Protein AF-0000000072984748 (afdb_homodimer)

Nearest PDB structures (foldseek):
  3pyx-assembly1_B  TM=9.602E-01  e=1.595E-47  Streptococcus pneumoniae SP23-BS72
  2gyy-assembly1_A  TM=9.430E-01  e=2.148E-45  Streptococcus pneumoniae
  2gyy-assembly2_D  TM=9.390E-01  e=1.420E-45  Streptococcus pneumoniae
  2gyy-assembly2_C  TM=9.333E-01  e=1.422E-44  Streptococcus pneumoniae
  2gyy-assembly1_B  TM=8.845E-01  e=3.894E-41  Streptococcus pneumoniae

InterPro domains:
  IPR000534 Semialdehyde dehydrogenase, NAD-binding [PF01118] (6-121)
  IPR000534 Semialdehyde dehydrogenase, NAD-binding [SM00859] (6-123)
  IPR005986 Aspartate-semialdehyde dehydrogenase, beta-type [TIGR01296] (6-331)
  IPR012080 Aspartate-semialdehyde dehydrogenase [MF_02121] (4-329)
  IPR012280 Semialdehyde dehydrogenase, dimerisation domain [PF02774] (141-315)
  IPR036291 NAD(P)-binding domain superfamily [SSF51735] (4-158)

Secondary structure (DSSP, 8-state):
----EEEEEESTTSHHHHHHHHHHHHTT--EEEEEEEE-GGGTT-EEEETTEEEEEEE-SGGGTTTS--SEEEE-S-HHHHHHHHHHHHHTTPEEEE-SSTTTT-TTS-B--TTT-GGGGGG-SSEEE---HHHHHHHHHHHHHHHHH-EEEEEEEEEB-GGGGHHHHHHHHHHHTTTPPPSSSSS--TT--BS--S-B-TTS-BHHHHHHHHHHHHHTT-TT-EEEEE--B-S-SS-EEEEEEEEESS---HHHHHHHHHT-TTEEE--BGGGTB---HHHHTT-SSEEEEEEEEETTSTTEEEEEEEE-TTIIIIIIHHHHHHHHHHH--/----EEEEEESTTSHHHHHHHHHHHHTT--EEEEEEEE-GGGTT-EEEETTEEEEEEE-SGGGTTTS--SEEEE-S-HHHHHHHHHHHHHTTPEEEE-SGGGTT-TTS-B--TTT-GGGGGG-SSEEE---HHHHHHHHHHHHHHHHH-EEEEEEEEEB-GGGGHHHHHHHHHHHTTTPPPSSSSS--TT--BS--S-B-TTS-BHHHHHHHHHHHHHTT-TT-EEEEE--B-S-SS-EEEEEEEEESS---HHHHHHHHHT-TTEEE--BGGGTB---HHHHTT-SSEEEEEEEEETTSTTEEEEEEEE-TTIIIIIIHHHHHHHHHHH--

Structure (mmCIF, N/CA/C/O backbone):
data_AF-0000000072984748-model_v1
#
loop_
_entity.id
_entity.type
_entity.pdbx_description
1 polymer 'Aspartate-semialdehyde dehydrogenase'
#
loop_
_atom_site.group_PDB
_atom_site.id
_atom_site.type_symbol
_atom_site.label_atom_id
_atom_site.label_alt_id
_atom_site.label_comp_id
_atom_site.label_asym_id
_atom_site.label_entity_id
_atom_site.label_seq_id
_atom_site.pdbx_PDB_ins_code
_atom_site.Cartn_x
_atom_site.Cartn_y
_atom_site.Cartn_z
_atom_site.occupancy
_atom_site.B_iso_or_equiv
_atom_site.auth_seq_id
_atom_site.auth_comp_id
_atom_site.auth_asym_id
_atom_site.auth_atom_id
_atom_site.pdbx_PDB_model_num
ATOM 1 N N . MET A 1 1 ? -1.282 49.844 6.352 1 46.31 1 MET A N 1
ATOM 2 C CA . MET A 1 1 ? -0.155 48.938 6.555 1 46.31 1 MET A CA 1
ATOM 3 C C . MET A 1 1 ? -0.64 47.531 6.852 1 46.31 1 MET A C 1
ATOM 5 O O . MET A 1 1 ? -1.52 47.344 7.691 1 46.31 1 MET A O 1
ATOM 9 N N . CYS A 1 2 ? -0.443 46.562 5.914 1 66.25 2 CYS A N 1
ATOM 10 C CA . CYS A 1 2 ? -1.038 45.219 6.078 1 66.25 2 CYS A CA 1
ATOM 11 C C . CYS A 1 2 ? -0.637 44.594 7.41 1 66.25 2 CYS A C 1
ATOM 13 O O . CYS A 1 2 ? 0.517 44.719 7.828 1 66.25 2 CYS A O 1
ATOM 15 N N . MET A 1 3 ? -1.537 44.344 8.375 1 88.19 3 MET A N 1
ATOM 16 C CA . MET A 1 3 ? -1.329 43.812 9.719 1 88.19 3 MET A CA 1
ATOM 17 C C . MET A 1 3 ? -0.324 42.656 9.695 1 88.19 3 MET A C 1
ATOM 19 O O . MET A 1 3 ? -0.35 41.844 8.789 1 88.19 3 MET A O 1
ATOM 23 N N . LYS A 1 4 ? 0.782 42.812 10.5 1 95.69 4 LYS A N 1
ATOM 24 C CA . LYS A 1 4 ? 1.792 41.781 10.672 1 95.69 4 LYS A CA 1
ATOM 25 C C . LYS A 1 4 ? 1.62 41.062 12.008 1 95.69 4 LYS A C 1
ATOM 27 O O . LYS A 1 4 ? 0.926 41.562 12.898 1 95.69 4 LYS A O 1
ATOM 32 N N . TYR A 1 5 ? 2.191 39.875 12.078 1 97.81 5 TYR A N 1
ATOM 33 C CA . TYR A 1 5 ? 1.964 39.031 13.234 1 97.81 5 TYR A CA 1
ATOM 34 C C . TYR A 1 5 ? 3.283 38.531 13.82 1 97.81 5 TYR A C 1
ATOM 36 O O . TYR A 1 5 ? 4.215 38.219 13.078 1 97.81 5 TYR A O 1
ATOM 44 N N . ASN A 1 6 ? 3.318 38.562 15.164 1 98.38 6 ASN A N 1
ATOM 45 C CA . ASN A 1 6 ? 4.422 37.875 15.852 1 98.38 6 ASN A CA 1
ATOM 46 C C . ASN A 1 6 ? 4.223 36.375 15.906 1 98.38 6 ASN A C 1
ATOM 48 O O . ASN A 1 6 ? 3.271 35.906 16.531 1 98.38 6 ASN A O 1
ATOM 52 N N . VAL A 1 7 ? 5.137 35.656 15.297 1 98.69 7 VAL A N 1
ATOM 53 C CA . VAL A 1 7 ? 4.957 34.219 15.102 1 98.69 7 VAL A CA 1
ATOM 54 C C . VAL A 1 7 ? 6.035 33.438 15.852 1 98.69 7 VAL A C 1
ATOM 56 O O . VAL A 1 7 ? 7.211 33.844 15.828 1 98.69 7 VAL A O 1
ATOM 59 N N . ALA A 1 8 ? 5.656 32.469 16.547 1 98.81 8 ALA A N 1
ATOM 60 C CA . ALA A 1 8 ? 6.594 31.547 17.203 1 98.81 8 ALA A CA 1
ATOM 61 C C . ALA A 1 8 ? 6.543 30.156 16.547 1 98.81 8 ALA A C 1
ATOM 63 O O . ALA A 1 8 ? 5.473 29.688 16.156 1 98.81 8 ALA A O 1
ATOM 64 N N . LEU A 1 9 ? 7.664 29.531 16.438 1 98.81 9 LEU A N 1
ATOM 65 C CA . LEU A 1 9 ? 7.773 28.141 16 1 98.81 9 LEU A CA 1
ATOM 66 C C . LEU A 1 9 ? 8.375 27.281 17.109 1 98.81 9 LEU A C 1
ATOM 68 O O . LEU A 1 9 ? 9.469 27.562 17.594 1 98.81 9 LEU A O 1
ATOM 72 N N . VAL A 1 10 ? 7.672 26.328 17.531 1 98.62 10 VAL A N 1
ATOM 73 C CA . VAL A 1 10 ? 8.164 25.344 18.5 1 98.62 10 VAL A CA 1
ATOM 74 C C . VAL A 1 10 ? 8.516 24.047 17.781 1 98.62 10 VAL A C 1
ATOM 76 O O . VAL A 1 10 ? 7.664 23.422 17.141 1 98.62 10 VAL A O 1
ATOM 79 N N . GLY A 1 11 ? 9.719 23.562 17.891 1 97.62 11 GLY A N 1
ATOM 80 C CA . GLY A 1 11 ? 10.203 22.422 17.141 1 97.62 11 GLY A CA 1
ATOM 81 C C . GLY A 1 11 ? 10.789 22.797 15.789 1 97.62 11 GLY A C 1
ATOM 82 O O . GLY A 1 11 ? 10.57 22.094 14.797 1 97.62 11 GLY A O 1
ATOM 83 N N . CYS A 1 12 ? 11.492 23.859 15.688 1 97 12 CYS A N 1
ATOM 84 C CA . CYS A 1 12 ? 11.93 24.469 14.438 1 97 12 CYS A CA 1
ATOM 85 C C . CYS A 1 12 ? 13.094 23.703 13.828 1 97 12 CYS A C 1
ATOM 87 O O . CYS A 1 12 ? 13.445 23.906 12.664 1 97 12 CYS A O 1
ATOM 89 N N . THR A 1 13 ? 13.672 22.75 14.523 1 94.88 13 THR A N 1
ATOM 90 C CA . THR A 1 13 ? 14.844 22.031 14.023 1 94.88 13 THR A CA 1
ATOM 91 C C . THR A 1 13 ? 14.43 20.734 13.352 1 94.88 13 THR A C 1
ATOM 93 O O . THR A 1 13 ? 15.227 20.109 12.648 1 94.88 13 THR A O 1
ATOM 96 N N . GLY A 1 14 ? 13.25 20.297 13.555 1 94.25 14 GLY A N 1
ATOM 97 C CA . GLY A 1 14 ? 12.758 19.078 12.93 1 94.25 14 GLY A CA 1
ATOM 98 C C . GLY A 1 14 ? 12.336 19.266 11.484 1 94.25 14 GLY A C 1
ATOM 99 O O . GLY A 1 14 ? 12.328 20.391 10.984 1 94.25 14 GLY A O 1
ATOM 100 N N . MET A 1 15 ? 11.938 18.188 10.82 1 94.94 15 MET A N 1
ATOM 101 C CA . MET A 1 15 ? 11.562 18.188 9.406 1 94.94 15 MET A CA 1
ATOM 102 C C . MET A 1 15 ? 10.383 19.125 9.164 1 94.94 15 MET A C 1
ATOM 104 O O . MET A 1 15 ? 10.398 19.922 8.227 1 94.94 15 MET A O 1
ATOM 108 N N . VAL A 1 16 ? 9.359 19 9.969 1 97.69 16 VAL A N 1
ATOM 109 C CA . VAL A 1 16 ? 8.164 19.812 9.797 1 97.69 16 VAL A CA 1
ATOM 110 C C . VAL A 1 16 ? 8.484 21.266 10.141 1 97.69 16 VAL A C 1
ATOM 112 O O . VAL A 1 16 ? 8.016 22.188 9.461 1 97.69 16 VAL A O 1
ATOM 115 N N . GLY A 1 17 ? 9.25 21.516 11.211 1 97.69 17 GLY A N 1
ATOM 116 C CA . GLY A 1 17 ? 9.648 22.859 11.586 1 97.69 17 GLY A CA 1
ATOM 117 C C . GLY A 1 17 ? 10.375 23.609 10.477 1 97.69 17 GLY A C 1
ATOM 118 O O . GLY A 1 17 ? 10.086 24.766 10.203 1 97.69 17 GLY A O 1
ATOM 119 N N . GLN A 1 18 ? 11.273 22.891 9.891 1 96.56 18 GLN A N 1
ATOM 120 C CA . GLN A 1 18 ? 12.008 23.484 8.773 1 96.56 18 GLN A CA 1
ATOM 121 C C . GLN A 1 18 ? 11.07 23.797 7.605 1 96.56 18 GLN A C 1
ATOM 123 O O . GLN A 1 18 ? 11.227 24.812 6.93 1 96.56 18 GLN A O 1
ATOM 128 N N . LYS A 1 19 ? 10.141 22.953 7.406 1 98.06 19 LYS A N 1
ATOM 129 C CA . LYS A 1 19 ? 9.172 23.172 6.328 1 98.06 19 LYS A CA 1
ATOM 130 C C . LYS A 1 19 ? 8.266 24.359 6.621 1 98.06 19 LYS A C 1
ATOM 132 O O . LYS A 1 19 ? 7.875 25.078 5.707 1 98.06 19 LYS A O 1
ATOM 137 N N . PHE A 1 20 ? 7.965 24.625 7.922 1 98.62 20 PHE A N 1
ATOM 138 C CA . PHE A 1 20 ? 7.238 25.828 8.305 1 98.62 20 PHE A CA 1
ATOM 139 C C . PHE A 1 20 ? 7.938 27.078 7.773 1 98.62 20 PHE A C 1
ATOM 141 O O . PHE A 1 20 ? 7.312 27.922 7.125 1 98.62 20 PHE A O 1
ATOM 148 N N . LEU A 1 21 ? 9.203 27.078 8.055 1 98.12 21 LEU A N 1
ATOM 149 C CA . LEU A 1 21 ? 9.992 28.25 7.688 1 98.12 21 LEU A CA 1
ATOM 150 C C . LEU A 1 21 ? 10 28.438 6.176 1 98.12 21 LEU A C 1
ATOM 152 O O . LEU A 1 21 ? 9.812 29.562 5.688 1 98.12 21 LEU A O 1
ATOM 156 N N . GLU A 1 22 ? 10.188 27.359 5.469 1 97.94 22 GLU A N 1
ATOM 157 C CA . GLU A 1 22 ? 10.188 27.406 4.012 1 97.94 22 GLU A CA 1
ATOM 158 C C . GLU A 1 22 ? 8.867 27.938 3.471 1 97.94 22 GLU A C 1
ATOM 160 O O . GLU A 1 22 ? 8.852 28.812 2.604 1 97.94 22 GLU A O 1
ATOM 165 N N . ILE A 1 23 ? 7.785 27.484 3.98 1 98.62 23 ILE A N 1
ATOM 166 C CA . ILE A 1 23 ? 6.469 27.797 3.445 1 98.62 23 ILE A CA 1
ATOM 167 C C . ILE A 1 23 ? 6.07 29.219 3.875 1 98.62 23 ILE A C 1
ATOM 169 O O . ILE A 1 23 ? 5.457 29.953 3.104 1 98.62 23 ILE A O 1
ATOM 173 N N . LEU A 1 24 ? 6.395 29.625 5.109 1 98.44 24 LEU A N 1
ATOM 174 C CA . LEU A 1 24 ? 6.156 31 5.535 1 98.44 24 LEU A CA 1
ATOM 175 C C . LEU A 1 24 ? 6.812 31.984 4.578 1 98.44 24 LEU A C 1
ATOM 177 O O . LEU A 1 24 ? 6.215 33 4.219 1 98.44 24 LEU A O 1
ATOM 181 N N . GLU A 1 25 ? 8.023 31.625 4.195 1 97.69 25 GLU A N 1
ATOM 182 C CA . GLU A 1 25 ? 8.758 32.469 3.26 1 97.69 25 GLU A CA 1
ATOM 183 C C . GLU A 1 25 ? 8.125 32.438 1.875 1 97.69 25 GLU A C 1
ATOM 185 O O . GLU A 1 25 ? 7.89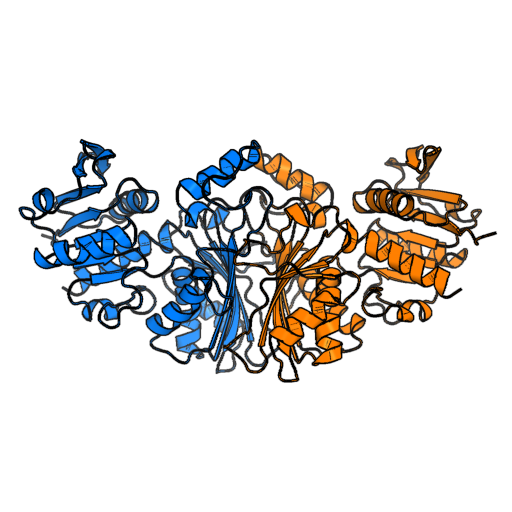1 33.5 1.274 1 97.69 25 GLU A O 1
ATOM 190 N N . GLU A 1 26 ? 7.824 31.266 1.381 1 97.81 26 GLU A N 1
ATOM 191 C CA . GLU A 1 26 ? 7.273 31.078 0.041 1 97.81 26 GLU A CA 1
ATOM 192 C C . GLU A 1 26 ? 5.941 31.797 -0.11 1 97.81 26 GLU A C 1
ATOM 194 O O . GLU A 1 26 ? 5.645 32.344 -1.171 1 97.81 26 GLU A O 1
ATOM 199 N N . ARG A 1 27 ? 5.191 31.844 0.966 1 97.44 27 ARG A N 1
ATOM 200 C CA . ARG A 1 27 ? 3.838 32.375 0.879 1 97.44 27 ARG A CA 1
ATOM 201 C C . ARG A 1 27 ? 3.787 33.844 1.356 1 97.44 27 ARG A C 1
ATOM 203 O O . ARG A 1 27 ? 2.713 34.438 1.426 1 97.44 27 ARG A O 1
ATOM 210 N N . LYS A 1 28 ? 4.918 34.344 1.74 1 96.75 28 LYS A N 1
ATOM 211 C CA . LYS A 1 28 ? 5.031 35.719 2.221 1 96.75 28 LYS A CA 1
ATOM 212 C C . LYS A 1 28 ? 4.055 36 3.365 1 96.75 28 LYS A C 1
ATOM 214 O O . LYS A 1 28 ? 3.305 36.969 3.334 1 96.75 28 LYS A O 1
ATOM 219 N N . PHE A 1 29 ? 3.977 35 4.238 1 97.5 29 PHE A N 1
ATOM 220 C CA . PHE A 1 29 ? 3.166 35.188 5.434 1 97.5 29 PHE A CA 1
ATOM 221 C C . PHE A 1 29 ? 3.574 36.469 6.156 1 97.5 29 PHE A C 1
ATOM 223 O O . PHE A 1 29 ? 4.762 36.781 6.254 1 97.5 29 PHE A O 1
ATOM 230 N N . PRO A 1 30 ? 2.664 37.25 6.68 1 96.94 30 PRO A N 1
ATOM 231 C CA . PRO A 1 30 ? 2.975 38.562 7.246 1 96.94 30 PRO A CA 1
ATOM 232 C C . PRO A 1 30 ? 3.557 38.5 8.656 1 96.94 30 PRO A C 1
ATOM 234 O O . PRO A 1 30 ? 2.896 38.875 9.625 1 96.94 30 PRO A O 1
ATOM 237 N N . VAL A 1 31 ? 4.82 38.156 8.734 1 97.19 31 VAL A N 1
ATOM 238 C CA . VAL A 1 31 ? 5.523 38 10.008 1 97.19 31 VAL A CA 1
ATOM 239 C C . VAL A 1 31 ? 6.164 39.344 10.406 1 97.19 31 VAL A C 1
ATOM 241 O O . VAL A 1 31 ? 6.879 39.938 9.609 1 97.19 31 VAL A O 1
ATOM 244 N N . ASP A 1 32 ? 5.871 39.781 11.547 1 96.44 32 ASP A N 1
ATOM 245 C CA . ASP A 1 32 ? 6.551 40.938 12.133 1 96.44 32 ASP A CA 1
ATOM 246 C C . ASP A 1 32 ? 7.809 40.5 12.891 1 96.44 32 ASP A C 1
ATOM 248 O O . ASP A 1 32 ? 8.922 40.875 12.508 1 96.44 32 ASP A O 1
ATOM 252 N N . ASN A 1 33 ? 7.59 39.688 13.891 1 96.75 33 ASN A N 1
ATOM 253 C CA . ASN A 1 33 ? 8.68 39.031 14.609 1 96.75 33 ASN A CA 1
ATOM 254 C C . ASN A 1 33 ? 8.562 37.531 14.555 1 96.75 33 ASN A C 1
ATOM 256 O O . ASN A 1 33 ? 7.461 36.969 14.539 1 96.75 33 ASN A O 1
ATOM 260 N N . LEU A 1 34 ? 9.742 36.938 14.516 1 98.25 34 LEU A N 1
ATOM 261 C CA . LEU A 1 34 ? 9.812 35.469 14.516 1 98.25 34 LEU A CA 1
ATOM 262 C C . LEU A 1 34 ? 10.57 34.969 15.742 1 98.25 34 LEU A C 1
ATOM 264 O O . LEU A 1 34 ? 11.656 35.469 16.047 1 98.25 34 LEU A O 1
ATOM 268 N N . TYR A 1 35 ? 10.031 34.094 16.484 1 98.5 35 TYR A N 1
ATOM 269 C CA . TYR A 1 35 ? 10.664 33.438 17.625 1 98.5 35 TYR A CA 1
ATOM 270 C C . TYR A 1 35 ? 10.805 31.953 17.391 1 98.5 35 TYR A C 1
ATOM 272 O O . TYR A 1 35 ? 9.828 31.281 17.031 1 98.5 35 TYR A O 1
ATOM 280 N N . LEU A 1 36 ? 11.977 31.422 17.547 1 98.62 36 LEU A N 1
ATOM 281 C CA . LEU A 1 36 ? 12.258 30.016 17.312 1 98.62 36 LEU A CA 1
ATOM 282 C C . LEU A 1 36 ? 12.562 29.297 18.625 1 98.62 36 LEU A C 1
ATOM 284 O O . LEU A 1 36 ? 13.453 29.719 19.375 1 98.62 36 LEU A O 1
ATOM 288 N N . PHE A 1 37 ? 11.82 28.281 18.906 1 98.62 37 PHE A N 1
ATOM 289 C CA . PHE A 1 37 ? 12.008 27.547 20.141 1 98.62 37 PHE A CA 1
ATOM 290 C C . PHE A 1 37 ? 12.312 26.078 19.859 1 98.62 37 PHE A C 1
ATOM 292 O O . PHE A 1 37 ? 11.742 25.484 18.938 1 98.62 37 PHE A O 1
ATOM 299 N N . ALA A 1 38 ? 13.172 25.469 20.625 1 98.06 38 ALA A N 1
ATOM 300 C CA . ALA A 1 38 ? 13.5 24.047 20.578 1 98.06 38 ALA A CA 1
ATOM 301 C C . ALA A 1 38 ? 14.055 23.578 21.922 1 98.06 38 ALA A C 1
ATOM 303 O O . ALA A 1 38 ? 13.914 24.281 22.938 1 98.06 38 ALA A O 1
ATOM 304 N N . SER A 1 39 ? 14.531 22.438 22.016 1 96.81 39 SER A N 1
ATOM 305 C CA . SER A 1 39 ? 15.086 21.875 23.234 1 96.81 39 SER A CA 1
ATOM 306 C C . SER A 1 39 ? 16.328 22.641 23.688 1 96.81 39 SER A C 1
ATOM 308 O O . SER A 1 39 ? 16.906 23.406 22.906 1 96.81 39 SER A O 1
ATOM 310 N N . ALA A 1 40 ? 16.75 22.297 24.906 1 97.12 40 ALA A N 1
ATOM 311 C CA . ALA A 1 40 ? 17.953 22.922 25.453 1 97.12 40 ALA A CA 1
ATOM 312 C C . ALA A 1 40 ? 19.172 22.625 24.594 1 97.12 40 ALA A C 1
ATOM 314 O O . ALA A 1 40 ? 20.047 23.484 24.422 1 97.12 40 ALA A O 1
ATOM 315 N N . ARG A 1 41 ? 19.281 21.469 24.094 1 95.81 41 ARG A N 1
ATOM 316 C CA . ARG A 1 41 ? 20.422 21.047 23.297 1 95.81 41 ARG A CA 1
ATOM 317 C C . ARG A 1 41 ? 20.516 21.844 22 1 95.81 41 ARG A C 1
ATOM 319 O O . ARG A 1 41 ? 21.609 22.016 21.453 1 95.81 41 ARG A O 1
ATOM 326 N N . SER A 1 42 ? 19.375 22.344 21.531 1 96.69 42 SER A N 1
ATOM 327 C CA . SER A 1 42 ? 19.344 23.047 20.266 1 96.69 42 SER A CA 1
ATOM 328 C C . SER A 1 42 ? 19.484 24.547 20.453 1 96.69 42 SER A C 1
ATOM 330 O O . SER A 1 42 ? 19.641 25.297 19.469 1 96.69 42 SER A O 1
ATOM 332 N N . ALA A 1 43 ? 19.344 25.031 21.688 1 97.38 43 ALA A N 1
ATOM 333 C CA . ALA A 1 43 ? 19.438 26.453 21.984 1 97.38 43 ALA A CA 1
ATOM 334 C C . ALA A 1 43 ? 20.75 27.031 21.469 1 97.38 43 ALA A C 1
ATOM 336 O O . ALA A 1 43 ? 21.812 26.422 21.625 1 97.38 43 ALA A O 1
ATOM 337 N N . GLY A 1 44 ? 20.656 28.172 20.828 1 97.94 44 GLY A N 1
ATOM 338 C CA . GLY A 1 44 ? 21.844 28.828 20.312 1 97.94 44 GLY A CA 1
ATOM 339 C C . GLY A 1 44 ? 22.078 28.578 18.828 1 97.94 44 GLY A C 1
ATOM 340 O O . GLY A 1 44 ? 22.797 29.328 18.172 1 97.94 44 GLY A O 1
ATOM 341 N N . LYS A 1 45 ? 21.516 27.5 18.312 1 97.62 45 LYS A N 1
ATOM 342 C CA . LYS A 1 45 ? 21.609 27.234 16.875 1 97.62 45 LYS A CA 1
ATOM 343 C C . LYS A 1 45 ? 21.047 28.406 16.078 1 97.62 45 LYS A C 1
ATOM 345 O O . LYS A 1 45 ? 20.125 29.078 16.516 1 97.62 45 LYS A O 1
ATOM 350 N N . LYS A 1 46 ? 21.625 28.625 14.938 1 97.62 46 LYS A N 1
ATOM 351 C CA . LYS A 1 46 ? 21.188 29.703 14.055 1 97.62 46 LYS A CA 1
ATOM 352 C C . LYS A 1 46 ? 20.422 29.156 12.859 1 97.62 46 LYS A C 1
ATOM 354 O O . LYS A 1 46 ? 20.812 28.141 12.273 1 97.62 46 LYS A O 1
ATOM 359 N N . ILE A 1 47 ? 19.312 29.781 12.547 1 97.12 47 ILE A N 1
ATOM 360 C CA . ILE A 1 47 ? 18.5 29.391 11.406 1 97.12 47 ILE A CA 1
ATOM 361 C C . ILE A 1 47 ? 18.234 30.609 10.531 1 97.12 47 ILE A C 1
ATOM 363 O O . ILE A 1 47 ? 17.969 31.703 11.031 1 97.12 47 ILE A O 1
ATOM 367 N N . GLN A 1 48 ? 18.375 30.453 9.25 1 95.44 48 GLN A N 1
ATOM 368 C CA . GLN A 1 48 ? 18.125 31.531 8.289 1 95.44 48 GLN A CA 1
ATOM 369 C C . GLN A 1 48 ? 16.641 31.594 7.914 1 95.44 48 GLN A C 1
ATOM 371 O O . GLN A 1 48 ? 16.016 30.562 7.684 1 95.44 48 GLN A O 1
ATOM 376 N N . PHE A 1 49 ? 16.078 32.812 7.902 1 95.62 49 PHE A N 1
ATOM 377 C CA . PHE A 1 49 ? 14.727 33.125 7.461 1 95.62 49 PHE A CA 1
ATOM 378 C C . PHE A 1 49 ? 14.664 34.5 6.816 1 95.62 49 PHE A C 1
ATOM 380 O O . PHE A 1 49 ? 15.047 35.5 7.434 1 95.62 49 PHE A O 1
ATOM 387 N N . CYS A 1 50 ? 14.133 34.625 5.555 1 93.12 50 CYS A N 1
ATOM 388 C CA . CYS A 1 50 ? 14.07 35.844 4.785 1 93.12 50 CYS A CA 1
ATOM 389 C C . CYS A 1 50 ? 15.398 36.594 4.855 1 93.12 50 CYS A C 1
ATOM 391 O O . CYS A 1 50 ? 15.43 37.781 5.145 1 93.12 50 CYS A O 1
ATOM 393 N N . GLU A 1 51 ? 16.531 35.938 4.699 1 91.19 51 GLU A N 1
ATOM 394 C CA . GLU A 1 51 ? 17.891 36.469 4.613 1 91.19 51 GLU A CA 1
ATOM 395 C C . GLU A 1 51 ? 18.359 37.031 5.965 1 91.19 51 GLU A C 1
ATOM 397 O O . GLU A 1 51 ? 19.281 37.812 6.027 1 91.19 51 GLU A O 1
ATOM 402 N N . LYS A 1 52 ? 17.656 36.812 7.012 1 95.81 52 LYS A N 1
ATOM 403 C CA . LYS A 1 52 ? 18.062 37.156 8.375 1 95.81 52 LYS A CA 1
ATOM 404 C C . LYS A 1 52 ? 18.328 35.906 9.195 1 95.81 52 LYS A C 1
ATOM 406 O O . LYS A 1 52 ? 17.734 34.844 8.953 1 95.81 52 LYS A O 1
ATOM 411 N N . GLU A 1 53 ? 19.109 36.031 10.109 1 96.94 53 GLU A N 1
ATOM 412 C CA . GLU A 1 53 ? 19.453 34.938 11.008 1 96.94 53 GLU A CA 1
ATOM 413 C C . GLU A 1 53 ? 18.688 35.062 12.328 1 96.94 53 GLU A C 1
ATOM 415 O O . GLU A 1 53 ? 18.594 36.125 12.906 1 96.94 53 GLU A O 1
ATOM 420 N N . PHE A 1 54 ? 18.156 34 12.75 1 97.69 54 PHE A N 1
ATOM 421 C CA . PHE A 1 54 ? 17.453 33.938 14.016 1 97.69 54 PHE A CA 1
ATOM 422 C C . PHE A 1 54 ? 18.094 32.906 14.938 1 97.69 54 PHE A C 1
ATOM 424 O O . PHE A 1 54 ? 18.578 31.859 14.477 1 97.69 54 PHE A O 1
ATOM 431 N N . THR A 1 55 ? 18.125 33.188 16.203 1 98.06 55 THR A N 1
ATOM 432 C CA . THR A 1 55 ? 18.688 32.281 17.203 1 98.06 55 THR A CA 1
ATOM 433 C C . THR A 1 55 ? 17.594 31.422 17.828 1 98.06 55 THR A C 1
ATOM 435 O O . THR A 1 55 ? 16.562 31.938 18.25 1 98.06 55 THR A O 1
ATOM 438 N N . VAL A 1 56 ? 17.828 30.141 17.844 1 98.62 56 VAL A N 1
ATOM 439 C CA . VAL A 1 56 ? 16.922 29.219 18.5 1 98.62 56 VAL A CA 1
ATOM 440 C C . VAL A 1 56 ? 17.031 29.375 20.016 1 98.62 56 VAL A C 1
ATOM 442 O O . VAL A 1 56 ? 18.125 29.375 20.562 1 98.62 56 VAL A O 1
ATOM 445 N N . GLU A 1 57 ? 15.938 29.547 20.625 1 98.5 57 GLU A N 1
ATOM 446 C CA . GLU A 1 57 ? 15.891 29.656 22.094 1 98.5 57 GLU A CA 1
ATOM 447 C C . GLU A 1 57 ? 15.391 28.359 22.719 1 98.5 57 GLU A C 1
ATOM 449 O O . GLU A 1 57 ? 14.625 27.609 22.094 1 98.5 57 GLU A O 1
ATOM 454 N N . GLU A 1 58 ? 15.883 28.125 23.984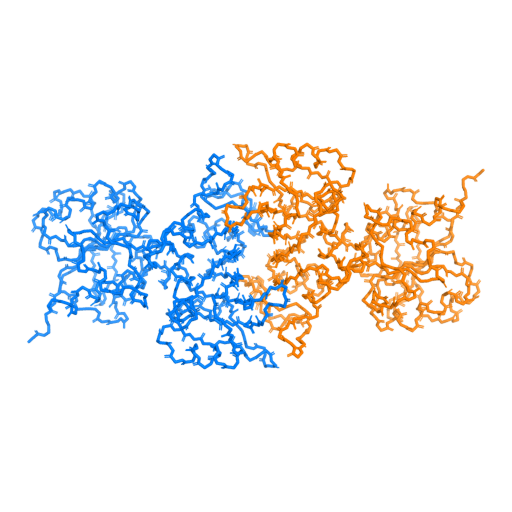 1 98.38 58 GLU A N 1
ATOM 455 C CA . GLU A 1 58 ? 15.336 27 24.734 1 98.38 58 GLU A CA 1
ATOM 456 C C . GLU A 1 58 ? 13.859 27.203 25.031 1 98.38 58 GLU A C 1
ATOM 458 O O . GLU A 1 58 ? 13.445 28.281 25.453 1 98.38 58 GLU A O 1
ATOM 463 N N . LEU A 1 59 ? 13.07 26.203 24.828 1 98.62 59 LEU A N 1
ATOM 464 C CA . LEU A 1 59 ? 11.648 26.25 25.156 1 98.62 59 LEU A CA 1
ATOM 465 C C . LEU A 1 59 ? 11.453 26.172 26.672 1 98.62 59 LEU A C 1
ATOM 467 O O . LEU A 1 59 ? 11.523 25.094 27.266 1 98.62 59 LEU A O 1
ATOM 471 N N . LYS A 1 60 ? 11.227 27.188 27.25 1 98.12 60 LYS A N 1
ATOM 472 C CA . LYS A 1 60 ? 10.875 27.328 28.656 1 98.12 60 LYS A CA 1
ATOM 473 C C . LYS A 1 60 ? 10.062 28.609 28.891 1 98.12 60 LYS A C 1
ATOM 475 O O . LYS A 1 60 ? 10.156 29.562 28.109 1 98.12 60 LYS A O 1
ATOM 480 N N . GLU A 1 61 ? 9.289 28.641 29.875 1 97.88 61 GLU A N 1
ATOM 481 C CA . GLU A 1 61 ? 8.344 29.734 30.109 1 97.88 61 GLU A CA 1
ATOM 482 C C . GLU A 1 61 ? 9.062 31.062 30.234 1 97.88 61 GLU A C 1
ATOM 484 O O . GLU A 1 61 ? 8.555 32.094 29.766 1 97.88 61 GLU A O 1
ATOM 489 N N . ASP A 1 62 ? 10.234 31.094 30.828 1 97.69 62 ASP A N 1
ATOM 490 C CA . ASP A 1 62 ? 11 32.312 31.031 1 97.69 62 ASP A CA 1
ATOM 491 C C . ASP A 1 62 ? 11.344 32.969 29.703 1 97.69 62 ASP A C 1
ATOM 493 O O . ASP A 1 62 ? 11.469 34.219 29.625 1 97.69 62 ASP A O 1
ATOM 497 N N . ASN A 1 63 ? 11.484 32.188 28.688 1 97.88 63 ASN A N 1
ATOM 498 C CA . ASN A 1 63 ? 11.836 32.719 27.375 1 97.88 63 ASN A CA 1
ATOM 499 C C . ASN A 1 63 ? 10.602 33.125 26.578 1 97.88 63 ASN A C 1
ATOM 501 O O . ASN A 1 63 ? 10.719 33.719 25.5 1 97.88 63 ASN A O 1
ATOM 505 N N . ILE A 1 64 ? 9.398 32.906 27.094 1 97.5 64 ILE A N 1
ATOM 506 C CA . ILE A 1 64 ? 8.156 33.125 26.375 1 97.5 64 ILE A CA 1
ATOM 507 C C . ILE A 1 64 ? 7.402 34.312 27 1 97.5 64 ILE A C 1
ATOM 509 O O . ILE A 1 64 ? 6.789 35.125 26.297 1 97.5 64 ILE A O 1
ATOM 513 N N . LYS A 1 65 ? 7.441 34.438 28.297 1 96 65 LYS A N 1
ATOM 514 C CA . LYS A 1 65 ? 6.543 35.281 29.094 1 96 65 LYS A CA 1
ATOM 515 C C . LYS A 1 65 ? 6.68 36.75 28.703 1 96 65 LYS A C 1
ATOM 517 O O . LYS A 1 65 ? 5.73 37.531 28.844 1 96 65 LYS A O 1
ATOM 522 N N . ASN A 1 66 ? 7.836 37.219 28.25 1 94.12 66 ASN A N 1
ATOM 523 C CA . ASN A 1 66 ? 8.016 38.656 27.938 1 94.12 66 ASN A CA 1
ATOM 524 C C . ASN A 1 66 ? 7.891 38.906 26.438 1 94.12 66 ASN A C 1
ATOM 526 O O . ASN A 1 66 ? 8.172 40 25.969 1 94.12 66 ASN A O 1
ATOM 530 N N . LYS A 1 67 ? 7.441 37.938 25.75 1 97.19 67 LYS A N 1
ATOM 531 C CA . LYS A 1 67 ? 7.297 38.062 24.297 1 97.19 67 LYS A CA 1
ATOM 532 C C . LYS A 1 67 ? 5.832 38.25 23.906 1 97.19 67 LYS A C 1
ATOM 534 O O . LYS A 1 67 ? 4.949 37.625 24.5 1 97.19 67 LYS A O 1
ATOM 539 N N . LYS A 1 68 ? 5.645 39.156 23.047 1 97.75 68 LYS A N 1
ATOM 540 C CA . LYS A 1 68 ? 4.324 39.25 22.438 1 97.75 68 LYS A CA 1
ATOM 541 C C . LYS A 1 68 ? 4.215 38.281 21.25 1 97.75 68 LYS A C 1
ATOM 543 O O . LYS A 1 68 ? 4.82 38.5 20.203 1 97.75 68 LYS A O 1
ATOM 548 N N . ILE A 1 69 ? 3.469 37.219 21.438 1 98.38 69 ILE A N 1
ATOM 549 C CA . ILE A 1 69 ? 3.277 36.188 20.391 1 98.38 69 ILE A CA 1
ATOM 550 C C . ILE A 1 69 ? 1.803 36.125 20.016 1 98.38 69 ILE A C 1
ATOM 552 O O . ILE A 1 69 ? 0.937 35.969 20.875 1 98.38 69 ILE A O 1
ATOM 556 N N . ASP A 1 70 ? 1.516 36.312 18.719 1 98.19 70 ASP A N 1
ATOM 557 C CA . ASP A 1 70 ? 0.142 36.219 18.234 1 98.19 70 ASP A CA 1
ATOM 558 C C . ASP A 1 70 ? -0.222 34.781 17.844 1 98.19 70 ASP A C 1
ATOM 560 O O . ASP A 1 70 ? -1.302 34.312 18.203 1 98.19 70 ASP A O 1
ATOM 564 N N . ILE A 1 71 ? 0.638 34.125 17.062 1 98.75 71 ILE A N 1
ATOM 565 C CA . ILE A 1 71 ? 0.423 32.75 16.547 1 98.75 71 ILE A CA 1
ATOM 566 C C . ILE A 1 71 ? 1.638 31.891 16.859 1 98.75 71 ILE A C 1
ATOM 568 O O . ILE A 1 71 ? 2.777 32.312 16.625 1 98.75 71 ILE A O 1
ATOM 572 N N . ALA A 1 72 ? 1.416 30.75 17.406 1 98.94 72 ALA A N 1
ATOM 573 C CA . ALA A 1 72 ? 2.488 29.781 17.688 1 98.94 72 ALA A CA 1
ATOM 574 C C . ALA A 1 72 ? 2.256 28.469 16.938 1 98.94 72 ALA A C 1
ATOM 576 O O . ALA A 1 72 ? 1.222 27.828 17.125 1 98.94 72 ALA A O 1
ATOM 577 N N . LEU A 1 73 ? 3.164 28.062 16.078 1 98.94 73 LEU A N 1
ATOM 578 C CA . LEU A 1 73 ? 3.119 26.812 15.32 1 98.94 73 LEU A CA 1
ATOM 579 C C . LEU A 1 73 ? 3.93 25.734 16.016 1 98.94 73 LEU A C 1
ATOM 581 O O . LEU A 1 73 ? 5.137 25.875 16.219 1 98.94 73 LEU A O 1
ATOM 585 N N . PHE A 1 74 ? 3.248 24.672 16.375 1 98.81 74 PHE A N 1
ATOM 586 C CA . PHE A 1 74 ? 3.873 23.641 17.188 1 98.81 74 PHE A CA 1
ATOM 587 C C . PHE A 1 74 ? 4.133 22.391 16.359 1 98.81 74 PHE A C 1
ATOM 589 O O . PHE A 1 74 ? 3.221 21.859 15.719 1 98.81 74 PHE A O 1
ATOM 596 N N . SER A 1 75 ? 5.324 21.875 16.375 1 98.06 75 SER A N 1
ATOM 597 C CA . SER A 1 75 ? 5.711 20.578 15.805 1 98.06 75 SER A CA 1
ATOM 598 C C . SER A 1 75 ? 6.812 19.922 16.625 1 98.06 75 SER A C 1
ATOM 600 O O . SER A 1 75 ? 7.852 19.547 16.094 1 98.06 75 SER A O 1
ATOM 602 N N . ALA A 1 76 ? 6.617 19.75 17.938 1 96.69 76 ALA A N 1
ATOM 603 C CA . ALA A 1 76 ? 7.648 19.234 18.828 1 96.69 76 ALA A CA 1
ATOM 604 C C . ALA A 1 76 ? 7.168 17.984 19.562 1 96.69 76 ALA A C 1
ATOM 606 O O . ALA A 1 76 ? 7.805 17.531 20.516 1 96.69 76 ALA A O 1
ATOM 607 N N . GLY A 1 77 ? 6.027 17.453 19.172 1 96.31 77 GLY A N 1
ATOM 608 C CA . GLY A 1 77 ? 5.523 16.234 19.781 1 96.31 77 GLY A CA 1
ATOM 609 C C . GLY A 1 77 ? 4.422 16.484 20.797 1 96.31 77 GLY A C 1
ATOM 610 O O . GLY A 1 77 ? 4.238 17.609 21.266 1 96.31 77 GLY A O 1
ATOM 611 N N . GLY A 1 78 ? 3.73 15.453 21.141 1 97.81 78 GLY A N 1
ATOM 612 C CA . GLY A 1 78 ? 2.545 15.539 21.969 1 97.81 78 GLY A CA 1
ATOM 613 C C . GLY A 1 78 ? 2.85 15.938 23.406 1 97.81 78 GLY A C 1
ATOM 614 O O . GLY A 1 78 ? 2.115 16.734 24 1 97.81 78 GLY A O 1
ATOM 615 N N . THR A 1 79 ? 3.898 15.375 23.969 1 97.94 79 THR A N 1
ATOM 616 C CA . THR A 1 79 ? 4.27 15.68 25.344 1 97.94 79 THR A CA 1
ATOM 617 C C . THR A 1 79 ? 4.594 17.156 25.5 1 97.94 79 THR A C 1
ATOM 619 O O . THR A 1 79 ? 4.098 17.812 26.422 1 97.94 79 THR A O 1
ATOM 622 N N . ILE A 1 80 ? 5.305 17.656 24.578 1 98.12 80 ILE A N 1
ATOM 623 C CA . ILE A 1 80 ? 5.695 19.062 24.609 1 98.12 80 ILE A CA 1
ATOM 624 C C . ILE A 1 80 ? 4.461 19.953 24.406 1 98.12 80 ILE A C 1
ATOM 626 O O . ILE A 1 80 ? 4.293 20.953 25.109 1 98.12 80 ILE A O 1
ATOM 630 N N . SER A 1 81 ? 3.637 19.562 23.516 1 98.62 81 SER A N 1
ATOM 631 C CA . SER A 1 81 ? 2.426 20.328 23.234 1 98.62 81 SER A CA 1
ATOM 632 C C . SER A 1 81 ? 1.52 20.391 24.469 1 98.62 81 SER A C 1
ATOM 634 O O . SER A 1 81 ? 0.971 21.438 24.797 1 98.62 81 SER A O 1
ATOM 636 N N . THR A 1 82 ? 1.351 19.266 25.109 1 98.62 82 THR A N 1
ATOM 637 C CA . THR A 1 82 ? 0.495 19.188 26.281 1 98.62 82 THR A CA 1
ATOM 638 C C . THR A 1 82 ? 0.998 20.141 27.375 1 98.62 82 THR A C 1
ATOM 640 O O . THR A 1 82 ? 0.202 20.766 28.078 1 98.62 82 THR A O 1
ATOM 643 N N . GLU A 1 83 ? 2.264 20.266 27.453 1 98.56 83 GLU A N 1
ATOM 644 C CA . GLU A 1 83 ? 2.875 21.094 28.5 1 98.56 83 GLU A CA 1
ATOM 645 C C . GLU A 1 83 ? 2.867 22.578 28.094 1 98.56 83 GLU A C 1
ATOM 647 O O . GLU A 1 83 ? 2.514 23.438 28.906 1 98.56 83 GLU A O 1
ATOM 652 N N . TYR A 1 84 ? 3.17 22.891 26.875 1 98.75 84 TYR A N 1
ATOM 653 C CA . TYR A 1 84 ? 3.555 24.266 26.562 1 98.75 84 TYR A CA 1
ATOM 654 C C . TYR A 1 84 ? 2.438 25 25.828 1 98.75 84 TYR A C 1
ATOM 656 O O . TYR A 1 84 ? 2.369 26.219 25.844 1 98.75 84 TYR A O 1
ATOM 664 N N . ALA A 1 85 ? 1.563 24.297 25.094 1 98.81 85 ALA A N 1
ATOM 665 C CA . ALA A 1 85 ? 0.504 24.969 24.359 1 98.81 85 ALA A CA 1
ATOM 666 C C . ALA A 1 85 ? -0.337 25.844 25.281 1 98.81 85 ALA A C 1
ATOM 668 O O . ALA A 1 85 ? -0.546 27.031 25 1 98.81 85 ALA A O 1
ATOM 669 N N . PRO A 1 86 ? -0.779 25.328 26.453 1 98.56 86 PRO A N 1
ATOM 670 C CA . PRO A 1 86 ? -1.553 26.172 27.359 1 98.56 86 PRO A CA 1
ATOM 671 C C . PRO A 1 86 ? -0.762 27.375 27.859 1 98.56 86 PRO A C 1
ATOM 673 O O . PRO A 1 86 ? -1.34 28.438 28.109 1 98.56 86 PRO A O 1
ATOM 676 N N . ILE A 1 87 ? 0.561 27.219 28.062 1 98.69 87 ILE A N 1
ATOM 677 C CA . ILE A 1 87 ? 1.41 28.312 28.516 1 98.69 87 ILE A CA 1
ATOM 678 C C . ILE A 1 87 ? 1.391 29.438 27.469 1 98.69 87 ILE A C 1
ATOM 680 O O . ILE A 1 87 ? 1.201 30.609 27.812 1 98.69 87 ILE A O 1
ATOM 684 N N . PHE A 1 88 ? 1.573 29.109 26.188 1 98.81 88 PHE A N 1
ATOM 685 C CA . PHE A 1 88 ? 1.532 30.094 25.109 1 98.81 88 PHE A CA 1
ATOM 686 C C . PHE A 1 88 ? 0.179 30.797 25.078 1 98.81 88 PHE A C 1
ATOM 688 O O . PHE A 1 88 ? 0.11 32.031 24.906 1 98.81 88 PHE A O 1
ATOM 695 N N . VAL A 1 89 ? -0.878 30.062 25.234 1 98.69 89 VAL A N 1
ATOM 696 C CA . VAL A 1 89 ? -2.232 30.609 25.203 1 98.69 89 VAL A CA 1
ATOM 697 C C . VAL A 1 89 ? -2.41 31.594 26.359 1 98.69 89 VAL A C 1
ATOM 699 O O . VAL A 1 89 ? -3.008 32.656 26.172 1 98.69 89 VAL A O 1
ATOM 702 N N . ARG A 1 90 ? -1.887 31.25 27.5 1 98.19 90 ARG A N 1
ATOM 703 C CA . ARG A 1 90 ? -1.983 32.125 28.656 1 98.19 90 ARG A CA 1
ATOM 704 C C . ARG A 1 90 ? -1.338 33.469 28.391 1 98.19 90 ARG A C 1
ATOM 706 O O . ARG A 1 90 ? -1.765 34.5 28.938 1 98.19 90 ARG A O 1
ATOM 713 N N . TYR A 1 91 ? -0.371 33.5 27.562 1 98.06 91 TYR A N 1
ATOM 714 C CA . TYR A 1 91 ? 0.336 34.75 27.266 1 98.06 91 TYR A CA 1
ATOM 715 C C . TYR A 1 91 ? -0.219 35.406 26.016 1 98.06 91 TYR A C 1
ATOM 717 O O . TYR A 1 91 ? 0.383 36.344 25.469 1 98.06 91 TYR A O 1
ATOM 725 N N . GLY A 1 92 ? -1.349 34.906 25.484 1 97.5 92 GLY A N 1
ATOM 726 C CA . GLY A 1 92 ? -2.119 35.625 24.484 1 97.5 92 GLY A CA 1
ATOM 727 C C . GLY A 1 92 ? -1.993 35.031 23.094 1 97.5 92 GLY A C 1
ATOM 728 O O . GLY A 1 92 ? -2.633 35.531 22.156 1 97.5 92 GLY A O 1
ATOM 729 N N . ALA A 1 93 ? -1.253 33.938 22.906 1 98.56 93 ALA A N 1
ATOM 730 C CA . ALA A 1 93 ? -1.03 33.375 21.594 1 98.56 93 ALA A CA 1
ATOM 731 C C . ALA A 1 93 ? -2.154 32.406 21.219 1 98.56 93 ALA A C 1
ATOM 733 O O . ALA A 1 93 ? -2.789 31.812 22.094 1 98.56 93 ALA A O 1
ATOM 734 N N . THR A 1 94 ? -2.465 32.281 19.953 1 98.69 94 THR A N 1
ATOM 735 C CA . THR A 1 94 ? -3.188 31.141 19.422 1 98.69 94 THR A CA 1
ATOM 736 C C . THR A 1 94 ? -2.217 30.062 18.953 1 98.69 94 THR A C 1
ATOM 738 O O . THR A 1 94 ? -1.331 30.328 18.141 1 98.69 94 THR A O 1
ATOM 741 N N . VAL A 1 95 ? -2.396 28.859 19.484 1 98.94 95 VAL A N 1
ATOM 742 C CA . VAL A 1 95 ? -1.502 27.75 19.156 1 98.94 95 VAL A CA 1
ATOM 743 C C . VAL A 1 95 ? -2.133 26.875 18.078 1 98.94 95 VAL A C 1
ATOM 745 O O . VAL A 1 95 ? -3.307 26.516 18.172 1 98.94 95 VAL A O 1
ATOM 748 N N . ILE A 1 96 ? -1.422 26.594 17.016 1 98.94 96 ILE A N 1
ATOM 749 C CA . ILE A 1 96 ? -1.766 25.578 16.031 1 98.94 96 ILE A CA 1
ATOM 750 C C . ILE A 1 96 ? -0.822 24.391 16.172 1 98.94 96 ILE A C 1
ATOM 752 O O . ILE A 1 96 ? 0.372 24.484 15.891 1 98.94 96 ILE A O 1
ATOM 756 N N . ASP A 1 97 ? -1.37 23.25 16.594 1 98.94 97 ASP A N 1
ATOM 757 C CA . ASP A 1 97 ? -0.553 22.141 17.062 1 98.94 97 ASP A CA 1
ATOM 758 C C . ASP A 1 97 ? -0.588 20.969 16.094 1 98.94 97 ASP A C 1
ATOM 760 O O . ASP A 1 97 ? -1.657 20.438 15.805 1 98.94 97 ASP A O 1
ATOM 764 N N . ASN A 1 98 ? 0.595 20.531 15.703 1 98.5 98 ASN A N 1
ATOM 765 C CA . ASN A 1 98 ? 0.725 19.453 14.734 1 98.5 98 ASN A CA 1
ATOM 766 C C . ASN A 1 98 ? 0.743 18.078 15.422 1 98.5 98 ASN A C 1
ATOM 768 O O . ASN A 1 98 ? 0.666 17.047 14.758 1 98.5 98 ASN A O 1
ATOM 772 N N . SER A 1 99 ? 0.86 18.062 16.734 1 98 99 SER A N 1
ATOM 773 C CA . SER A 1 99 ? 0.878 16.766 17.406 1 98 99 SER A CA 1
ATOM 774 C C . SER A 1 99 ? -0.533 16.219 17.594 1 98 99 SER A C 1
ATOM 776 O O . SER A 1 99 ? -1.515 16.922 17.312 1 98 99 SER A O 1
ATOM 778 N N . SER A 1 100 ? -0.59 15.023 18.078 1 98.19 100 SER A N 1
ATOM 779 C CA . SER A 1 100 ? -1.896 14.391 18.266 1 98.19 100 SER A CA 1
ATOM 780 C C . SER A 1 100 ? -2.508 14.773 19.609 1 98.19 100 SER A C 1
ATOM 782 O O . SER A 1 100 ? -3.619 14.344 19.938 1 98.19 100 SER A O 1
ATOM 784 N N . ALA A 1 101 ? -1.931 15.625 20.391 1 98.44 101 ALA A N 1
ATOM 785 C CA . ALA A 1 101 ? -2.248 15.859 21.797 1 98.44 101 ALA A CA 1
ATOM 786 C C . ALA A 1 101 ? -3.676 16.375 21.953 1 98.44 101 ALA A C 1
ATOM 788 O O . ALA A 1 101 ? -4.355 16.031 22.938 1 98.44 101 ALA A O 1
ATOM 789 N N . TRP A 1 102 ? -4.141 17.125 20.953 1 98.75 102 TRP A N 1
ATOM 790 C CA . TRP A 1 102 ? -5.379 17.875 21.172 1 98.75 102 TRP A CA 1
ATOM 791 C C . TRP A 1 102 ? -6.43 17.516 20.125 1 98.75 102 TRP A C 1
ATOM 793 O O . TRP A 1 102 ? -7.535 18.047 20.141 1 98.75 102 TRP A O 1
ATOM 803 N N . ARG A 1 103 ? -6.125 16.609 19.219 1 98.88 103 ARG A N 1
ATOM 804 C CA . ARG A 1 103 ? -6.902 16.406 18 1 98.88 103 ARG A CA 1
ATOM 805 C C . ARG A 1 103 ? -8.32 15.938 18.312 1 98.88 103 ARG A C 1
ATOM 807 O O . ARG A 1 103 ? -9.273 16.328 17.641 1 98.88 103 ARG A O 1
ATOM 814 N N . MET A 1 104 ? -8.398 15.188 19.406 1 98.69 104 MET A N 1
ATOM 815 C CA . MET A 1 104 ? -9.719 14.633 19.688 1 98.69 104 MET A CA 1
ATOM 816 C C . MET A 1 104 ? -10.352 15.32 20.891 1 98.69 104 MET A C 1
ATOM 818 O O . MET A 1 104 ? -11.43 14.93 21.344 1 98.69 104 MET A O 1
ATOM 822 N N . ASP A 1 105 ? -9.68 16.344 21.5 1 98.62 105 ASP A N 1
ATOM 823 C CA . ASP A 1 105 ? -10.289 17.172 22.531 1 98.62 105 ASP A CA 1
ATOM 824 C C . ASP A 1 105 ? -11.523 17.891 22 1 98.62 105 ASP A C 1
ATOM 826 O O . ASP A 1 105 ? -11.461 18.594 21 1 98.62 105 ASP A O 1
ATOM 830 N N . PRO A 1 106 ? -12.672 17.719 22.641 1 97.88 106 PRO A N 1
ATOM 831 C CA . PRO A 1 106 ? -13.914 18.297 22.125 1 97.88 106 PRO A CA 1
ATOM 832 C C . PRO A 1 106 ? -13.891 19.828 22.109 1 97.88 106 PRO A C 1
ATOM 834 O O . PRO A 1 106 ? -14.641 20.453 21.344 1 97.88 106 PRO A O 1
ATOM 837 N N . SER A 1 107 ? -13.062 20.453 22.875 1 98.12 107 SER A N 1
ATOM 838 C CA . SER A 1 107 ? -13.023 21.922 22.953 1 98.12 107 SER A CA 1
ATOM 839 C C . SER A 1 107 ? -12.016 22.5 21.969 1 98.12 107 SER A C 1
ATOM 841 O O . SER A 1 107 ? -11.93 23.719 21.812 1 98.12 107 SER A O 1
ATOM 843 N N . VAL A 1 108 ? -11.25 21.672 21.281 1 98.88 108 VAL A N 1
ATOM 844 C CA . VAL A 1 108 ? -10.227 22.109 20.328 1 98.88 108 VAL A CA 1
ATOM 845 C C . VAL A 1 108 ? -10.656 21.734 18.906 1 98.88 108 VAL A C 1
ATOM 847 O O . VAL A 1 108 ? -10.883 20.562 18.609 1 98.88 108 VAL A O 1
ATOM 850 N N . PRO A 1 109 ? -10.805 22.719 18.031 1 98.88 109 PRO A N 1
ATOM 851 C CA . PRO A 1 109 ? -11.156 22.375 16.656 1 98.88 109 PRO A CA 1
ATOM 852 C C . PRO A 1 109 ? -10.023 21.656 15.922 1 98.88 109 PRO A C 1
ATOM 854 O O . PRO A 1 109 ? -8.852 21.891 16.203 1 98.88 109 PRO A O 1
ATOM 857 N N . LEU A 1 110 ? -10.359 20.766 15.07 1 98.94 110 LEU A N 1
ATOM 858 C CA . LEU A 1 110 ? -9.5 20.031 14.148 1 98.94 110 LEU A CA 1
ATOM 859 C C . LEU A 1 110 ? -9.742 20.469 12.711 1 98.94 110 LEU A C 1
ATOM 861 O O . LEU A 1 110 ? -10.812 20.203 12.148 1 98.94 110 LEU A O 1
ATOM 865 N N . VAL A 1 111 ? -8.703 21.109 12.094 1 98.94 111 VAL A N 1
ATOM 866 C CA . VAL A 1 111 ? -9.094 21.938 10.961 1 98.94 111 VAL A CA 1
ATOM 867 C C . VAL A 1 111 ? -8.273 21.547 9.734 1 98.94 111 VAL A C 1
ATOM 869 O O . VAL A 1 111 ? -7.055 21.375 9.82 1 98.94 111 VAL A O 1
ATOM 872 N N . VAL A 1 112 ? -8.891 21.344 8.695 1 98.94 112 VAL A N 1
ATOM 873 C CA . VAL A 1 112 ? -8.367 21.344 7.332 1 98.94 112 VAL A CA 1
ATOM 874 C C . VAL A 1 112 ? -9.016 22.469 6.531 1 98.94 112 VAL A C 1
ATOM 876 O O . VAL A 1 112 ? -10.203 22.406 6.223 1 98.94 112 VAL A O 1
ATOM 879 N N . PRO A 1 113 ? -8.25 23.422 6.141 1 98.69 113 PRO A N 1
ATOM 880 C CA . PRO A 1 113 ? -8.82 24.641 5.582 1 98.69 113 PRO A CA 1
ATOM 881 C C . PRO A 1 113 ? -9.695 24.391 4.355 1 98.69 113 PRO A C 1
ATOM 883 O O . PRO A 1 113 ? -10.711 25.062 4.164 1 98.69 113 PRO A O 1
ATOM 886 N N . GLU A 1 114 ? -9.367 23.391 3.512 1 98.56 114 GLU A N 1
ATOM 887 C CA . GLU A 1 114 ? -10.164 23.062 2.332 1 98.56 114 GLU A CA 1
ATOM 888 C C . GLU A 1 114 ? -11.469 22.375 2.717 1 98.56 114 GLU A C 1
ATOM 890 O O . GLU A 1 114 ? -12.375 22.25 1.89 1 98.56 114 GLU A O 1
ATOM 895 N N . VAL A 1 115 ? -11.625 21.953 3.975 1 98.81 115 VAL A N 1
ATOM 896 C CA . VAL A 1 115 ? -12.742 21.094 4.352 1 98.81 115 VAL A CA 1
ATOM 897 C C . VAL A 1 115 ? -13.641 21.828 5.348 1 98.81 115 VAL A C 1
ATOM 899 O O . VAL A 1 115 ? -14.859 21.891 5.164 1 98.81 115 VAL A O 1
ATOM 902 N N . ASN A 1 116 ? -13.047 22.422 6.348 1 98.62 116 ASN A N 1
ATOM 903 C CA . ASN A 1 116 ? -13.828 23.062 7.402 1 98.62 116 ASN A CA 1
ATOM 904 C C . ASN A 1 116 ? -13.141 24.312 7.93 1 98.62 116 ASN A C 1
ATOM 906 O O . ASN A 1 116 ? -12.961 24.469 9.141 1 98.62 116 ASN A O 1
ATOM 910 N N . PRO A 1 117 ? -12.883 25.297 7.078 1 98.19 117 PRO A N 1
ATOM 911 C CA . PRO A 1 117 ? -12.125 26.484 7.457 1 98.19 117 PRO A CA 1
ATOM 912 C C . PRO A 1 117 ? -12.781 27.281 8.586 1 98.19 117 PRO A C 1
ATOM 914 O O . PRO A 1 117 ? -12.086 27.859 9.422 1 98.19 117 PRO A O 1
ATOM 917 N N . ASP A 1 118 ? -14.039 27.281 8.734 1 97.81 118 ASP A N 1
ATOM 918 C CA . ASP A 1 118 ? -14.758 28.125 9.695 1 97.81 118 ASP A CA 1
ATOM 919 C C . ASP A 1 118 ? -14.594 27.594 11.117 1 97.81 118 ASP A C 1
ATOM 921 O O . ASP A 1 118 ? -14.875 28.297 12.086 1 97.81 118 ASP A O 1
ATOM 925 N N . ASP A 1 119 ? -14.117 26.359 11.242 1 98.5 119 ASP A N 1
ATOM 926 C CA . ASP A 1 119 ? -13.953 25.766 12.57 1 98.5 119 ASP A CA 1
ATOM 927 C C . ASP A 1 119 ? -12.883 26.5 13.367 1 98.5 119 ASP A C 1
ATOM 929 O O . ASP A 1 119 ? -12.82 26.391 14.594 1 98.5 119 ASP A O 1
ATOM 933 N N . VAL A 1 120 ? -12.047 27.328 12.727 1 98.38 120 VAL A N 1
ATOM 934 C CA . VAL A 1 120 ? -11.023 28.094 13.43 1 98.38 120 VAL A CA 1
ATOM 935 C C . VAL A 1 120 ? -11.688 29.047 14.422 1 98.38 120 VAL A C 1
ATOM 937 O O . VAL A 1 120 ? -11.102 29.406 15.445 1 98.38 120 VAL A O 1
ATOM 940 N N . LYS A 1 121 ? -12.898 29.438 14.188 1 97.44 121 LYS A N 1
ATOM 941 C CA . LYS A 1 121 ? -13.625 30.391 15.023 1 97.44 121 LYS A CA 1
ATOM 942 C C . LYS A 1 121 ? -14.016 29.766 16.359 1 97.44 121 LYS A C 1
ATOM 944 O O . LYS A 1 121 ? -14.352 30.469 17.312 1 97.44 121 LYS A O 1
ATOM 949 N N . LEU A 1 122 ? -13.992 28.453 16.359 1 97.56 122 LEU A N 1
ATOM 950 C CA . LEU A 1 122 ? -14.383 27.734 17.578 1 97.56 122 LEU A CA 1
ATOM 951 C C . LEU A 1 122 ? -13.227 27.656 18.562 1 97.56 122 LEU A C 1
ATOM 953 O O . LEU A 1 122 ? -13.406 27.203 19.703 1 97.56 122 LEU A O 1
ATOM 957 N N . SER A 1 123 ? -12.102 28.172 18.172 1 97.62 123 SER A N 1
ATOM 958 C CA . SER A 1 123 ? -10.891 28.016 18.984 1 97.62 123 SER A CA 1
ATOM 959 C C . SER A 1 123 ? -10.961 28.875 20.25 1 97.62 123 SER A C 1
ATOM 961 O O . SER A 1 123 ? -11.438 30 20.219 1 97.62 123 SER A O 1
ATOM 963 N N . LYS A 1 124 ? -10.461 28.359 21.359 1 97.69 124 LYS A N 1
ATOM 964 C CA . LYS A 1 124 ? -10.258 29.078 22.609 1 97.69 124 LYS A CA 1
ATOM 965 C C . LYS A 1 124 ? -8.766 29.266 22.891 1 97.69 124 LYS A C 1
ATOM 967 O O . LYS A 1 124 ? -8.359 29.344 24.047 1 97.69 124 LYS A O 1
ATOM 972 N N . GLY A 1 125 ? -8.008 29.172 21.781 1 98.56 125 GLY A N 1
ATOM 973 C CA . GLY A 1 125 ? -6.582 29.391 21.938 1 98.56 125 GLY A CA 1
ATOM 974 C C . GLY A 1 125 ? -5.73 28.297 21.328 1 98.56 125 GLY A C 1
ATOM 975 O O . GLY A 1 125 ? -4.551 28.5 21.047 1 98.56 125 GLY A O 1
ATOM 976 N N . ILE A 1 126 ? -6.316 27.094 21.156 1 98.88 126 ILE A N 1
ATOM 977 C CA . ILE A 1 126 ? -5.602 25.984 20.547 1 98.88 126 ILE A CA 1
ATOM 978 C C . ILE A 1 126 ? -6.402 25.438 19.359 1 98.88 126 ILE A C 1
ATOM 980 O O . ILE A 1 126 ? -7.617 25.25 19.469 1 98.88 126 ILE A O 1
ATOM 984 N N . ILE A 1 127 ? -5.777 25.297 18.234 1 98.94 127 ILE A N 1
ATOM 985 C CA . ILE A 1 127 ? -6.297 24.625 17.047 1 98.94 127 ILE A CA 1
ATOM 986 C C . ILE A 1 127 ? -5.41 23.422 16.703 1 98.94 127 ILE A C 1
ATOM 988 O O . ILE A 1 127 ? -4.18 23.531 16.703 1 98.94 127 ILE A O 1
ATOM 992 N N . ALA A 1 128 ? -6.02 22.312 16.469 1 98.94 128 ALA A N 1
ATOM 993 C CA . ALA A 1 128 ? -5.25 21.109 16.141 1 98.94 128 ALA A CA 1
ATOM 994 C C . ALA A 1 128 ? -5.16 20.906 14.633 1 98.94 128 ALA A C 1
ATOM 996 O O . ALA A 1 128 ? -6.133 21.141 13.914 1 98.94 128 ALA A O 1
ATOM 997 N N . ASN A 1 129 ? -3.992 20.578 14.148 1 98.94 129 ASN A N 1
ATOM 998 C CA . ASN A 1 129 ? -3.734 20.094 12.797 1 98.94 129 ASN A CA 1
ATOM 999 C C . ASN A 1 129 ? -3.832 18.578 12.711 1 98.94 129 ASN A C 1
ATOM 1001 O O . ASN A 1 129 ? -3.23 17.859 13.523 1 98.94 129 ASN A O 1
ATOM 1005 N N . PRO A 1 130 ? -4.617 18.031 11.789 1 98.94 130 PRO A N 1
ATOM 1006 C CA . PRO A 1 130 ? -4.848 16.578 11.742 1 98.94 130 PRO A CA 1
ATOM 1007 C C . PRO A 1 130 ? -3.615 15.805 11.297 1 98.94 130 PRO A C 1
ATOM 1009 O O . PRO A 1 130 ? -2.596 16.406 10.938 1 98.94 130 PRO A O 1
ATOM 1012 N N . ASN A 1 131 ? -3.725 14.484 11.312 1 98.81 131 ASN A N 1
ATOM 1013 C CA . ASN A 1 131 ? -2.748 13.523 10.812 1 98.81 131 ASN A CA 1
ATOM 1014 C C . ASN A 1 131 ? -2.525 13.688 9.312 1 98.81 131 ASN A C 1
ATOM 1016 O O . ASN A 1 131 ? -3.469 13.953 8.562 1 98.81 131 ASN A O 1
ATOM 1020 N N . CYS A 1 132 ? -1.298 13.547 8.922 1 98.88 132 CYS A N 1
ATOM 1021 C CA . CYS A 1 132 ? -0.91 13.766 7.531 1 98.88 132 CYS A CA 1
ATOM 1022 C C . CYS A 1 132 ? -1.759 12.914 6.59 1 98.88 132 CYS A C 1
ATOM 1024 O O . CYS A 1 132 ? -2.234 13.406 5.566 1 98.88 132 CYS A O 1
ATOM 1026 N N . SER A 1 133 ? -1.978 11.602 6.887 1 98.88 133 SER A N 1
ATOM 1027 C CA . SER A 1 133 ? -2.771 10.727 6.031 1 98.88 133 SER A CA 1
ATOM 1028 C C . SER A 1 133 ? -4.238 11.148 6.02 1 98.88 133 SER A C 1
ATOM 1030 O O . SER A 1 133 ? -4.914 11.031 4.996 1 98.88 133 SER A O 1
ATOM 1032 N N . THR A 1 134 ? -4.707 11.641 7.184 1 98.94 134 THR A N 1
ATOM 1033 C CA . THR A 1 134 ? -6.09 12.102 7.266 1 98.94 134 THR A CA 1
ATOM 1034 C C . THR A 1 134 ? -6.297 13.344 6.406 1 98.94 134 THR A C 1
ATOM 1036 O O . THR A 1 134 ? -7.289 13.453 5.684 1 98.94 134 THR A O 1
ATOM 1039 N N . ILE A 1 135 ? -5.355 14.289 6.438 1 98.94 135 ILE A N 1
ATOM 1040 C CA . ILE A 1 135 ? -5.492 15.555 5.719 1 98.94 135 ILE A CA 1
ATOM 1041 C C . ILE A 1 135 ? -5.68 15.273 4.227 1 98.94 135 ILE A C 1
ATOM 1043 O O . ILE A 1 135 ? -6.648 15.742 3.623 1 98.94 135 ILE A O 1
ATOM 1047 N N . GLN A 1 136 ? -4.77 14.5 3.623 1 98.94 136 GLN A N 1
ATOM 1048 C CA . GLN A 1 136 ? -4.891 14.266 2.188 1 98.94 136 GLN A CA 1
ATOM 1049 C C . GLN A 1 136 ? -6.184 13.523 1.858 1 98.94 136 GLN A C 1
ATOM 1051 O O . GLN A 1 136 ? -6.801 13.773 0.823 1 98.94 136 GLN A O 1
ATOM 1056 N N . ALA A 1 137 ? -6.625 12.633 2.721 1 98.94 137 ALA A N 1
ATOM 1057 C CA . ALA A 1 137 ? -7.84 11.859 2.471 1 98.94 137 ALA A CA 1
ATOM 1058 C C . ALA A 1 137 ? -9.07 12.766 2.479 1 98.94 137 ALA A C 1
ATOM 1060 O O . ALA A 1 137 ? -9.875 12.734 1.543 1 98.94 137 ALA A O 1
ATOM 1061 N N . VAL A 1 138 ? -9.195 13.602 3.529 1 98.94 138 VAL A N 1
ATOM 1062 C CA . VAL A 1 138 ? -10.43 14.359 3.693 1 98.94 138 VAL A CA 1
ATOM 1063 C C . VAL A 1 138 ? -10.492 15.469 2.65 1 98.94 138 VAL A C 1
ATOM 1065 O O . VAL A 1 138 ? -11.578 15.828 2.178 1 98.94 138 VAL A O 1
ATOM 1068 N N . VAL A 1 139 ? -9.336 16.047 2.244 1 98.94 139 VAL A N 1
ATOM 1069 C CA . VAL A 1 139 ? -9.344 17.016 1.159 1 98.94 139 VAL A CA 1
ATOM 1070 C C . VAL A 1 139 ? -9.875 16.375 -0.117 1 98.94 139 VAL A C 1
ATOM 1072 O O . VAL A 1 139 ? -10.711 16.953 -0.811 1 98.94 139 VAL A O 1
ATOM 1075 N N . ALA A 1 140 ? -9.438 15.172 -0.426 1 98.94 140 ALA A N 1
ATOM 1076 C CA . ALA A 1 140 ? -9.875 14.453 -1.62 1 98.94 140 ALA A CA 1
ATOM 1077 C C . ALA A 1 140 ? -11.344 14.047 -1.514 1 98.94 140 ALA A C 1
ATOM 1079 O O . ALA A 1 140 ? -12.062 14.016 -2.518 1 98.94 140 ALA A O 1
ATOM 1080 N N . LEU A 1 141 ? -11.836 13.734 -0.315 1 98.94 141 LEU A N 1
ATOM 1081 C CA . LEU A 1 141 ? -13.156 13.141 -0.122 1 98.94 141 LEU A CA 1
ATOM 1082 C C . LEU A 1 141 ? -14.227 14.227 0.013 1 98.94 141 LEU A C 1
ATOM 1084 O O . LEU A 1 141 ? -15.406 13.977 -0.232 1 98.94 141 LEU A O 1
ATOM 1088 N N . LYS A 1 142 ? -13.836 15.461 0.444 1 98.88 142 LYS A N 1
ATOM 1089 C CA . LYS A 1 142 ? -14.789 16.516 0.792 1 98.88 142 LYS A CA 1
ATOM 1090 C C . LYS A 1 142 ? -15.688 16.859 -0.393 1 98.88 142 LYS A C 1
ATOM 1092 O O . LYS A 1 142 ? -16.906 16.953 -0.245 1 98.88 142 LYS A O 1
ATOM 1097 N N . PRO A 1 143 ? -15.133 17.047 -1.66 1 98.81 143 PRO A N 1
ATOM 1098 C CA . PRO A 1 143 ? -16.031 17.328 -2.789 1 98.81 143 PRO A CA 1
ATOM 1099 C C . PRO A 1 143 ? -17.062 16.234 -3.002 1 98.81 143 PRO A C 1
ATOM 1101 O O . PRO A 1 143 ? -18.219 16.531 -3.316 1 98.81 143 PRO A O 1
ATOM 1104 N N . LEU A 1 144 ? -16.719 14.938 -2.85 1 98.88 144 LEU A N 1
ATOM 1105 C CA . LEU A 1 144 ? -17.656 13.828 -2.977 1 98.88 144 LEU A CA 1
ATOM 1106 C C . LEU A 1 144 ? -18.703 13.867 -1.863 1 98.88 144 LEU A C 1
ATOM 1108 O O . LEU A 1 144 ? -19.875 13.625 -2.107 1 98.88 144 LEU A O 1
ATOM 1112 N N . TYR A 1 145 ? -18.172 14.086 -0.633 1 98.81 145 TYR A N 1
ATOM 1113 C CA . TYR A 1 145 ? -19.047 14.156 0.531 1 98.81 145 TYR A CA 1
ATOM 1114 C C . TYR A 1 145 ? -20.141 15.211 0.33 1 98.81 145 TYR A C 1
ATOM 1116 O O . TYR A 1 145 ? -21.312 14.953 0.601 1 98.81 145 TYR A O 1
ATOM 1124 N N . ASP A 1 146 ? -19.75 16.406 -0.15 1 98.62 146 ASP A N 1
ATOM 1125 C CA . ASP A 1 146 ? -20.672 17.531 -0.322 1 98.62 146 ASP A CA 1
ATOM 1126 C C . ASP A 1 146 ? -21.672 17.234 -1.437 1 98.62 146 ASP A C 1
ATOM 1128 O O . ASP A 1 146 ? -22.859 17.562 -1.308 1 98.62 146 ASP A O 1
ATOM 1132 N N . GLU A 1 147 ? -21.219 16.641 -2.518 1 98.62 147 GLU A N 1
ATOM 1133 C CA . GLU A 1 147 ? -22.047 16.484 -3.707 1 98.62 147 GLU A CA 1
ATOM 1134 C C . GLU A 1 147 ? -22.906 15.234 -3.611 1 98.62 147 GLU A C 1
ATOM 1136 O O . GLU A 1 147 ? -24.078 15.25 -4.02 1 98.62 147 GLU A O 1
ATOM 1141 N N . TYR A 1 148 ? -22.391 14.109 -3.041 1 98.69 148 TYR A N 1
ATOM 1142 C CA . TYR A 1 148 ? -23.062 12.828 -3.172 1 98.69 148 TYR A CA 1
ATOM 1143 C C . TYR A 1 148 ? -23.344 12.211 -1.804 1 98.69 148 TYR A C 1
ATOM 1145 O O . TYR A 1 148 ? -24.156 11.297 -1.681 1 98.69 148 TYR A O 1
ATOM 1153 N N . GLY A 1 149 ? -22.719 12.727 -0.747 1 98.75 149 GLY A N 1
ATOM 1154 C CA . GLY A 1 149 ? -22.719 12.008 0.515 1 98.75 149 GLY A CA 1
ATOM 1155 C C . GLY A 1 149 ? -21.844 10.766 0.49 1 98.75 149 GLY A C 1
ATOM 1156 O O . GLY A 1 149 ? -21.656 10.148 -0.562 1 98.75 149 GLY A O 1
ATOM 1157 N N . ILE A 1 150 ? -21.312 10.375 1.641 1 98.88 150 ILE A N 1
ATOM 1158 C CA . ILE A 1 150 ? -20.484 9.18 1.744 1 98.88 150 ILE A CA 1
ATOM 1159 C C . ILE A 1 150 ? -21.078 8.227 2.783 1 98.88 150 ILE A C 1
ATOM 1161 O O . ILE A 1 150 ? -21.391 8.641 3.904 1 98.88 150 ILE A O 1
ATOM 1165 N N . LYS A 1 151 ? -21.234 7.008 2.389 1 98.69 151 LYS A N 1
ATOM 1166 C CA . LYS A 1 151 ? -21.766 5.969 3.266 1 98.69 151 LYS A CA 1
ATOM 1167 C C . LYS A 1 151 ? -20.656 5.242 4.004 1 98.69 151 LYS A C 1
ATOM 1169 O O . LYS A 1 151 ? -20.797 4.918 5.188 1 98.69 151 LYS A O 1
ATOM 11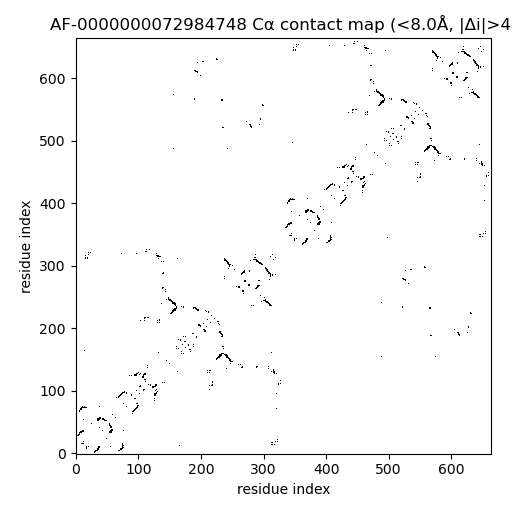74 N N . ARG A 1 152 ? -19.562 4.926 3.332 1 98.94 152 ARG A N 1
ATOM 1175 C CA . ARG A 1 152 ? -18.5 4.117 3.916 1 98.94 152 ARG A CA 1
ATOM 1176 C C . ARG A 1 152 ? -17.172 4.375 3.217 1 98.94 152 ARG A C 1
ATOM 1178 O O . ARG A 1 152 ? -17.141 4.645 2.014 1 98.94 152 ARG A O 1
ATOM 1185 N N . ILE A 1 153 ? -16.141 4.332 3.971 1 98.94 153 ILE A N 1
ATOM 1186 C CA . ILE A 1 153 ? -14.781 4.527 3.449 1 98.94 153 ILE A CA 1
ATOM 1187 C C . ILE A 1 153 ? -13.891 3.369 3.887 1 98.94 153 ILE A C 1
ATOM 1189 O O . ILE A 1 153 ? -13.883 2.992 5.059 1 98.94 153 ILE A O 1
ATOM 1193 N N . VAL A 1 154 ? -13.109 2.754 2.992 1 98.94 154 VAL A N 1
ATOM 1194 C CA . VAL A 1 154 ? -12.039 1.808 3.277 1 98.94 154 VAL A CA 1
ATOM 1195 C C . VAL A 1 154 ? -10.695 2.406 2.861 1 98.94 154 VAL A C 1
ATOM 1197 O O . VAL A 1 154 ? -10.438 2.598 1.671 1 98.94 154 VAL A O 1
ATOM 1200 N N . TYR A 1 155 ? -9.812 2.662 3.84 1 98.94 155 TYR A N 1
ATOM 1201 C CA . TYR A 1 155 ? -8.484 3.217 3.586 1 98.94 155 TYR A CA 1
ATOM 1202 C C . TYR A 1 155 ? -7.434 2.115 3.543 1 98.94 155 TYR A C 1
ATOM 1204 O O . TYR A 1 155 ? -7.418 1.23 4.402 1 98.94 155 TYR A O 1
ATOM 1212 N N . SER A 1 156 ? -6.562 2.123 2.6 1 98.94 156 SER A N 1
ATOM 1213 C CA . SER A 1 156 ? -5.273 1.441 2.604 1 98.94 156 SER A CA 1
ATOM 1214 C C . SER A 1 156 ? -4.141 2.396 2.244 1 98.94 156 SER A C 1
ATOM 1216 O O . SER A 1 156 ? -4.098 2.926 1.131 1 98.94 156 SER A O 1
ATOM 1218 N N . THR A 1 157 ? -3.209 2.57 3.152 1 99 157 THR A N 1
ATOM 1219 C CA . THR A 1 157 ? -2.23 3.623 2.904 1 99 157 THR A CA 1
ATOM 1220 C C . THR A 1 157 ? -0.877 3.023 2.529 1 99 157 THR A C 1
ATOM 1222 O O . THR A 1 157 ? -0.592 1.868 2.855 1 99 157 THR A O 1
ATOM 1225 N N . TYR A 1 158 ? -0.133 3.734 1.816 1 98.94 158 TYR A N 1
ATOM 1226 C CA . TYR A 1 158 ? 1.266 3.557 1.442 1 98.94 158 TYR A CA 1
ATOM 1227 C C . TYR A 1 158 ? 2.107 4.738 1.91 1 98.94 158 TYR A C 1
ATOM 1229 O O . TYR A 1 158 ? 2.414 5.637 1.127 1 98.94 158 TYR A O 1
ATOM 1237 N N . GLN A 1 159 ? 2.48 4.672 3.195 1 98.94 159 GLN A N 1
ATOM 1238 C CA . GLN A 1 159 ? 3.02 5.883 3.805 1 98.94 159 GLN A CA 1
ATOM 1239 C C . GLN A 1 159 ? 4.543 5.922 3.693 1 98.94 159 GLN A C 1
ATOM 1241 O O . GLN A 1 159 ? 5.211 4.91 3.898 1 98.94 159 GLN A O 1
ATOM 1246 N N . ALA A 1 160 ? 5.055 7.043 3.453 1 98.94 160 ALA A N 1
ATOM 1247 C CA . ALA A 1 160 ? 6.488 7.305 3.35 1 98.94 160 ALA A CA 1
ATOM 1248 C C . ALA A 1 160 ? 7.141 7.328 4.73 1 98.94 160 ALA A C 1
ATOM 1250 O O . ALA A 1 160 ? 6.473 7.574 5.734 1 98.94 160 ALA A O 1
ATOM 1251 N N . VAL A 1 161 ? 8.445 7.172 4.746 1 98.81 161 VAL A N 1
ATOM 1252 C CA . VAL A 1 161 ? 9.195 7.082 5.992 1 98.81 161 VAL A CA 1
ATOM 1253 C C . VAL A 1 161 ? 9.328 8.469 6.617 1 98.81 161 VAL A C 1
ATOM 1255 O O . VAL A 1 161 ? 9.531 8.594 7.828 1 98.81 161 VAL A O 1
ATOM 1258 N N . SER A 1 162 ? 9.164 9.484 5.793 1 98.62 162 SER A N 1
ATOM 1259 C CA . SER A 1 162 ? 9.234 10.836 6.332 1 98.62 162 SER A CA 1
ATOM 1260 C C . SER A 1 162 ? 8.141 11.078 7.371 1 98.62 162 SER A C 1
ATOM 1262 O O . SER A 1 162 ? 8.266 11.969 8.211 1 98.62 162 SER A O 1
ATOM 1264 N N . GLY A 1 163 ? 7.082 10.258 7.316 1 98.25 163 GLY A N 1
ATOM 1265 C CA . GLY A 1 163 ? 6.051 10.32 8.336 1 98.25 163 GLY A CA 1
ATOM 1266 C C . GLY A 1 163 ? 6.574 10.023 9.734 1 98.25 163 GLY A C 1
ATOM 1267 O O . GLY A 1 163 ? 5.918 10.336 10.727 1 98.25 163 GLY A O 1
ATOM 1268 N N . ALA A 1 164 ? 7.766 9.438 9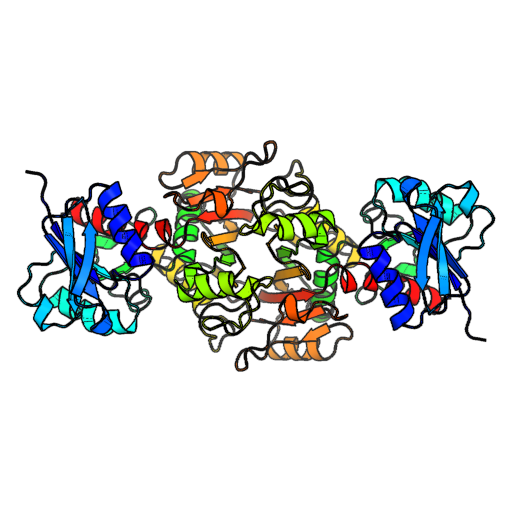.797 1 97.88 164 ALA A N 1
ATOM 1269 C CA . ALA A 1 164 ? 8.398 9.125 11.07 1 97.88 164 ALA A CA 1
ATOM 1270 C C . ALA A 1 164 ? 9.57 10.062 11.352 1 97.88 164 ALA A C 1
ATOM 1272 O O . ALA A 1 164 ? 10.461 9.734 12.141 1 97.88 164 ALA A O 1
ATOM 1273 N N . GLY A 1 165 ? 9.617 11.188 10.648 1 96.38 165 GLY A N 1
ATOM 1274 C CA . GLY A 1 165 ? 10.648 12.188 10.852 1 96.38 165 GLY A CA 1
ATOM 1275 C C . GLY A 1 165 ? 11.992 11.781 10.281 1 96.38 165 GLY A C 1
ATOM 1276 O O . GLY A 1 165 ? 12.07 10.875 9.453 1 96.38 165 GLY A O 1
ATOM 1277 N N . MET A 1 166 ? 12.969 12.5 10.734 1 96 166 MET A N 1
ATOM 1278 C CA . MET A 1 166 ? 14.328 12.273 10.242 1 96 166 MET A CA 1
ATOM 1279 C C . MET A 1 166 ? 14.805 10.867 10.586 1 96 166 MET A C 1
ATOM 1281 O O . MET A 1 166 ? 15.555 10.258 9.82 1 96 166 MET A O 1
ATOM 1285 N N . ALA A 1 167 ? 14.375 10.406 11.711 1 97.5 167 ALA A N 1
ATOM 1286 C CA . ALA A 1 167 ? 14.781 9.07 12.133 1 97.5 167 ALA A CA 1
ATOM 1287 C C . ALA A 1 167 ? 14.258 8.008 11.164 1 97.5 167 ALA A C 1
ATOM 1289 O O . ALA A 1 167 ? 14.977 7.062 10.828 1 97.5 167 ALA A O 1
ATOM 1290 N N . GLY A 1 168 ? 13 8.141 10.695 1 98.25 168 GLY A N 1
ATOM 1291 C CA . GLY A 1 168 ? 12.461 7.234 9.688 1 98.25 168 GLY A CA 1
ATOM 1292 C C . GLY A 1 168 ? 13.172 7.34 8.352 1 98.25 168 GLY A C 1
ATOM 1293 O O . GLY A 1 168 ? 13.492 6.324 7.73 1 98.25 168 GLY A O 1
ATOM 1294 N N . TYR A 1 169 ? 13.422 8.57 7.973 1 97.88 169 TYR A N 1
ATOM 1295 C CA . TYR A 1 169 ? 14.164 8.844 6.746 1 97.88 169 TYR A CA 1
ATOM 1296 C C . TYR A 1 169 ? 15.523 8.156 6.77 1 97.88 169 TYR A C 1
ATOM 1298 O O . TYR A 1 169 ? 15.898 7.477 5.812 1 97.88 169 TYR A O 1
ATOM 1306 N N . ASN A 1 170 ? 16.234 8.289 7.887 1 98.19 170 ASN A N 1
ATOM 1307 C CA . ASN A 1 170 ? 17.562 7.719 8.031 1 98.19 170 ASN A CA 1
ATOM 1308 C C . ASN A 1 170 ? 17.531 6.191 8.047 1 98.19 170 ASN A C 1
ATOM 1310 O O . ASN A 1 170 ? 18.438 5.539 7.535 1 98.19 170 ASN A O 1
ATOM 1314 N N . ASP A 1 171 ? 16.516 5.617 8.688 1 98.69 171 ASP A N 1
ATOM 1315 C CA . ASP A 1 171 ? 16.375 4.164 8.703 1 98.69 171 ASP A CA 1
ATOM 1316 C C . ASP A 1 171 ? 16.328 3.604 7.281 1 98.69 171 ASP A C 1
ATOM 1318 O O . ASP A 1 171 ? 16.875 2.533 7.012 1 98.69 171 ASP A O 1
ATOM 1322 N N . LEU A 1 172 ? 15.641 4.297 6.352 1 98.5 172 LEU A N 1
ATOM 1323 C CA . LEU A 1 172 ? 15.578 3.826 4.973 1 98.5 172 LEU A CA 1
ATOM 1324 C C . LEU A 1 172 ? 16.922 4.023 4.273 1 98.5 172 LEU A C 1
ATOM 1326 O O . LEU A 1 172 ? 17.453 3.088 3.67 1 98.5 172 LEU A O 1
ATOM 1330 N N . LYS A 1 173 ? 17.438 5.184 4.391 1 97.38 173 LYS A N 1
ATOM 1331 C CA . LYS A 1 173 ? 18.703 5.512 3.742 1 97.38 173 LYS A CA 1
ATOM 1332 C C . LYS A 1 173 ? 19.812 4.551 4.172 1 97.38 173 LYS A C 1
ATOM 1334 O O . LYS A 1 173 ? 20.484 3.957 3.332 1 97.38 173 LYS A O 1
ATOM 1339 N N . ASP A 1 174 ? 19.922 4.422 5.484 1 97.88 174 ASP A N 1
ATOM 1340 C CA . ASP A 1 174 ? 20.984 3.588 6.039 1 97.88 174 ASP A CA 1
ATOM 1341 C C . ASP A 1 174 ? 20.688 2.105 5.832 1 97.88 174 ASP A C 1
ATOM 1343 O O . ASP A 1 174 ? 21.594 1.289 5.723 1 97.88 174 ASP A O 1
ATOM 1347 N N . GLY A 1 175 ? 19.406 1.755 5.824 1 97.12 175 GLY A N 1
ATOM 1348 C CA . GLY A 1 175 ? 19.016 0.372 5.625 1 97.12 175 GLY A CA 1
ATOM 1349 C C . GLY A 1 175 ? 19.484 -0.205 4.309 1 97.12 175 GLY A C 1
ATOM 1350 O O . GLY A 1 175 ? 19.812 -1.391 4.223 1 97.12 175 GLY A O 1
ATOM 1351 N N . TYR A 1 176 ? 19.562 0.561 3.273 1 94.38 176 TYR A N 1
ATOM 1352 C CA . TYR A 1 176 ? 20.047 0.105 1.973 1 94.38 176 TYR A CA 1
ATOM 1353 C C . TYR A 1 176 ? 21.531 -0.201 2.018 1 94.38 176 TYR A C 1
ATOM 1355 O O . TYR A 1 176 ? 22.062 -0.883 1.136 1 94.38 176 TYR A O 1
ATOM 1363 N N . ASN A 1 177 ? 22.125 0.27 3.025 1 94.81 177 ASN A N 1
ATOM 1364 C CA . ASN A 1 177 ? 23.547 -0.012 3.211 1 94.81 177 ASN A CA 1
ATOM 1365 C C . ASN A 1 177 ? 23.766 -1.124 4.234 1 94.81 177 ASN A C 1
ATOM 1367 O O . ASN A 1 177 ? 24.891 -1.329 4.699 1 94.81 177 ASN A O 1
ATOM 1371 N N . GLY A 1 178 ? 22.719 -1.69 4.676 1 94.62 178 GLY A N 1
ATOM 1372 C CA . GLY A 1 178 ? 22.828 -2.846 5.551 1 94.62 178 GLY A CA 1
ATOM 1373 C C . GLY A 1 178 ? 22.828 -2.482 7.023 1 94.62 178 GLY A C 1
ATOM 1374 O O . GLY A 1 178 ? 23.094 -3.326 7.879 1 94.62 178 GLY A O 1
ATOM 1375 N N . VAL A 1 179 ? 22.484 -1.212 7.359 1 97.38 179 VAL A N 1
ATOM 1376 C CA . VAL A 1 179 ? 22.469 -0.769 8.75 1 97.38 179 VAL A CA 1
ATOM 1377 C C . VAL A 1 179 ? 21.125 -1.134 9.391 1 97.38 179 VAL A C 1
ATOM 1379 O O . VAL A 1 179 ? 20.062 -0.905 8.797 1 97.38 179 VAL A O 1
ATOM 1382 N N . ALA A 1 180 ? 21.109 -1.729 10.57 1 97.31 180 ALA A N 1
ATOM 1383 C CA . ALA A 1 180 ? 19.891 -2.102 11.297 1 97.31 180 ALA A CA 1
ATOM 1384 C C . ALA A 1 180 ? 19.047 -0.873 11.625 1 97.31 180 ALA A C 1
ATOM 1386 O O . ALA A 1 180 ? 19.594 0.202 11.898 1 97.31 180 ALA A O 1
ATOM 1387 N N . PRO A 1 181 ? 17.781 -1.024 11.664 1 98.25 181 PRO A N 1
ATOM 1388 C CA . PRO A 1 181 ? 16.922 0.13 11.945 1 98.25 181 PRO A CA 1
ATOM 1389 C C . PRO A 1 181 ? 17.031 0.603 13.391 1 98.25 181 PRO A C 1
ATOM 1391 O O . PRO A 1 181 ? 17.281 -0.203 14.289 1 98.25 181 PRO A O 1
ATOM 1394 N N . LYS A 1 182 ? 16.828 1.894 13.641 1 98.06 182 LYS A N 1
ATOM 1395 C CA . LYS A 1 182 ? 16.828 2.5 14.969 1 98.06 182 LYS A CA 1
ATOM 1396 C C . LYS A 1 182 ? 15.43 3.029 15.32 1 98.06 182 LYS A C 1
ATOM 1398 O O . LYS A 1 182 ? 15.039 3.031 16.484 1 98.06 182 LYS A O 1
ATOM 1403 N N . LYS A 1 183 ? 14.68 3.477 14.336 1 98.19 183 LYS A N 1
ATOM 1404 C CA . LYS A 1 183 ? 13.352 4.055 14.523 1 98.19 183 LYS A CA 1
ATOM 1405 C C . LYS A 1 183 ? 12.273 2.988 14.398 1 98.19 183 LYS A C 1
ATOM 1407 O O . LYS A 1 183 ? 11.383 2.889 15.25 1 98.19 183 LYS A O 1
ATOM 1412 N N . PHE A 1 184 ? 12.359 2.199 13.367 1 98.62 184 PHE A N 1
ATOM 1413 C CA . PHE A 1 184 ? 11.367 1.162 13.102 1 98.62 184 PHE A CA 1
ATOM 1414 C C . PHE A 1 184 ? 11.773 -0.153 13.758 1 98.62 184 PHE A C 1
ATOM 1416 O O . PHE A 1 184 ? 12.961 -0.431 13.922 1 98.62 184 PHE A O 1
ATOM 1423 N N . PRO A 1 185 ? 10.805 -0.971 14.141 1 98.31 185 PRO A N 1
ATOM 1424 C CA . PRO A 1 185 ? 11.148 -2.24 14.789 1 98.31 185 PRO A CA 1
ATOM 1425 C C . PRO A 1 185 ? 11.766 -3.248 13.82 1 98.31 185 PRO A C 1
ATOM 1427 O O . PRO A 1 185 ? 12.453 -4.176 14.242 1 98.31 185 PRO A O 1
ATOM 1430 N N . TYR A 1 186 ? 11.531 -3.1 12.516 1 98.56 186 TYR A N 1
ATOM 1431 C CA . TYR A 1 186 ? 12.086 -3.932 11.453 1 98.56 186 TYR A CA 1
ATOM 1432 C C . TYR A 1 186 ? 12.641 -3.074 10.32 1 98.56 186 TYR A C 1
ATOM 1434 O O . TYR A 1 186 ? 12.305 -1.896 10.203 1 98.56 186 TYR A O 1
ATOM 1442 N N . ALA A 1 187 ? 13.5 -3.699 9.523 1 98.31 187 ALA A N 1
ATOM 1443 C CA . ALA A 1 187 ? 14.039 -3 8.352 1 98.31 187 ALA A CA 1
ATOM 1444 C C . ALA A 1 187 ? 12.914 -2.531 7.434 1 98.31 187 ALA A C 1
ATOM 1446 O O . ALA A 1 187 ? 11.992 -3.293 7.125 1 98.31 187 ALA A O 1
ATOM 1447 N N . ILE A 1 188 ? 13 -1.288 7.059 1 98.62 188 ILE A N 1
ATOM 1448 C CA . ILE A 1 188 ? 12.008 -0.739 6.145 1 98.62 188 ILE A CA 1
ATOM 1449 C C . ILE A 1 188 ? 12.516 -0.851 4.707 1 98.62 188 ILE A C 1
ATOM 1451 O O . ILE A 1 188 ? 11.727 -0.974 3.77 1 98.62 188 ILE A O 1
ATOM 1455 N N . ALA A 1 189 ? 13.859 -0.822 4.547 1 96.88 189 ALA A N 1
ATOM 1456 C CA . ALA A 1 189 ? 14.438 -1.057 3.225 1 96.88 189 ALA A CA 1
ATOM 1457 C C . ALA A 1 189 ? 14.039 -2.43 2.689 1 96.88 189 ALA A C 1
ATOM 1459 O O . ALA A 1 189 ? 14.312 -3.453 3.324 1 96.88 189 ALA A O 1
ATOM 1460 N N . GLY A 1 190 ? 13.281 -2.383 1.523 1 95 190 GLY A N 1
ATOM 1461 C CA . GLY A 1 190 ? 12.883 -3.635 0.902 1 95 190 GLY A CA 1
ATOM 1462 C C . GLY A 1 190 ? 11.734 -4.316 1.622 1 95 190 GLY A C 1
ATOM 1463 O O . GLY A 1 190 ? 11.539 -5.527 1.492 1 95 190 GLY A O 1
ATOM 1464 N N . ASN A 1 191 ? 11.016 -3.555 2.396 1 98.38 191 ASN A N 1
ATOM 1465 C CA . ASN A 1 191 ? 9.961 -4.141 3.217 1 98.38 191 ASN A CA 1
ATOM 1466 C C . ASN A 1 191 ? 8.711 -3.266 3.229 1 98.38 191 ASN A C 1
ATOM 1468 O O . ASN A 1 191 ? 8.727 -2.146 2.713 1 98.38 191 ASN A O 1
ATOM 1472 N N . ALA A 1 192 ? 7.59 -3.768 3.654 1 98.75 192 ALA A N 1
ATOM 1473 C CA . ALA A 1 192 ? 6.355 -3.062 3.986 1 98.75 192 ALA A CA 1
ATOM 1474 C C . ALA A 1 192 ? 5.898 -3.398 5.402 1 98.75 192 ALA A C 1
ATOM 1476 O O . ALA A 1 192 ? 5.695 -4.566 5.738 1 98.75 192 ALA A O 1
ATOM 1477 N N . LEU A 1 193 ? 5.805 -2.426 6.246 1 98.94 193 LEU A N 1
ATOM 1478 C CA . LEU A 1 193 ? 5.445 -2.65 7.645 1 98.94 193 LEU A CA 1
ATOM 1479 C C . LEU A 1 193 ? 3.977 -2.324 7.887 1 98.94 193 LEU A C 1
ATOM 1481 O O . LEU A 1 193 ? 3.566 -1.167 7.773 1 98.94 193 LEU A O 1
ATOM 1485 N N . PRO A 1 194 ? 3.154 -3.336 8.18 1 98.88 194 PRO A N 1
ATOM 1486 C CA . PRO A 1 194 ? 1.75 -3.072 8.5 1 98.88 194 PRO A CA 1
ATOM 1487 C C . PRO A 1 194 ? 1.549 -2.607 9.938 1 98.88 194 PRO A C 1
ATOM 1489 O O . PRO A 1 194 ? 0.673 -3.119 10.641 1 98.88 194 PRO A O 1
ATOM 1492 N N . HIS A 1 195 ? 2.436 -1.664 10.32 1 98.62 195 HIS A N 1
ATOM 1493 C CA . HIS A 1 195 ? 2.521 -1.181 11.695 1 98.62 195 HIS A CA 1
ATOM 1494 C C . HIS A 1 195 ? 3.01 0.263 11.742 1 98.62 195 HIS A C 1
ATOM 1496 O O . HIS A 1 195 ? 4.211 0.521 11.633 1 98.62 195 HIS A O 1
ATOM 1502 N N . ILE A 1 196 ? 2.125 1.129 11.891 1 98.75 196 ILE A N 1
ATOM 1503 C CA . ILE A 1 196 ? 2.43 2.539 12.109 1 98.75 196 ILE A CA 1
ATOM 1504 C C . ILE A 1 196 ? 1.818 3.006 13.422 1 98.75 196 ILE A C 1
ATOM 1506 O O . ILE A 1 196 ? 0.602 2.932 13.609 1 98.75 196 ILE A O 1
ATOM 1510 N N . ASP A 1 197 ? 2.736 3.566 14.336 1 97.94 197 ASP A N 1
ATOM 1511 C CA . ASP A 1 197 ? 2.348 3.949 15.688 1 97.94 197 ASP A CA 1
ATOM 1512 C C . ASP A 1 197 ? 2.127 2.719 16.562 1 97.94 197 ASP A C 1
ATOM 1514 O O . ASP A 1 197 ? 2.717 1.664 16.328 1 97.94 197 ASP A O 1
ATOM 1518 N N . SER A 1 198 ? 1.418 2.734 17.641 1 98.19 198 SER A N 1
ATOM 1519 C CA . SER A 1 198 ? 1.296 1.645 18.609 1 98.19 198 SER A CA 1
ATOM 1520 C C . SER A 1 198 ? -0.009 0.878 18.406 1 98.19 198 SER A C 1
ATOM 1522 O O . SER A 1 198 ? -0.991 1.433 17.906 1 98.19 198 SER A O 1
ATOM 1524 N N . PHE A 1 199 ? -0.009 -0.365 18.797 1 98.44 199 PHE A N 1
ATOM 1525 C CA . PHE A 1 199 ? -1.195 -1.208 18.719 1 98.44 199 PHE A CA 1
ATOM 1526 C C . PHE A 1 199 ? -2.158 -0.906 19.859 1 98.44 199 PHE A C 1
ATOM 1528 O O . PHE A 1 199 ? -1.731 -0.562 20.969 1 98.44 199 PHE A O 1
ATOM 1535 N N . LEU A 1 200 ? -3.43 -0.99 19.547 1 98.19 200 LEU A N 1
ATOM 1536 C CA . LEU A 1 200 ? -4.5 -0.828 20.531 1 98.19 200 LEU A CA 1
ATOM 1537 C C . LEU A 1 200 ? -5.184 -2.16 20.812 1 98.19 200 LEU A C 1
ATOM 1539 O O . LEU A 1 200 ? -4.965 -3.141 20.094 1 98.19 200 LEU A O 1
ATOM 1543 N N . ASP A 1 201 ? -6.113 -2.227 21.766 1 96.56 201 ASP A N 1
ATOM 1544 C CA . ASP A 1 201 ? -6.762 -3.455 22.219 1 96.56 201 ASP A CA 1
ATOM 1545 C C . ASP A 1 201 ? -7.684 -4.016 21.141 1 96.56 201 ASP A C 1
ATOM 1547 O O . ASP A 1 201 ? -7.891 -5.227 21.062 1 96.56 201 ASP A O 1
ATOM 1551 N N . ASN A 1 202 ? -8.133 -3.172 20.281 1 96.38 202 ASN A N 1
ATOM 1552 C CA . ASN A 1 202 ? -9.094 -3.604 19.266 1 96.38 202 ASN A CA 1
ATOM 1553 C C . ASN A 1 202 ? -8.398 -4.16 18.031 1 96.38 202 ASN A C 1
ATOM 1555 O O . ASN A 1 202 ? -9.047 -4.434 17.016 1 96.38 202 ASN A O 1
ATOM 1559 N N . GLY A 1 203 ? -7.078 -4.223 18 1 96.5 203 GLY A N 1
ATOM 1560 C CA . GLY A 1 203 ? -6.312 -4.789 16.906 1 96.5 203 GLY A CA 1
ATOM 1561 C C . GLY A 1 203 ? -5.812 -3.748 15.922 1 96.5 203 GLY A C 1
ATOM 1562 O O . GLY A 1 203 ? -4.93 -4.027 15.102 1 96.5 203 GLY A O 1
ATOM 1563 N N . TYR A 1 204 ? -6.371 -2.541 16 1 98.69 204 TYR A N 1
ATOM 1564 C CA . TYR A 1 204 ? -5.922 -1.438 15.164 1 98.69 204 TYR A CA 1
ATOM 1565 C C . TYR A 1 204 ? -4.691 -0.762 15.766 1 98.69 204 TYR A C 1
ATOM 1567 O O . TYR A 1 204 ? -4.406 -0.916 16.953 1 98.69 204 TYR A O 1
ATOM 1575 N N . THR A 1 205 ? -3.941 -0.074 14.938 1 98.81 205 THR A N 1
ATOM 1576 C CA . THR A 1 205 ? -2.924 0.84 15.453 1 98.81 205 THR A CA 1
ATOM 1577 C C . THR A 1 205 ? -3.521 2.217 15.727 1 98.81 205 THR A C 1
ATOM 1579 O O . THR A 1 205 ? -4.594 2.547 15.211 1 98.81 205 THR A O 1
ATOM 1582 N N . LYS A 1 206 ? -2.834 3.004 16.469 1 98.69 206 LYS A N 1
ATOM 1583 C CA . LYS A 1 206 ? -3.256 4.383 16.703 1 98.69 206 LYS A CA 1
ATOM 1584 C C . LYS A 1 206 ? -3.346 5.156 15.391 1 98.69 206 LYS A C 1
ATOM 1586 O O . LYS A 1 206 ? -4.242 5.984 15.211 1 98.69 206 LYS A O 1
ATOM 1591 N N . GLU A 1 207 ? -2.393 4.91 14.477 1 98.88 207 GLU A N 1
ATOM 1592 C CA . GLU A 1 207 ? -2.443 5.562 13.172 1 98.88 207 GLU A CA 1
ATOM 1593 C C . GLU A 1 207 ? -3.752 5.254 12.445 1 98.88 207 GLU A C 1
ATOM 1595 O O . GLU A 1 207 ? -4.383 6.148 11.883 1 98.88 207 GLU A O 1
ATOM 1600 N N . GLU A 1 208 ? -4.137 4.004 12.438 1 98.94 208 GLU A N 1
ATOM 1601 C CA . GLU A 1 208 ? -5.383 3.588 11.797 1 98.94 208 GLU A CA 1
ATOM 1602 C C . GLU A 1 208 ? -6.59 4.254 12.453 1 98.94 208 GLU A C 1
ATOM 1604 O O . GLU A 1 208 ? -7.484 4.75 11.766 1 98.94 208 GLU A O 1
ATOM 1609 N N . MET A 1 209 ? -6.578 4.309 13.742 1 98.88 209 MET A N 1
ATOM 1610 C CA . MET A 1 209 ? -7.703 4.906 14.445 1 98.88 209 MET A CA 1
ATOM 1611 C C . MET A 1 209 ? -7.723 6.422 14.266 1 98.88 209 MET A C 1
ATOM 1613 O O . MET A 1 209 ? -8.789 7.035 14.227 1 98.88 209 MET A O 1
ATOM 1617 N N . LYS A 1 210 ? -6.543 7.066 14.133 1 98.88 210 LYS A N 1
ATOM 1618 C CA . LYS A 1 210 ? -6.512 8.492 13.805 1 98.88 210 LYS A CA 1
ATOM 1619 C C . LYS A 1 210 ? -7.27 8.773 12.516 1 98.88 210 LYS A C 1
ATOM 1621 O O . LYS A 1 210 ? -8.047 9.727 12.438 1 98.88 210 LYS A O 1
ATOM 1626 N N . MET A 1 211 ? -7.094 7.949 11.484 1 98.88 211 MET A N 1
ATOM 1627 C CA . MET A 1 211 ? -7.77 8.172 10.211 1 98.88 211 MET A CA 1
ATOM 1628 C C . MET A 1 211 ? -9.281 8.031 10.367 1 98.88 211 MET A C 1
ATOM 1630 O O . MET A 1 211 ? -10.039 8.766 9.727 1 98.88 211 MET A O 1
ATOM 1634 N N . VAL A 1 212 ? -9.695 7.133 11.266 1 98.88 212 VAL A N 1
ATOM 1635 C CA . VAL A 1 212 ? -11.117 6.918 11.492 1 98.88 212 VAL A CA 1
ATOM 1636 C C . VAL A 1 212 ? -11.703 8.094 12.266 1 98.88 212 VAL A C 1
ATOM 1638 O O . VAL A 1 212 ? -12.594 8.789 11.766 1 98.88 212 VAL A O 1
ATOM 1641 N N . ASN A 1 213 ? -11.125 8.391 13.406 1 98.88 213 ASN A N 1
ATOM 1642 C CA . ASN A 1 213 ? -11.711 9.328 14.352 1 98.88 213 ASN A CA 1
ATOM 1643 C C . ASN A 1 213 ? -11.562 10.773 13.875 1 98.88 213 ASN A C 1
ATOM 1645 O O . ASN A 1 213 ? -12.492 11.578 14.016 1 98.88 213 ASN A O 1
ATOM 1649 N N . GLU A 1 214 ? -10.445 11.125 13.32 1 98.94 214 GLU A N 1
ATOM 1650 C CA . GLU A 1 214 ? -10.242 12.5 12.867 1 98.94 214 GLU A CA 1
ATOM 1651 C C . GLU A 1 214 ? -11.125 12.82 11.664 1 98.94 214 GLU A C 1
ATOM 1653 O O . GLU A 1 214 ? -11.633 13.93 11.539 1 98.94 214 GLU A O 1
ATOM 1658 N N . THR A 1 215 ? -11.281 11.828 10.734 1 98.94 215 THR A N 1
ATOM 1659 C CA . THR A 1 215 ? -12.195 12.039 9.609 1 98.94 215 THR A CA 1
ATOM 1660 C C . THR A 1 215 ? -13.602 12.359 10.102 1 98.94 215 THR A C 1
ATOM 1662 O O . THR A 1 215 ? -14.234 13.297 9.625 1 98.94 215 THR A O 1
ATOM 1665 N N . ARG A 1 216 ? -14.07 11.578 11.062 1 98.94 216 ARG A N 1
ATOM 1666 C CA . ARG A 1 216 ? -15.398 11.789 11.633 1 98.94 216 ARG A CA 1
ATOM 1667 C C . ARG A 1 216 ? -15.531 13.188 12.219 1 98.94 216 ARG A C 1
ATOM 1669 O O . ARG A 1 216 ? -16.516 13.883 11.969 1 98.94 216 ARG A O 1
ATOM 1676 N N . LYS A 1 217 ? -14.523 13.609 12.969 1 98.88 217 LYS A N 1
ATOM 1677 C CA . LYS A 1 217 ? -14.562 14.922 13.625 1 98.88 217 LYS A CA 1
ATOM 1678 C C . LYS A 1 217 ? -14.516 16.047 12.602 1 98.88 217 LYS A C 1
ATOM 1680 O O . LYS A 1 217 ? -15.297 17 12.68 1 98.88 217 LYS A O 1
ATOM 1685 N N . ILE A 1 218 ? -13.68 15.953 11.586 1 98.94 218 ILE A N 1
ATOM 1686 C CA . ILE A 1 218 ? -13.477 16.984 10.578 1 98.94 218 ILE A CA 1
ATOM 1687 C C . ILE A 1 218 ? -14.75 17.141 9.742 1 98.94 218 ILE A C 1
ATOM 1689 O O . ILE A 1 218 ? -15.148 18.266 9.414 1 98.94 218 ILE A O 1
ATOM 1693 N N . PHE A 1 219 ? -15.398 16.031 9.43 1 98.88 219 PHE A N 1
ATOM 1694 C CA . PHE A 1 219 ? -16.609 16.047 8.617 1 98.88 219 PHE A CA 1
ATOM 1695 C C . PHE A 1 219 ? -17.828 16.312 9.477 1 98.88 219 PHE A C 1
ATOM 1697 O O . PHE A 1 219 ? -18.938 16.453 8.961 1 98.88 219 PHE A O 1
ATOM 1704 N N . HIS A 1 220 ? -17.688 16.453 10.805 1 98.62 220 HIS A N 1
ATOM 1705 C CA . HIS A 1 220 ? -18.797 16.594 11.75 1 98.62 220 HIS A CA 1
ATOM 1706 C C . HIS A 1 220 ? -19.828 15.492 11.57 1 98.62 220 HIS A C 1
ATOM 1708 O O . HIS A 1 220 ? -21.031 15.758 11.516 1 98.62 220 HIS A O 1
ATOM 1714 N N . ASN A 1 221 ? -19.328 14.219 11.383 1 98.69 221 ASN A N 1
ATOM 1715 C CA . ASN A 1 221 ? -20.141 13.031 11.156 1 98.69 221 ASN A CA 1
ATOM 1716 C C . ASN A 1 221 ? -19.625 11.844 11.969 1 98.69 221 ASN A C 1
ATOM 1718 O O . ASN A 1 221 ? -18.953 10.969 11.43 1 98.69 221 ASN A O 1
ATOM 1722 N N . GLU A 1 222 ? -20.047 11.758 13.203 1 97.44 222 GLU A N 1
ATOM 1723 C CA . GLU A 1 222 ? -19.547 10.766 14.148 1 97.44 222 GLU A CA 1
ATOM 1724 C C . GLU A 1 222 ? -19.922 9.352 13.719 1 97.44 222 GLU A C 1
ATOM 1726 O O . GLU A 1 222 ? -19.25 8.383 14.094 1 97.44 222 GLU A O 1
ATOM 1731 N N . GLY A 1 223 ? -20.922 9.211 12.93 1 97.62 223 GLY A N 1
ATOM 1732 C CA . GLY A 1 223 ? -21.422 7.902 12.539 1 97.62 223 GLY A CA 1
ATOM 1733 C C . GLY A 1 223 ? -20.859 7.426 11.211 1 97.62 223 GLY A C 1
ATOM 1734 O O . GLY A 1 223 ? -21.172 6.32 10.758 1 97.62 223 GLY A O 1
ATOM 1735 N N . LEU A 1 224 ? -20.016 8.242 10.57 1 98.81 224 LEU A N 1
ATOM 1736 C CA . LEU A 1 224 ? -19.453 7.848 9.289 1 98.81 224 LEU A CA 1
ATOM 1737 C C . LEU A 1 224 ? -18.703 6.523 9.414 1 98.81 224 LEU A C 1
ATOM 1739 O O . LEU A 1 224 ? -17.891 6.344 10.32 1 98.81 224 LEU A O 1
ATOM 1743 N N . LYS A 1 225 ? -19.016 5.52 8.547 1 98.94 225 LYS A N 1
ATOM 1744 C CA . LYS A 1 225 ? -18.438 4.184 8.57 1 98.94 225 LYS A CA 1
ATOM 1745 C C . LYS A 1 225 ? -17.062 4.172 7.891 1 98.94 225 LYS A C 1
ATOM 1747 O O . LYS A 1 225 ? -16.969 4.422 6.688 1 98.94 225 LYS A O 1
ATOM 1752 N N . ILE A 1 226 ? -16.016 3.838 8.695 1 98.94 226 ILE A N 1
ATOM 1753 C CA . ILE A 1 226 ? -14.656 3.928 8.172 1 98.94 226 ILE A CA 1
ATOM 1754 C C . ILE A 1 226 ? -13.82 2.777 8.727 1 98.94 226 ILE A C 1
ATOM 1756 O O . ILE A 1 226 ? -13.93 2.428 9.906 1 98.94 226 ILE A O 1
ATOM 1760 N N . THR A 1 227 ? -13.055 2.146 7.941 1 98.94 227 THR A N 1
ATOM 1761 C CA . THR A 1 227 ? -11.961 1.283 8.391 1 98.94 227 THR A CA 1
ATOM 1762 C C . THR A 1 227 ? -10.664 1.645 7.68 1 98.94 227 THR A C 1
ATOM 1764 O O . THR A 1 227 ? -10.68 2.307 6.637 1 98.94 227 THR A O 1
ATOM 1767 N N . ALA A 1 228 ? -9.523 1.315 8.312 1 98.94 228 ALA A N 1
ATOM 1768 C CA . ALA A 1 228 ? -8.234 1.722 7.758 1 98.94 228 ALA A CA 1
ATOM 1769 C C . ALA A 1 228 ? -7.16 0.667 8.031 1 98.94 228 ALA A C 1
ATOM 1771 O O . ALA A 1 228 ? -7.125 0.073 9.109 1 98.94 228 ALA A O 1
ATOM 1772 N N . THR A 1 229 ? -6.355 0.357 7.055 1 98.94 229 THR A N 1
ATOM 1773 C CA . THR A 1 229 ? -5.082 -0.341 7.191 1 98.94 229 THR A CA 1
ATOM 1774 C C . THR A 1 229 ? -3.924 0.564 6.781 1 98.94 229 THR A C 1
ATOM 1776 O O . THR A 1 229 ? -3.855 1.017 5.637 1 98.94 229 THR A O 1
ATOM 1779 N N . THR A 1 230 ? -3.062 0.858 7.699 1 98.94 230 THR A N 1
ATOM 1780 C CA . THR A 1 230 ? -1.959 1.768 7.414 1 98.94 230 THR A CA 1
ATOM 1781 C C . THR A 1 230 ? -0.636 1.009 7.352 1 98.94 230 THR A C 1
ATOM 1783 O O . THR A 1 230 ? -0.365 0.149 8.188 1 98.94 230 THR A O 1
ATOM 1786 N N . VAL A 1 231 ? 0.121 1.289 6.305 1 99 231 VAL A N 1
ATOM 1787 C CA . VAL A 1 231 ? 1.341 0.543 6.016 1 99 231 VAL A CA 1
ATOM 1788 C C . VAL A 1 231 ? 2.471 1.513 5.676 1 99 231 VAL A C 1
ATOM 1790 O O . VAL A 1 231 ? 2.275 2.463 4.914 1 99 231 VAL A O 1
ATOM 1793 N N . ARG A 1 232 ? 3.65 1.332 6.332 1 98.94 232 ARG A N 1
ATOM 1794 C CA . ARG A 1 232 ? 4.859 2.062 5.965 1 98.94 232 ARG A CA 1
ATOM 1795 C C . ARG A 1 232 ? 5.602 1.359 4.832 1 98.94 232 ARG A C 1
ATOM 1797 O O . ARG A 1 232 ? 5.805 0.145 4.879 1 98.94 232 ARG A O 1
ATOM 1804 N N . ILE A 1 233 ? 5.898 2.064 3.762 1 98.94 233 ILE A N 1
ATOM 1805 C CA . ILE A 1 233 ? 6.617 1.47 2.643 1 98.94 233 ILE A CA 1
ATOM 1806 C C . ILE A 1 233 ? 7.953 2.186 2.449 1 98.94 233 ILE A C 1
ATOM 1808 O O . ILE A 1 233 ? 8.18 3.252 3.025 1 98.94 233 ILE A O 1
ATOM 1812 N N . PRO A 1 234 ? 8.914 1.636 1.714 1 98.75 234 PRO A N 1
ATOM 1813 C CA . PRO A 1 234 ? 10.25 2.23 1.56 1 98.75 234 PRO A CA 1
ATOM 1814 C C . PRO A 1 234 ? 10.273 3.361 0.533 1 98.75 234 PRO A C 1
ATOM 1816 O O . PRO A 1 234 ? 11.008 3.287 -0.454 1 98.75 234 PRO A O 1
ATOM 1819 N N . VAL A 1 235 ? 9.508 4.355 0.754 1 98.81 235 VAL A N 1
ATOM 1820 C CA . VAL A 1 235 ? 9.43 5.617 0.023 1 98.81 235 VAL A CA 1
ATOM 1821 C C . VAL A 1 235 ? 9.797 6.773 0.947 1 98.81 235 VAL A C 1
ATOM 1823 O O . VAL A 1 235 ? 9.398 6.797 2.113 1 98.81 235 VAL A O 1
ATOM 1826 N N . PHE A 1 236 ? 10.586 7.688 0.482 1 98.38 236 PHE A N 1
ATOM 1827 C CA . PHE A 1 236 ? 11.172 8.695 1.359 1 98.38 236 PHE A CA 1
ATOM 1828 C C . PHE A 1 236 ? 10.141 9.742 1.748 1 98.38 236 PHE A C 1
ATOM 1830 O O . PHE A 1 236 ? 10.07 10.156 2.908 1 98.38 236 PHE A O 1
ATOM 1837 N N . ASN A 1 237 ? 9.391 10.195 0.718 1 98.62 237 ASN A N 1
ATOM 1838 C CA . ASN A 1 237 ? 8.469 11.297 0.967 1 98.62 237 ASN A CA 1
ATOM 1839 C C . ASN A 1 237 ? 7.18 11.141 0.164 1 98.62 237 ASN A C 1
ATOM 1841 O O . ASN A 1 237 ? 7.168 10.477 -0.877 1 98.62 237 ASN A O 1
ATOM 1845 N N . SER A 1 238 ? 6.086 11.742 0.706 1 98.88 238 SER A N 1
ATOM 1846 C CA . SER A 1 238 ? 4.746 11.758 0.125 1 98.88 238 SER A CA 1
ATOM 1847 C C . SER A 1 238 ? 4.016 10.445 0.378 1 98.88 238 SER A C 1
ATOM 1849 O O . SER A 1 238 ? 4.551 9.367 0.107 1 98.88 238 SER A O 1
ATOM 1851 N N . HIS A 1 239 ? 2.9 10.547 0.975 1 98.94 239 HIS A N 1
ATOM 1852 C CA . HIS A 1 239 ? 2.035 9.398 1.214 1 98.94 239 HIS A CA 1
ATOM 1853 C C . HIS A 1 239 ? 1.141 9.125 0.011 1 98.94 239 HIS A C 1
ATOM 1855 O O . HIS A 1 239 ? 0.74 10.047 -0.696 1 98.94 239 HIS A O 1
ATOM 1861 N N . SER A 1 240 ? 0.877 7.84 -0.204 1 99 240 SER A N 1
ATOM 1862 C CA . SER A 1 240 ? -0.16 7.406 -1.135 1 99 240 SER A CA 1
ATOM 1863 C C . SER A 1 240 ? -1.268 6.648 -0.413 1 99 240 SER A C 1
ATOM 1865 O O . SER A 1 240 ? -1.036 6.059 0.645 1 99 240 SER A O 1
ATOM 1867 N N . GLU A 1 241 ? -2.467 6.746 -0.959 1 98.94 241 GLU A N 1
ATOM 1868 C CA . GLU A 1 241 ? -3.602 6.051 -0.356 1 98.94 241 GLU A CA 1
ATOM 1869 C C . GLU A 1 241 ? -4.516 5.457 -1.425 1 98.94 241 GLU A C 1
ATOM 1871 O O . GLU A 1 241 ? -4.855 6.129 -2.4 1 98.94 241 GLU A O 1
ATOM 1876 N N . SER A 1 242 ? -4.781 4.168 -1.324 1 99 242 SER A N 1
ATOM 1877 C CA . SER A 1 242 ? -5.941 3.584 -1.988 1 99 242 SER A CA 1
ATOM 1878 C C . SER A 1 242 ? -7.207 3.766 -1.154 1 99 242 SER A C 1
ATOM 1880 O O . SER A 1 242 ? -7.27 3.318 -0.006 1 99 242 SER A O 1
ATOM 1882 N N . ILE A 1 243 ? -8.203 4.453 -1.744 1 99 243 ILE A N 1
ATOM 1883 C CA . ILE A 1 243 ? -9.43 4.73 -1.012 1 99 243 ILE A CA 1
ATOM 1884 C C . ILE A 1 243 ? -10.625 4.141 -1.766 1 99 243 ILE A C 1
ATOM 1886 O O . ILE A 1 243 ? -10.875 4.504 -2.918 1 99 243 ILE A O 1
ATOM 1890 N N . ASN A 1 244 ? -11.312 3.186 -1.199 1 98.94 244 ASN A N 1
ATOM 1891 C CA . ASN A 1 244 ? -12.602 2.682 -1.683 1 98.94 244 ASN A CA 1
ATOM 1892 C C . ASN A 1 244 ? -13.766 3.35 -0.967 1 98.94 244 ASN A C 1
ATOM 1894 O O . ASN A 1 244 ? -13.828 3.355 0.264 1 98.94 244 ASN A O 1
ATOM 1898 N N . VAL A 1 245 ? -14.688 3.932 -1.698 1 98.88 245 VAL A N 1
ATOM 1899 C CA . VAL A 1 245 ? -15.742 4.727 -1.083 1 98.88 245 VAL A CA 1
ATOM 1900 C C . VAL A 1 245 ? -17.109 4.27 -1.608 1 98.88 245 VAL A C 1
ATOM 1902 O O . VAL A 1 245 ? -17.25 3.982 -2.799 1 98.88 245 VAL A O 1
ATOM 1905 N N . GLU A 1 246 ? -18.031 4.105 -0.734 1 98.88 246 GLU A N 1
ATOM 1906 C CA . GLU A 1 246 ? -19.438 3.955 -1.082 1 98.88 246 GLU A CA 1
ATOM 1907 C C . GLU A 1 246 ? -20.188 5.27 -0.9 1 98.88 246 GLU A C 1
ATOM 1909 O O . GLU A 1 246 ? -20.234 5.812 0.204 1 98.88 246 GLU A O 1
ATOM 1914 N N . LEU A 1 247 ? -20.75 5.809 -1.99 1 98.88 247 LEU A N 1
ATOM 1915 C CA . LEU A 1 247 ? -21.484 7.07 -1.938 1 98.88 247 LEU A CA 1
ATOM 1916 C C . LEU A 1 247 ? -22.953 6.828 -1.657 1 98.88 247 LEU A C 1
ATOM 1918 O O . LEU A 1 247 ? -23.469 5.723 -1.863 1 98.88 247 LEU A O 1
ATOM 1922 N N . GLU A 1 248 ? -23.641 7.832 -1.148 1 98.69 248 GLU A N 1
ATOM 1923 C CA . GLU A 1 248 ? -25.078 7.754 -0.856 1 98.69 248 GLU A CA 1
ATOM 1924 C C . GLU A 1 248 ? -25.906 7.871 -2.131 1 98.69 248 GLU A C 1
ATOM 1926 O O . GLU A 1 248 ? -26.938 7.223 -2.264 1 98.69 248 GLU A O 1
ATOM 1931 N N . LYS A 1 249 ? -25.406 8.672 -3.086 1 98.56 249 LYS A N 1
ATOM 1932 C CA . LYS A 1 249 ? -26.156 8.945 -4.309 1 98.56 249 LYS A CA 1
ATOM 1933 C C . LYS A 1 249 ? -25.469 8.336 -5.527 1 98.56 249 LYS A C 1
ATOM 1935 O O . LYS A 1 249 ? -24.25 8.164 -5.531 1 98.56 249 LYS A O 1
ATOM 1940 N N . GLU A 1 250 ? -26.281 8.07 -6.535 1 98.38 250 GLU A N 1
ATOM 1941 C CA . GLU A 1 250 ? -25.734 7.629 -7.812 1 98.38 250 GLU A CA 1
ATOM 1942 C C . GLU A 1 250 ? -24.875 8.727 -8.453 1 98.38 250 GLU A C 1
ATOM 1944 O O . GLU A 1 250 ? -25.109 9.914 -8.227 1 98.38 250 GLU A O 1
ATOM 1949 N N . PHE A 1 251 ? -23.938 8.258 -9.211 1 98.31 251 PHE A N 1
ATOM 1950 C CA . PHE A 1 251 ? -23.047 9.219 -9.859 1 98.31 251 PHE A CA 1
ATOM 1951 C C . PHE A 1 251 ? -22.688 8.766 -11.273 1 98.31 251 PHE A C 1
ATOM 1953 O O . PHE A 1 251 ? -22.812 7.582 -11.594 1 98.31 251 PHE A O 1
ATOM 1960 N N . ASN A 1 252 ? -22.328 9.703 -12.086 1 97.88 252 ASN A N 1
ATOM 1961 C CA . ASN A 1 252 ? -21.625 9.461 -13.336 1 97.88 252 ASN A CA 1
ATOM 1962 C C . ASN A 1 252 ? -20.141 9.773 -13.203 1 97.88 252 ASN A C 1
ATOM 1964 O O . ASN A 1 252 ? -19.766 10.805 -12.648 1 97.88 252 ASN A O 1
ATOM 1968 N N . LEU A 1 253 ? -19.344 8.914 -13.688 1 97.81 253 LEU A N 1
ATOM 1969 C CA . LEU A 1 253 ? -17.906 9.055 -13.539 1 97.81 253 LEU A CA 1
ATOM 1970 C C . LEU A 1 253 ? -17.422 10.383 -14.125 1 97.81 253 LEU A C 1
ATOM 1972 O O . LEU A 1 253 ? -16.516 11.023 -13.57 1 97.81 253 LEU A O 1
ATOM 1976 N N . GLU A 1 254 ? -17.953 10.773 -15.227 1 97.69 254 GLU A N 1
ATOM 1977 C CA . GLU A 1 254 ? -17.578 12.023 -15.875 1 97.69 254 GLU A CA 1
ATOM 1978 C C . GLU A 1 254 ? -17.812 13.219 -14.945 1 97.69 254 GLU A C 1
ATOM 1980 O O . GLU A 1 254 ? -17.031 14.172 -14.938 1 97.69 254 GLU A O 1
ATOM 1985 N N . ASP A 1 255 ? -18.922 13.164 -14.188 1 98.38 255 ASP A N 1
ATOM 1986 C CA . ASP A 1 255 ? -19.234 14.234 -13.258 1 98.38 255 ASP A CA 1
ATOM 1987 C C . ASP A 1 255 ? -18.234 14.289 -12.109 1 98.38 255 ASP A C 1
ATOM 1989 O O . ASP A 1 255 ? -17.906 15.359 -11.602 1 98.38 255 ASP A O 1
ATOM 1993 N N . VAL A 1 256 ? -17.75 13.133 -11.703 1 98.62 256 VAL A N 1
ATOM 1994 C CA . VAL A 1 256 ? -16.75 13.062 -10.648 1 98.62 256 VAL A CA 1
ATOM 1995 C C . VAL A 1 256 ? -15.445 13.703 -11.125 1 98.62 256 VAL A C 1
ATOM 1997 O O . VAL A 1 256 ? -14.812 14.453 -10.383 1 98.62 256 VAL A O 1
ATOM 2000 N N . PHE A 1 257 ? -15.047 13.414 -12.398 1 98.38 257 PHE A N 1
ATOM 2001 C CA . PHE A 1 257 ? -13.859 14.031 -12.969 1 98.38 257 PHE A CA 1
ATOM 2002 C C . PHE A 1 257 ? -14 15.555 -13.008 1 98.38 257 PHE A C 1
ATOM 2004 O O . PHE A 1 257 ? -13.078 16.281 -12.625 1 98.38 257 PHE A O 1
ATOM 2011 N N . GLU A 1 258 ? -15.125 16.031 -13.438 1 98.25 258 GLU A N 1
ATOM 2012 C CA . GLU A 1 258 ? -15.383 17.469 -13.516 1 98.25 258 GLU A CA 1
ATOM 2013 C C . GLU A 1 258 ? -15.352 18.109 -12.133 1 98.25 258 GLU A C 1
ATOM 2015 O O . GLU A 1 258 ? -14.859 19.234 -11.969 1 98.25 258 GLU A O 1
ATOM 2020 N N . LEU A 1 259 ? -15.906 17.406 -11.234 1 98.06 259 LEU A N 1
ATOM 2021 C CA . LEU A 1 259 ? -15.914 17.875 -9.852 1 98.06 259 LEU A CA 1
ATOM 2022 C C . LEU A 1 259 ? -14.492 18.156 -9.367 1 98.06 259 LEU A C 1
ATOM 2024 O O . LEU A 1 259 ? -14.211 19.219 -8.828 1 98.06 259 LEU A O 1
ATOM 2028 N N . TYR A 1 260 ? -13.539 17.25 -9.594 1 98.56 260 TYR A N 1
ATOM 2029 C CA . TYR A 1 260 ? -12.172 17.375 -9.094 1 98.56 260 TYR A CA 1
ATOM 2030 C C . TYR A 1 260 ? -11.406 18.453 -9.859 1 98.56 260 TYR A C 1
ATOM 2032 O O . TYR A 1 260 ? -10.508 19.094 -9.305 1 98.56 260 TYR A O 1
ATOM 2040 N N . LYS A 1 261 ? -11.734 18.719 -11.086 1 97.44 261 LYS A N 1
ATOM 2041 C CA . LYS A 1 261 ? -11.055 19.719 -11.898 1 97.44 261 LYS A CA 1
ATOM 2042 C C . LYS A 1 261 ? -11.289 21.125 -11.336 1 97.44 261 LYS A C 1
ATOM 2044 O O . LYS A 1 261 ? -10.477 22.031 -11.562 1 97.44 261 LYS A O 1
ATOM 2049 N N . ASN A 1 262 ? -12.297 21.25 -10.555 1 94.81 262 ASN A N 1
ATOM 2050 C CA . ASN A 1 262 ? -12.742 22.594 -10.18 1 94.81 262 ASN A CA 1
ATOM 2051 C C . ASN A 1 262 ? -12.547 22.859 -8.688 1 94.81 262 ASN A C 1
ATOM 2053 O O . ASN A 1 262 ? -13.109 23.812 -8.148 1 94.81 262 ASN A O 1
ATOM 2057 N N . VAL A 1 263 ? -11.805 22.062 -8.055 1 96.44 263 VAL A N 1
ATOM 2058 C CA . VAL A 1 263 ? -11.633 22.234 -6.613 1 96.44 263 VAL A CA 1
ATOM 2059 C C . VAL A 1 263 ? -10.227 22.766 -6.324 1 96.44 263 VAL A C 1
ATOM 2061 O O . VAL A 1 263 ? -9.234 22.172 -6.746 1 96.44 263 VAL A O 1
ATOM 2064 N N . GLN A 1 264 ? -10.203 23.875 -5.648 1 95.31 264 GLN A N 1
ATOM 2065 C CA . GLN A 1 264 ? -8.922 24.438 -5.246 1 95.31 264 GLN A CA 1
ATOM 2066 C C . GLN A 1 264 ? -8.195 23.5 -4.277 1 95.31 264 GLN A C 1
ATOM 2068 O O . GLN A 1 264 ? -8.805 22.953 -3.367 1 95.31 264 GLN A O 1
ATOM 2073 N N . GLY A 1 265 ? -6.898 23.344 -4.465 1 97.69 265 GLY A N 1
ATOM 2074 C CA . GLY A 1 265 ? -6.094 22.516 -3.58 1 97.69 265 GLY A CA 1
ATOM 2075 C C . GLY A 1 265 ? -5.992 21.062 -4.043 1 97.69 265 GLY A C 1
ATOM 2076 O O . GLY A 1 265 ? -5.254 20.281 -3.457 1 97.69 265 GLY A O 1
ATOM 2077 N N . ILE A 1 266 ? -6.781 20.734 -5.113 1 98.81 266 ILE A N 1
ATOM 2078 C CA . ILE A 1 266 ? -6.742 19.391 -5.688 1 98.81 266 ILE A CA 1
ATOM 2079 C C . ILE A 1 266 ? -6.254 19.453 -7.133 1 98.81 266 ILE A C 1
ATOM 2081 O O . ILE A 1 266 ? -6.656 20.344 -7.887 1 98.81 266 ILE A O 1
ATOM 2085 N N . THR A 1 267 ? -5.344 18.672 -7.523 1 98.88 267 THR A N 1
ATOM 2086 C CA . THR A 1 267 ? -4.965 18.453 -8.914 1 98.88 267 THR A CA 1
ATOM 2087 C C . THR A 1 267 ? -5.391 17.062 -9.383 1 98.88 267 THR A C 1
ATOM 2089 O O . THR A 1 267 ? -4.992 16.047 -8.789 1 98.88 267 THR A O 1
ATOM 2092 N N . LEU A 1 268 ? -6.238 17.016 -10.398 1 98.81 268 LEU A N 1
ATOM 2093 C CA . LEU A 1 268 ? -6.652 15.766 -11.008 1 98.81 268 LEU A CA 1
ATOM 2094 C C . LEU A 1 268 ? -5.594 15.25 -11.977 1 98.81 268 LEU A C 1
ATOM 2096 O O . LEU A 1 268 ? -5.199 15.961 -12.906 1 98.81 268 LEU A O 1
ATOM 2100 N N . GLU A 1 269 ? -4.988 14.102 -11.719 1 98.75 269 GLU A N 1
ATOM 2101 C CA . GLU A 1 269 ? -4.098 13.375 -12.617 1 98.75 269 GLU A CA 1
ATOM 2102 C C . GLU A 1 269 ? -4.668 12 -12.969 1 98.75 269 GLU A C 1
ATOM 2104 O O . GLU A 1 269 ? -4.375 11.016 -12.289 1 98.75 269 GLU A O 1
ATOM 2109 N N . ASP A 1 270 ? -5.414 11.914 -14.109 1 98.38 270 ASP A N 1
ATOM 2110 C CA . ASP A 1 270 ? -6.066 10.656 -14.445 1 98.38 270 ASP A CA 1
ATOM 2111 C C . ASP A 1 270 ? -6.164 10.469 -15.953 1 98.38 270 ASP A C 1
ATOM 2113 O O . ASP A 1 270 ? -7.223 10.102 -16.469 1 98.38 270 ASP A O 1
ATOM 2117 N N . ASP A 1 271 ? -5.129 10.773 -16.688 1 98 271 ASP A N 1
ATOM 2118 C CA . ASP A 1 271 ? -4.973 10.445 -18.094 1 98 271 ASP A CA 1
ATOM 2119 C C . ASP A 1 271 ? -4.133 9.188 -18.281 1 98 271 ASP A C 1
ATOM 2121 O O . ASP A 1 271 ? -2.977 9.258 -18.703 1 98 271 ASP A O 1
ATOM 2125 N N . VAL A 1 272 ? -4.707 8.023 -18.016 1 96.94 272 VAL A N 1
ATOM 2126 C CA . VAL A 1 272 ? -3.982 6.758 -17.938 1 96.94 272 VAL A CA 1
ATOM 2127 C C . VAL A 1 272 ? -3.463 6.371 -19.312 1 96.94 272 VAL A C 1
ATOM 2129 O O . VAL A 1 272 ? -2.432 5.703 -19.438 1 96.94 272 VAL A O 1
ATOM 2132 N N . GLU A 1 273 ? -4.125 6.77 -20.391 1 96.5 273 GLU A N 1
ATOM 2133 C CA . GLU A 1 273 ? -3.652 6.5 -21.75 1 96.5 273 GLU A CA 1
ATOM 2134 C C . GLU A 1 273 ? -2.27 7.102 -21.984 1 96.5 273 GLU A C 1
ATOM 2136 O O . GLU A 1 273 ? -1.473 6.562 -22.75 1 96.5 273 GLU A O 1
ATOM 2141 N N . ASN A 1 274 ? -2.061 8.203 -21.281 1 97.88 274 ASN A N 1
ATOM 2142 C CA . ASN A 1 274 ? -0.771 8.875 -21.406 1 97.88 274 ASN A CA 1
ATOM 2143 C C . ASN A 1 274 ? 0.075 8.727 -20.156 1 97.88 274 ASN A C 1
ATOM 2145 O O . ASN A 1 274 ? 0.985 9.516 -19.906 1 97.88 274 ASN A O 1
ATOM 2149 N N . LEU A 1 275 ? -0.291 7.805 -19.297 1 97.94 275 LEU A N 1
ATOM 2150 C CA . LEU A 1 275 ? 0.46 7.398 -18.125 1 97.94 275 LEU A CA 1
ATOM 2151 C C . LEU A 1 275 ? 0.582 8.547 -17.125 1 97.94 275 LEU A C 1
ATOM 2153 O O . LEU A 1 275 ? 1.654 8.781 -16.562 1 97.94 275 LEU A O 1
ATOM 2157 N N . VAL A 1 276 ? -0.515 9.32 -16.984 1 98.62 276 VAL A N 1
ATOM 2158 C CA . VAL A 1 276 ? -0.565 10.398 -16 1 98.62 276 VAL A CA 1
ATOM 2159 C C . VAL A 1 276 ? -1.425 9.977 -14.82 1 98.62 276 VAL A C 1
ATOM 2161 O O . VAL A 1 276 ? -2.633 9.773 -14.961 1 98.62 276 VAL A O 1
ATOM 2164 N N . TYR A 1 277 ? -0.877 9.758 -13.727 1 98.81 277 TYR A N 1
ATOM 2165 C CA . TYR A 1 277 ? -1.501 9.438 -12.445 1 98.81 277 TYR A CA 1
ATOM 2166 C C . TYR A 1 277 ? -0.62 9.875 -11.281 1 98.81 277 TYR A C 1
ATOM 2168 O O . TYR A 1 277 ? 0.58 10.109 -11.453 1 98.81 277 TYR A O 1
ATOM 2176 N N . PRO A 1 278 ? -1.17 10.016 -10.07 1 98.94 278 PRO A N 1
ATOM 2177 C CA . PRO A 1 278 ? -0.396 10.539 -8.938 1 98.94 278 PRO A CA 1
ATOM 2178 C C . PRO A 1 278 ? 0.695 9.578 -8.477 1 98.94 278 PRO A C 1
ATOM 2180 O O . PRO A 1 278 ? 0.466 8.367 -8.406 1 98.94 278 PRO A O 1
ATOM 2183 N N . MET A 1 279 ? 1.841 10.117 -8.156 1 98.94 279 MET A N 1
ATOM 2184 C CA . MET A 1 279 ? 2.959 9.352 -7.609 1 98.94 279 MET A CA 1
ATOM 2185 C C . MET A 1 279 ? 3.654 10.125 -6.496 1 98.94 279 MET A C 1
ATOM 2187 O O . MET A 1 279 ? 3.645 11.352 -6.484 1 98.94 279 MET A O 1
ATOM 2191 N N . ALA A 1 280 ? 4.246 9.422 -5.625 1 98.81 280 ALA A N 1
ATOM 2192 C CA . ALA A 1 280 ? 4.945 10.031 -4.492 1 98.81 280 ALA A CA 1
ATOM 2193 C C . ALA A 1 280 ? 6.047 10.977 -4.969 1 98.81 280 ALA A C 1
ATOM 2195 O O . ALA A 1 280 ? 6.172 12.094 -4.469 1 98.81 280 ALA A O 1
ATOM 2196 N N . ILE A 1 281 ? 6.777 10.578 -5.992 1 97.81 281 ILE A N 1
ATOM 2197 C CA . ILE A 1 281 ? 7.945 11.336 -6.426 1 97.81 281 ILE A CA 1
ATOM 2198 C C . ILE A 1 281 ? 7.496 12.648 -7.074 1 97.81 281 ILE A C 1
ATOM 2200 O O . ILE A 1 281 ? 8.172 13.672 -6.941 1 97.81 281 ILE A O 1
ATOM 2204 N N . THR A 1 282 ? 6.379 12.648 -7.738 1 98.38 282 THR A N 1
ATOM 2205 C CA . THR A 1 282 ? 5.941 13.852 -8.43 1 98.38 282 THR A CA 1
ATOM 2206 C C . THR A 1 282 ? 5.16 14.766 -7.492 1 98.38 282 THR A C 1
ATOM 2208 O O . THR A 1 282 ? 5.09 15.977 -7.711 1 98.38 282 THR A O 1
ATOM 2211 N N . ALA A 1 283 ? 4.586 14.242 -6.434 1 98.81 283 ALA A N 1
ATOM 2212 C CA . ALA A 1 283 ? 3.801 15.023 -5.484 1 98.81 283 ALA A CA 1
ATOM 2213 C C . ALA A 1 283 ? 4.703 15.734 -4.48 1 98.81 283 ALA A C 1
ATOM 2215 O O . ALA A 1 283 ? 4.309 16.734 -3.885 1 98.81 283 ALA A O 1
ATOM 2216 N N . SER A 1 284 ? 5.949 15.219 -4.297 1 98.62 284 SER A N 1
ATOM 2217 C CA . SER A 1 284 ? 6.859 15.766 -3.297 1 98.62 284 SER A CA 1
ATOM 2218 C C . SER A 1 284 ? 7.191 17.219 -3.592 1 98.62 284 SER A C 1
ATOM 2220 O O . SER A 1 284 ? 7.539 17.578 -4.723 1 98.62 284 SER A O 1
ATOM 2222 N N . GLY A 1 285 ? 7.047 18 -2.617 1 98.5 285 GLY A N 1
ATOM 2223 C CA . GLY A 1 285 ? 7.387 19.406 -2.736 1 98.5 285 GLY A CA 1
ATOM 2224 C C . GLY A 1 285 ? 6.242 20.266 -3.264 1 98.5 285 GLY A C 1
ATOM 2225 O O . GLY A 1 285 ? 6.363 21.484 -3.363 1 98.5 285 GLY A O 1
ATOM 2226 N N . LYS A 1 286 ? 5.102 19.641 -3.543 1 98.75 286 LYS A N 1
ATOM 2227 C CA . LYS A 1 286 ? 3.975 20.375 -4.113 1 98.75 286 LYS A CA 1
ATOM 2228 C C . LYS A 1 286 ? 2.863 20.562 -3.086 1 98.75 286 LYS A C 1
ATOM 2230 O O . LYS A 1 286 ? 2.758 19.781 -2.129 1 98.75 286 LYS A O 1
ATOM 2235 N N . ASP A 1 287 ? 2.033 21.516 -3.285 1 98.75 287 ASP A N 1
ATOM 2236 C CA . ASP A 1 287 ? 1.041 21.922 -2.293 1 98.75 287 ASP A CA 1
ATOM 2237 C C . ASP A 1 287 ? -0.231 21.078 -2.42 1 98.75 287 ASP A C 1
ATOM 2239 O O . ASP A 1 287 ? -0.896 20.797 -1.421 1 98.75 287 ASP A O 1
ATOM 2243 N N . ASP A 1 288 ? -0.541 20.672 -3.604 1 98.88 288 ASP A N 1
ATOM 2244 C CA . ASP A 1 288 ? -1.867 20.125 -3.869 1 98.88 288 ASP A CA 1
ATOM 2245 C C . ASP A 1 288 ? -1.975 18.688 -3.377 1 98.88 288 ASP A C 1
ATOM 2247 O O . ASP A 1 288 ? -0.959 18.031 -3.143 1 98.88 288 ASP A O 1
ATOM 2251 N N . VAL A 1 289 ? -3.182 18.25 -3.146 1 98.94 289 VAL A N 1
ATOM 2252 C CA . VAL A 1 289 ? -3.537 16.828 -3.08 1 98.94 289 VAL A CA 1
ATOM 2253 C C . VAL A 1 289 ? -3.83 16.312 -4.484 1 98.94 289 VAL A C 1
ATOM 2255 O O . VAL A 1 289 ? -4.637 16.891 -5.215 1 98.94 289 VAL A O 1
ATOM 2258 N N . PHE A 1 290 ? -3.18 15.242 -4.859 1 98.94 290 PHE A N 1
ATOM 2259 C CA . PHE A 1 290 ? -3.328 14.695 -6.203 1 98.94 290 PHE A CA 1
ATOM 2260 C C . PHE A 1 290 ? -4.258 13.484 -6.195 1 98.94 290 PHE A C 1
ATOM 2262 O O . PHE A 1 290 ? -4.094 12.57 -5.383 1 98.94 290 PHE A O 1
ATOM 2269 N N . VAL A 1 291 ? -5.262 13.523 -7.066 1 98.94 291 VAL A N 1
ATOM 2270 C CA . VAL A 1 291 ? -6.262 12.469 -7.141 1 98.94 291 VAL A CA 1
ATOM 2271 C C . VAL A 1 291 ? -6.262 11.852 -8.539 1 98.94 291 VAL A C 1
ATOM 2273 O O . VAL A 1 291 ? -6.145 12.562 -9.539 1 98.94 291 VAL A O 1
ATOM 2276 N N . GLY A 1 292 ? -6.211 10.57 -8.609 1 98.88 292 GLY A N 1
ATOM 2277 C CA . GLY A 1 292 ? -6.293 9.852 -9.875 1 98.88 292 GLY A CA 1
ATOM 2278 C C . GLY A 1 292 ? -6.719 8.406 -9.711 1 98.88 292 GLY A C 1
ATOM 2279 O O . GLY A 1 292 ? -7.277 8.031 -8.68 1 98.88 292 GLY A O 1
ATOM 2280 N N . ARG A 1 293 ? -6.625 7.625 -10.867 1 98.88 293 ARG A N 1
ATOM 2281 C CA . ARG A 1 293 ? -7.078 6.242 -10.891 1 98.88 293 ARG A CA 1
ATOM 2282 C C . ARG A 1 293 ? -8.523 6.129 -10.414 1 98.88 293 ARG A C 1
ATOM 2284 O O . ARG A 1 293 ? -8.859 5.25 -9.617 1 98.88 293 ARG A O 1
ATOM 2291 N N . ILE A 1 294 ? -9.281 7.105 -10.82 1 98.81 294 ILE A N 1
ATOM 2292 C CA . ILE A 1 294 ? -10.688 7.148 -10.445 1 98.81 294 ILE A CA 1
ATOM 2293 C C . ILE A 1 294 ? -11.477 6.137 -11.273 1 98.81 294 ILE A C 1
ATOM 2295 O O . ILE A 1 294 ? -11.445 6.18 -12.508 1 98.81 294 ILE A O 1
ATOM 2299 N N . ARG A 1 295 ? -12.18 5.273 -10.688 1 98.5 295 ARG A N 1
ATOM 2300 C CA . ARG A 1 295 ? -12.953 4.289 -11.43 1 98.5 295 ARG A CA 1
ATOM 2301 C C . ARG A 1 295 ? -14.117 3.762 -10.602 1 98.5 295 ARG A C 1
ATOM 2303 O O . ARG A 1 295 ? -14.047 3.75 -9.367 1 98.5 295 ARG A O 1
ATOM 2310 N N . ARG A 1 296 ? -15.125 3.373 -11.281 1 98.62 296 ARG A N 1
ATOM 2311 C CA . ARG A 1 296 ? -16.281 2.777 -10.625 1 98.62 296 ARG A CA 1
ATOM 2312 C C . ARG A 1 296 ? -15.922 1.459 -9.953 1 98.62 296 ARG A C 1
ATOM 2314 O O . ARG A 1 296 ? -15.18 0.654 -10.516 1 98.62 296 ARG A O 1
ATOM 2321 N N . ASP A 1 297 ? -16.359 1.342 -8.781 1 98.75 297 ASP A N 1
ATOM 2322 C CA . ASP A 1 297 ? -16.344 0.033 -8.133 1 98.75 297 ASP A CA 1
ATOM 2323 C C . ASP A 1 297 ? -17.609 -0.758 -8.484 1 98.75 297 ASP A C 1
ATOM 2325 O O . ASP A 1 297 ? -18.688 -0.453 -7.988 1 98.75 297 ASP A O 1
ATOM 2329 N N . PHE A 1 298 ? -17.469 -1.858 -9.211 1 97.94 298 PHE A N 1
ATOM 2330 C CA . PHE A 1 298 ? -18.625 -2.598 -9.703 1 97.94 298 PHE A CA 1
ATOM 2331 C C . PHE A 1 298 ? -19.109 -3.6 -8.664 1 97.94 298 PHE A C 1
ATOM 2333 O O . PHE A 1 298 ? -20.125 -4.266 -8.875 1 97.94 298 PHE A O 1
ATOM 2340 N N . SER A 1 299 ? -18.391 -3.66 -7.52 1 98.62 299 SER A N 1
ATOM 2341 C CA . SER A 1 299 ? -18.719 -4.676 -6.531 1 98.62 299 SER A CA 1
ATOM 2342 C C . SER A 1 299 ? -19.797 -4.18 -5.574 1 98.62 299 SER A C 1
ATOM 2344 O O . SER A 1 299 ? -20.297 -4.938 -4.738 1 98.62 299 SER A O 1
ATOM 2346 N N . ILE A 1 300 ? -20.172 -2.9 -5.621 1 98.31 300 ILE A N 1
ATOM 2347 C CA . ILE A 1 300 ? -21.203 -2.336 -4.758 1 98.31 300 ILE A CA 1
ATOM 2348 C C . ILE A 1 300 ? -21.906 -1.182 -5.473 1 98.31 300 ILE A C 1
ATOM 2350 O O . ILE A 1 300 ? -21.328 -0.536 -6.344 1 98.31 300 ILE A O 1
ATOM 2354 N N . ASN A 1 301 ? -23.141 -0.915 -5.102 1 97.94 301 ASN A N 1
ATOM 2355 C CA . ASN A 1 301 ? -23.844 0.233 -5.668 1 97.94 301 ASN A CA 1
ATOM 2356 C C . ASN A 1 301 ? -23.188 1.549 -5.254 1 97.94 301 ASN A C 1
ATOM 2358 O O . ASN A 1 301 ? -22.844 1.734 -4.086 1 97.94 301 ASN A O 1
ATOM 2362 N N . ASN A 1 302 ? -22.938 2.436 -6.18 1 98.56 302 ASN A N 1
ATOM 2363 C CA . ASN A 1 302 ? -22.391 3.77 -5.965 1 98.56 302 ASN A CA 1
ATOM 2364 C C . ASN A 1 302 ? -20.969 3.703 -5.395 1 98.56 302 ASN A C 1
ATOM 2366 O O . ASN A 1 302 ? -20.594 4.535 -4.566 1 98.56 302 ASN A O 1
ATOM 2370 N N . GLY A 1 303 ? -20.25 2.629 -5.75 1 98.81 303 GLY A N 1
ATOM 2371 C CA . GLY A 1 303 ? -18.875 2.471 -5.305 1 98.81 303 GLY A CA 1
ATOM 2372 C C . GLY A 1 303 ? -17.875 3.193 -6.184 1 98.81 303 GLY A C 1
ATOM 2373 O O . GLY A 1 303 ? -18.047 3.271 -7.402 1 98.81 303 GLY A O 1
ATOM 2374 N N . LEU A 1 304 ? -16.844 3.693 -5.57 1 98.88 304 LEU A N 1
ATOM 2375 C CA . LEU A 1 304 ? -15.805 4.449 -6.254 1 98.88 304 LEU A CA 1
ATOM 2376 C C . LEU A 1 304 ? -14.43 4.125 -5.68 1 98.88 304 LEU A C 1
ATOM 2378 O O . LEU A 1 304 ? -14.266 4.039 -4.461 1 98.88 304 LEU A O 1
ATOM 2382 N N . ASN A 1 305 ? -13.453 3.883 -6.547 1 98.94 305 ASN A N 1
ATOM 2383 C CA . ASN A 1 305 ? -12.055 3.74 -6.152 1 98.94 305 ASN A CA 1
ATOM 2384 C C . ASN A 1 305 ? -11.25 4.992 -6.488 1 98.94 305 ASN A C 1
ATOM 2386 O O . ASN A 1 305 ? -11.398 5.562 -7.57 1 98.94 305 ASN A O 1
ATOM 2390 N N . LEU A 1 306 ? -10.43 5.406 -5.539 1 98.94 306 LEU A N 1
ATOM 2391 C CA . LEU A 1 306 ? -9.547 6.559 -5.707 1 98.94 306 LEU A CA 1
ATOM 2392 C C . LEU A 1 306 ? -8.109 6.199 -5.352 1 98.94 306 LEU A C 1
ATOM 2394 O O . LEU A 1 306 ? -7.871 5.324 -4.516 1 98.94 306 LEU A O 1
ATOM 2398 N N . TRP A 1 307 ? -7.188 6.852 -5.988 1 98.94 307 TRP A N 1
ATOM 2399 C CA . TRP A 1 307 ? -5.785 6.922 -5.602 1 98.94 307 TRP A CA 1
ATOM 2400 C C . TRP A 1 307 ? -5.383 8.359 -5.27 1 98.94 307 TRP A C 1
ATOM 2402 O O . TRP A 1 307 ? -5.578 9.266 -6.082 1 98.94 307 TRP A O 1
ATOM 2412 N N . VAL A 1 308 ? -4.898 8.57 -4.039 1 99 308 VAL A N 1
ATOM 2413 C CA . VAL A 1 308 ? -4.648 9.922 -3.543 1 99 308 VAL A CA 1
ATOM 2414 C C . VAL A 1 308 ? -3.207 10.031 -3.053 1 99 308 VAL A C 1
ATOM 2416 O O . VAL A 1 308 ? -2.734 9.188 -2.291 1 99 308 VAL A O 1
ATOM 2419 N N . VAL A 1 309 ? -2.494 11.094 -3.502 1 99 309 VAL A N 1
ATOM 2420 C CA . VAL A 1 309 ? -1.103 11.289 -3.109 1 99 309 VAL A CA 1
ATOM 2421 C C . VAL A 1 309 ? -0.887 12.742 -2.688 1 99 309 VAL A C 1
ATOM 2423 O O . VAL A 1 309 ? -1.447 13.656 -3.291 1 99 309 VAL A O 1
ATOM 2426 N N . ALA A 1 310 ? -0.143 12.938 -1.654 1 98.94 310 ALA A N 1
ATOM 2427 C CA . ALA A 1 310 ? 0.244 14.281 -1.232 1 98.94 310 ALA A CA 1
ATOM 2428 C C . ALA A 1 310 ? 1.555 14.25 -0.451 1 98.94 310 ALA A C 1
ATOM 2430 O O . ALA A 1 310 ? 1.9 13.242 0.16 1 98.94 310 ALA A O 1
ATOM 2431 N N . ASP A 1 311 ? 2.279 15.336 -0.485 1 98.94 311 ASP A N 1
ATOM 2432 C CA . ASP A 1 311 ? 3.457 15.508 0.361 1 98.94 311 ASP A CA 1
ATOM 2433 C C . ASP A 1 311 ? 3.066 15.57 1.837 1 98.94 311 ASP A C 1
ATOM 2435 O O . ASP A 1 311 ? 2.51 16.578 2.295 1 98.94 311 ASP A O 1
ATOM 2439 N N . ASN A 1 312 ? 3.432 14.508 2.586 1 98.88 312 ASN A N 1
ATOM 2440 C CA . ASN A 1 312 ? 2.973 14.344 3.963 1 98.88 312 ASN A CA 1
ATOM 2441 C C . ASN A 1 312 ? 3.648 15.344 4.898 1 98.88 312 ASN A C 1
ATOM 2443 O O . ASN A 1 312 ? 3.139 15.625 5.984 1 98.88 312 ASN A O 1
ATOM 2447 N N . ILE A 1 313 ? 4.781 15.914 4.496 1 98.69 313 ILE A N 1
ATOM 2448 C CA . ILE A 1 313 ? 5.488 16.891 5.32 1 98.69 313 ILE A CA 1
ATOM 2449 C C . ILE A 1 313 ? 5 18.297 4.984 1 98.69 313 ILE A C 1
ATOM 2451 O O . ILE A 1 313 ? 4.91 19.156 5.863 1 98.69 313 ILE A O 1
ATOM 2455 N N . ARG A 1 314 ? 4.715 18.5 3.703 1 98.69 314 ARG A N 1
ATOM 2456 C CA . ARG A 1 314 ? 4.23 19.797 3.242 1 98.69 314 ARG A CA 1
ATOM 2457 C C . ARG A 1 314 ? 2.721 19.906 3.416 1 98.69 314 ARG A C 1
ATOM 2459 O O . ARG A 1 314 ? 2.24 20.312 4.48 1 98.69 314 ARG A O 1
ATOM 2466 N N . LYS A 1 315 ? 1.854 19.438 2.535 1 98.81 315 LYS A N 1
ATOM 2467 C CA . LYS A 1 315 ? 0.403 19.531 2.66 1 98.81 315 LYS A CA 1
ATOM 2468 C C . LYS A 1 315 ? -0.095 18.812 3.906 1 98.81 315 LYS A C 1
ATOM 2470 O O . LYS A 1 315 ? -0.98 19.297 4.605 1 98.81 315 LYS A O 1
ATOM 2475 N N . GLY A 1 316 ? 0.51 17.688 4.234 1 98.62 316 GLY A N 1
ATOM 2476 C CA . GLY A 1 316 ? 0.033 16.828 5.305 1 98.62 316 GLY A CA 1
ATOM 2477 C C . GLY A 1 316 ? 0.431 17.312 6.684 1 98.62 316 GLY A C 1
ATOM 2478 O O . GLY A 1 316 ? 0.09 16.688 7.691 1 98.62 316 GLY A O 1
ATOM 2479 N N . ALA A 1 317 ? 1.22 18.438 6.738 1 98.62 317 ALA A N 1
ATOM 2480 C CA . ALA A 1 317 ? 1.645 18.906 8.055 1 98.62 317 ALA A CA 1
ATOM 2481 C C . ALA A 1 317 ? 1.86 20.422 8.039 1 98.62 317 ALA A C 1
ATOM 2483 O O . ALA A 1 317 ? 0.982 21.188 8.445 1 98.62 317 ALA A O 1
ATOM 2484 N N . ALA A 1 318 ? 2.934 20.891 7.402 1 98.81 318 ALA A N 1
ATOM 2485 C CA . ALA A 1 318 ? 3.379 22.281 7.512 1 98.81 318 ALA A CA 1
ATOM 2486 C C . ALA A 1 318 ? 2.426 23.21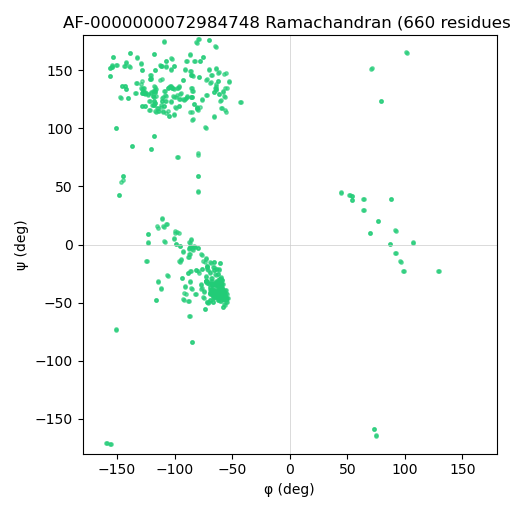9 6.781 1 98.81 318 ALA A C 1
ATOM 2488 O O . ALA A 1 318 ? 1.985 24.234 7.344 1 98.81 318 ALA A O 1
ATOM 2489 N N . LEU A 1 319 ? 2.137 22.875 5.555 1 98.88 319 LEU A N 1
ATOM 2490 C CA . LEU A 1 319 ? 1.285 23.75 4.766 1 98.88 319 LEU A CA 1
ATOM 2491 C C . LEU A 1 319 ? -0.109 23.859 5.375 1 98.88 319 LEU A C 1
ATOM 2493 O O . LEU A 1 319 ? -0.683 24.953 5.449 1 98.88 319 LEU A O 1
ATOM 2497 N N . ASN A 1 320 ? -0.68 22.672 5.777 1 98.94 320 ASN A N 1
ATOM 2498 C CA . ASN A 1 320 ? -1.996 22.734 6.402 1 98.94 320 ASN A CA 1
ATOM 2499 C C . ASN A 1 320 ? -1.992 23.641 7.629 1 98.94 320 ASN A C 1
ATOM 2501 O O . ASN A 1 320 ? -2.916 24.438 7.82 1 98.94 320 ASN A O 1
ATOM 2505 N N . THR A 1 321 ? -0.968 23.578 8.438 1 98.88 321 THR A N 1
ATOM 2506 C CA . THR A 1 321 ? -0.823 24.391 9.641 1 98.88 321 THR A CA 1
ATOM 2507 C C . THR A 1 321 ? -0.799 25.875 9.281 1 98.88 321 THR A C 1
ATOM 2509 O O . THR A 1 321 ? -1.494 26.688 9.898 1 98.88 321 THR A O 1
ATOM 2512 N N . ILE A 1 322 ? -0.032 26.219 8.281 1 98.81 322 ILE A N 1
ATOM 2513 C CA . ILE A 1 322 ? 0.111 27.609 7.875 1 98.81 322 ILE A CA 1
ATOM 2514 C C . ILE A 1 322 ? -1.192 28.109 7.25 1 98.81 322 ILE A C 1
ATOM 2516 O O . ILE A 1 322 ? -1.598 29.25 7.461 1 98.81 322 ILE A O 1
ATOM 2520 N N . GLN A 1 323 ? -1.871 27.203 6.496 1 98.81 323 GLN A N 1
ATOM 2521 C CA . GLN A 1 323 ? -3.168 27.578 5.938 1 98.81 323 GLN A CA 1
ATOM 2522 C C . GLN A 1 323 ? -4.191 27.828 7.039 1 98.81 323 GLN A C 1
ATOM 2524 O O . GLN A 1 323 ? -5.062 28.688 6.902 1 98.81 323 GLN A O 1
ATOM 2529 N N . ILE A 1 324 ? -4.109 27.094 8.141 1 98.81 324 ILE A N 1
ATOM 2530 C CA . ILE A 1 324 ? -4.961 27.359 9.297 1 98.81 324 ILE A CA 1
ATOM 2531 C C . ILE A 1 324 ? -4.676 28.75 9.836 1 98.81 324 ILE A C 1
ATOM 2533 O O . ILE A 1 324 ? -5.598 29.516 10.117 1 98.81 324 ILE A O 1
ATOM 2537 N N . ALA A 1 325 ? -3.416 29.094 9.977 1 98.62 325 ALA A N 1
ATOM 2538 C CA . ALA A 1 325 ? -3.025 30.438 10.422 1 98.62 325 ALA A CA 1
ATOM 2539 C C . ALA A 1 325 ? -3.58 31.516 9.5 1 98.62 325 ALA A C 1
ATOM 2541 O O . ALA A 1 325 ? -4.035 32.562 9.953 1 98.62 325 ALA A O 1
ATOM 2542 N N . GLU A 1 326 ? -3.525 31.219 8.234 1 98.06 326 GLU A N 1
ATOM 2543 C CA . GLU A 1 326 ? -4.066 32.156 7.254 1 98.06 326 GLU A CA 1
ATOM 2544 C C . GLU A 1 326 ? -5.57 32.344 7.43 1 98.06 326 GLU A C 1
ATOM 2546 O O . GLU A 1 326 ? -6.094 33.438 7.277 1 98.06 326 GLU A O 1
ATOM 2551 N N . CYS A 1 327 ? -6.238 31.203 7.699 1 97 327 CYS A N 1
ATOM 2552 C CA . CYS A 1 327 ? -7.664 31.281 7.988 1 97 327 CYS A CA 1
ATOM 2553 C C . CYS A 1 327 ? -7.922 32.156 9.203 1 97 327 CYS A C 1
ATOM 2555 O O . CYS A 1 327 ? -8.875 32.938 9.219 1 97 327 CYS A O 1
ATOM 2557 N N . LEU A 1 328 ? -7.066 32.125 10.18 1 95.69 328 LEU A N 1
ATOM 2558 C CA . LEU A 1 328 ? -7.203 32.875 11.414 1 95.69 328 LEU A CA 1
ATOM 2559 C C . LEU A 1 328 ? -7.082 34.375 11.156 1 95.69 328 LEU A C 1
ATOM 2561 O O . LEU A 1 328 ? -7.852 35.188 11.695 1 95.69 328 LEU A O 1
ATOM 2565 N N . ILE A 1 329 ? -6.137 34.781 10.367 1 94.06 329 ILE A N 1
ATOM 2566 C CA . ILE A 1 329 ? -5.871 36.219 10.203 1 94.06 329 ILE A CA 1
ATOM 2567 C C . ILE A 1 329 ? -6.887 36.812 9.234 1 94.06 329 ILE A C 1
ATOM 2569 O O . ILE A 1 329 ? -7.125 38.031 9.25 1 94.06 329 ILE A O 1
ATOM 2573 N N . LYS A 1 330 ? -7.496 36 8.367 1 91.31 330 LYS A N 1
ATOM 2574 C CA . LYS A 1 330 ? -8.555 36.469 7.484 1 91.31 330 LYS A CA 1
ATOM 2575 C C . LYS A 1 330 ? -9.844 36.719 8.258 1 91.31 330 LYS A C 1
ATOM 2577 O O . LYS A 1 330 ? -10.648 37.594 7.883 1 91.31 330 LYS A O 1
ATOM 2582 N N . ASN A 1 331 ? -10.031 35.969 9.25 1 82.44 331 ASN A N 1
ATOM 2583 C CA . ASN A 1 331 ? -11.234 36.094 10.062 1 82.44 331 ASN A CA 1
ATOM 2584 C C . ASN A 1 331 ? -11.078 37.156 11.125 1 82.44 331 ASN A C 1
ATOM 2586 O O . ASN A 1 331 ? -12.031 37.5 11.828 1 82.44 331 ASN A O 1
ATOM 2590 N N . LYS A 1 332 ? -9.984 37.781 11.289 1 69.88 332 LYS A N 1
ATOM 2591 C CA . LYS A 1 332 ? -9.789 38.906 12.219 1 69.88 332 LYS A CA 1
ATOM 2592 C C . LYS A 1 332 ? -9.984 40.25 11.531 1 69.88 332 LYS A C 1
ATOM 2594 O O . LYS A 1 332 ? -9.68 40.375 10.344 1 69.88 332 LYS A O 1
ATOM 2599 N N . MET B 1 1 ? 8.531 -49.719 -7.613 1 46.69 1 MET B N 1
ATOM 2600 C CA . MET B 1 1 ? 9.375 -48.594 -8.023 1 46.69 1 MET B CA 1
ATOM 2601 C C . MET B 1 1 ? 8.547 -47.344 -8.188 1 46.69 1 MET B C 1
ATOM 2603 O O . MET B 1 1 ? 7.492 -47.344 -8.828 1 46.69 1 MET B O 1
ATOM 2607 N N . CYS B 1 2 ? 8.727 -46.312 -7.297 1 66.31 2 CYS B N 1
ATOM 2608 C CA . CYS B 1 2 ? 7.836 -45.156 -7.312 1 66.31 2 CYS B CA 1
ATOM 2609 C C . CYS B 1 2 ? 7.824 -44.5 -8.688 1 66.31 2 CYS B C 1
ATOM 2611 O O . CYS B 1 2 ? 8.867 -44.344 -9.32 1 66.31 2 CYS B O 1
ATOM 2613 N N . MET B 1 3 ? 6.73 -44.469 -9.438 1 88.19 3 MET B N 1
ATOM 2614 C CA . MET B 1 3 ? 6.551 -43.938 -10.781 1 88.19 3 MET B CA 1
ATOM 2615 C C . MET B 1 3 ? 7.262 -42.594 -10.93 1 88.19 3 MET B C 1
ATOM 2617 O O . MET B 1 3 ? 7.223 -41.75 -10.023 1 88.19 3 MET B O 1
ATOM 2621 N N . LYS B 1 4 ? 8.195 -42.531 -11.938 1 95.56 4 LYS B N 1
ATOM 2622 C CA . LYS B 1 4 ? 8.898 -41.281 -12.281 1 95.56 4 LYS B CA 1
ATOM 2623 C C . LYS B 1 4 ? 8.312 -40.656 -13.547 1 95.56 4 LYS B C 1
ATOM 2625 O O . LYS B 1 4 ? 7.59 -41.312 -14.297 1 95.56 4 LYS B O 1
ATOM 2630 N N . TYR B 1 5 ? 8.578 -39.375 -13.695 1 97.81 5 TYR B N 1
ATOM 2631 C CA . TYR B 1 5 ? 7.945 -38.625 -14.773 1 97.81 5 TYR B CA 1
ATOM 2632 C C . TYR B 1 5 ? 8.984 -37.875 -15.594 1 97.81 5 TYR B C 1
ATOM 2634 O O . TYR B 1 5 ? 9.945 -37.312 -15.039 1 97.81 5 TYR B O 1
ATOM 2642 N N . ASN B 1 6 ? 8.758 -37.875 -16.922 1 98.38 6 ASN B N 1
ATOM 2643 C CA . ASN B 1 6 ? 9.531 -37 -17.797 1 98.38 6 ASN B CA 1
ATOM 2644 C C . ASN B 1 6 ? 8.992 -35.594 -17.781 1 98.38 6 ASN B C 1
ATOM 2646 O O . ASN B 1 6 ? 7.859 -35.344 -18.188 1 98.38 6 ASN B O 1
ATOM 2650 N N . VAL B 1 7 ? 9.828 -34.688 -17.344 1 98.69 7 VAL B N 1
ATOM 2651 C CA . VAL B 1 7 ? 9.383 -33.312 -17.078 1 98.69 7 VAL B CA 1
ATOM 2652 C C . VAL B 1 7 ? 10.094 -32.344 -18.016 1 98.69 7 VAL B C 1
ATOM 2654 O O . VAL B 1 7 ? 11.305 -32.438 -18.219 1 98.69 7 VAL B O 1
ATOM 2657 N N . ALA B 1 8 ? 9.383 -31.469 -18.594 1 98.81 8 ALA B N 1
ATOM 2658 C CA . ALA B 1 8 ? 9.945 -30.375 -19.406 1 98.81 8 ALA B CA 1
ATOM 2659 C C . ALA B 1 8 ? 9.719 -29.031 -18.734 1 98.81 8 ALA B C 1
ATOM 2661 O O . ALA B 1 8 ? 8.672 -28.797 -18.125 1 98.81 8 ALA B O 1
ATOM 2662 N N . LEU B 1 9 ? 10.68 -28.172 -18.828 1 98.75 9 LEU B N 1
ATOM 2663 C CA . LEU B 1 9 ? 10.562 -26.781 -18.391 1 98.75 9 LEU B CA 1
ATOM 2664 C C . LEU B 1 9 ? 10.734 -25.828 -19.562 1 98.75 9 LEU B C 1
ATOM 2666 O O . LEU B 1 9 ? 11.742 -25.875 -20.266 1 98.75 9 LEU B O 1
ATOM 2670 N N . VAL B 1 10 ? 9.758 -25.047 -19.828 1 98.62 10 VAL B N 1
ATOM 2671 C CA . VAL B 1 10 ? 9.828 -24.016 -20.859 1 98.62 10 VAL B CA 1
ATOM 2672 C C . VAL B 1 10 ? 10.016 -22.641 -20.203 1 98.62 10 VAL B C 1
ATOM 2674 O O . VAL B 1 10 ? 9.188 -22.219 -19.391 1 98.62 10 VAL B O 1
ATOM 2677 N N . GLY B 1 11 ? 11.031 -21.922 -20.531 1 97.56 11 GLY B N 1
ATOM 2678 C CA . GLY B 1 11 ? 11.391 -20.688 -19.859 1 97.56 11 GLY B CA 1
ATOM 2679 C C . GLY B 1 11 ? 12.297 -20.891 -18.656 1 97.56 11 GLY B C 1
ATOM 2680 O O . GLY B 1 11 ? 12.125 -20.25 -17.625 1 97.56 11 GLY B O 1
ATOM 2681 N N . CYS B 1 12 ? 13.234 -21.766 -18.719 1 97 12 CYS B N 1
ATOM 2682 C CA . CYS B 1 12 ? 14.031 -22.25 -17.594 1 97 12 CYS B CA 1
ATOM 2683 C C . CYS B 1 12 ? 15.094 -21.234 -17.203 1 97 12 CYS B C 1
ATOM 2685 O O . CYS B 1 12 ? 15.695 -21.328 -16.141 1 97 12 CYS B O 1
ATOM 2687 N N . THR B 1 13 ? 15.305 -20.172 -17.969 1 94.75 13 THR B N 1
ATOM 2688 C CA . THR B 1 13 ? 16.359 -19.203 -17.688 1 94.75 13 THR B CA 1
ATOM 2689 C C . THR B 1 13 ? 15.805 -18.016 -16.922 1 94.75 13 THR B C 1
ATOM 2691 O O . THR B 1 13 ? 16.578 -17.219 -16.375 1 94.75 13 THR B O 1
ATOM 2694 N N . GLY B 1 14 ? 14.539 -17.859 -16.875 1 94.06 14 GLY B N 1
ATOM 2695 C CA . GLY B 1 14 ? 13.93 -16.766 -16.141 1 94.06 14 GLY B CA 1
ATOM 2696 C C . GLY B 1 14 ? 13.852 -17.016 -14.656 1 94.06 14 GLY B C 1
ATOM 2697 O O . GLY B 1 14 ? 14.195 -18.109 -14.188 1 94.06 14 GLY B O 1
ATOM 2698 N N . MET B 1 15 ? 13.367 -16.031 -13.898 1 94.75 15 MET B N 1
ATOM 2699 C CA . MET B 1 15 ? 13.281 -16.078 -12.445 1 94.75 15 MET B CA 1
ATOM 2700 C C . MET B 1 15 ? 12.406 -17.25 -11.992 1 94.75 15 MET B C 1
ATOM 2702 O O . MET B 1 15 ? 12.781 -18 -11.102 1 94.75 15 MET B O 1
ATOM 2706 N N . VAL B 1 16 ? 11.242 -17.375 -12.578 1 97.56 16 VAL B N 1
ATOM 2707 C CA . VAL B 1 16 ? 10.312 -18.438 -12.195 1 97.56 16 VAL B CA 1
ATOM 2708 C C . VAL B 1 16 ? 10.867 -19.781 -12.625 1 97.56 16 VAL B C 1
ATOM 2710 O O . VAL B 1 16 ? 10.758 -20.766 -11.891 1 97.56 16 VAL B O 1
ATOM 2713 N N . GLY B 1 17 ? 11.438 -19.875 -13.828 1 97.62 17 GLY B N 1
ATOM 2714 C CA . GLY B 1 17 ? 12.047 -21.109 -14.305 1 97.62 17 GLY B CA 1
ATOM 2715 C C . GLY B 1 17 ? 13.125 -21.641 -13.383 1 97.62 17 GLY B C 1
ATOM 2716 O O . GLY B 1 17 ? 13.156 -22.844 -13.078 1 97.62 17 GLY B O 1
ATOM 2717 N N . GLN B 1 18 ? 13.945 -20.75 -12.969 1 96.56 18 GLN B N 1
ATOM 2718 C CA . GLN B 1 18 ? 14.992 -21.125 -12.031 1 96.56 18 GLN B CA 1
ATOM 2719 C C . GLN B 1 18 ? 14.391 -21.609 -10.703 1 96.56 18 GLN B C 1
ATOM 2721 O O . GLN B 1 18 ? 14.898 -22.547 -10.094 1 96.56 18 GLN B O 1
ATOM 2726 N N . LYS B 1 19 ? 13.352 -20.969 -10.297 1 98.12 19 LYS B N 1
ATOM 2727 C CA . LYS B 1 19 ? 12.688 -21.375 -9.055 1 98.12 19 LYS B CA 1
ATOM 2728 C C . LYS B 1 19 ? 12.031 -22.734 -9.195 1 98.12 19 LYS B C 1
ATOM 2730 O O . LYS B 1 19 ? 12 -23.516 -8.242 1 98.12 19 LYS B O 1
ATOM 2735 N N . PHE B 1 20 ? 11.547 -23.109 -10.422 1 98.62 20 PHE B N 1
ATOM 2736 C CA . PHE B 1 20 ? 11.039 -24.453 -10.68 1 98.62 20 PHE B CA 1
ATOM 2737 C C . PHE B 1 20 ? 12.086 -25.5 -10.328 1 98.62 20 PHE B C 1
ATOM 2739 O O . PHE B 1 20 ? 11.797 -26.438 -9.586 1 98.62 20 PHE B O 1
ATOM 2746 N N . LEU B 1 21 ? 13.234 -25.25 -10.844 1 98.12 21 LEU B N 1
ATOM 2747 C CA . LEU B 1 21 ? 14.32 -26.203 -10.664 1 98.12 21 LEU B CA 1
ATOM 2748 C C . LEU B 1 21 ? 14.664 -26.359 -9.188 1 98.12 21 LEU B C 1
ATOM 2750 O O . LEU B 1 21 ? 14.828 -27.484 -8.703 1 98.12 21 LEU B O 1
ATOM 2754 N N . GLU B 1 22 ? 14.75 -25.25 -8.516 1 97.88 22 GLU B N 1
ATOM 2755 C CA . GLU B 1 22 ? 15.055 -25.25 -7.086 1 97.88 22 GLU B CA 1
ATOM 2756 C C . GLU B 1 22 ? 14.016 -26.062 -6.309 1 97.88 22 GLU B C 1
ATOM 2758 O O . GLU B 1 22 ? 14.367 -26.891 -5.473 1 97.88 22 GLU B O 1
ATOM 2763 N N . ILE B 1 23 ? 12.773 -25.844 -6.59 1 98.56 23 ILE B N 1
ATOM 2764 C CA . ILE B 1 23 ? 11.688 -26.453 -5.809 1 98.56 23 ILE B CA 1
ATOM 2765 C C . ILE B 1 23 ? 11.531 -27.922 -6.184 1 98.56 23 ILE B C 1
ATOM 2767 O O . ILE B 1 23 ? 11.266 -28.766 -5.324 1 98.56 23 ILE B O 1
ATOM 2771 N N . LEU B 1 24 ? 11.695 -28.281 -7.461 1 98.44 24 LEU B N 1
ATOM 2772 C CA . LEU B 1 24 ? 11.68 -29.672 -7.859 1 98.44 24 LEU B CA 1
ATOM 2773 C C . LEU B 1 24 ? 12.719 -30.484 -7.074 1 98.44 24 LEU B C 1
ATOM 2775 O O . LEU B 1 24 ? 12.438 -31.594 -6.625 1 98.44 24 LEU B O 1
ATOM 2779 N N . GLU B 1 25 ? 13.867 -29.844 -6.934 1 97.69 25 GLU B N 1
ATOM 2780 C CA . GLU B 1 25 ? 14.938 -30.5 -6.18 1 97.69 25 GLU B CA 1
ATOM 2781 C C . GLU B 1 25 ? 14.594 -30.578 -4.695 1 97.69 25 GLU B C 1
ATOM 2783 O O . GLU B 1 25 ? 14.719 -31.641 -4.086 1 97.69 25 GLU B O 1
ATOM 2788 N N . GLU B 1 26 ? 14.148 -29.469 -4.125 1 97.75 26 GLU B N 1
ATOM 2789 C CA . GLU B 1 26 ? 13.844 -29.391 -2.699 1 97.75 26 GLU B CA 1
ATOM 2790 C C . GLU B 1 26 ? 12.758 -30.391 -2.307 1 97.75 26 GLU B C 1
ATOM 2792 O O . GLU B 1 26 ? 12.805 -30.969 -1.223 1 97.75 26 GLU B O 1
ATOM 2797 N N . ARG B 1 27 ? 11.836 -30.625 -3.219 1 97.44 27 ARG B N 1
ATOM 2798 C CA . ARG B 1 27 ? 10.68 -31.438 -2.883 1 97.44 27 ARG B CA 1
ATOM 2799 C C . ARG B 1 27 ? 10.859 -32.875 -3.373 1 97.44 27 ARG B C 1
ATOM 2801 O O . ARG B 1 27 ? 9.945 -33.688 -3.242 1 97.44 27 ARG B O 1
ATOM 2808 N N . LYS B 1 28 ? 11.977 -33.156 -3.979 1 96.81 28 LYS B N 1
ATOM 2809 C CA . LYS B 1 28 ? 12.289 -34.469 -4.5 1 96.81 28 LYS B CA 1
ATOM 2810 C C . LYS B 1 28 ? 11.195 -34.969 -5.438 1 96.81 28 LYS B C 1
ATOM 2812 O O . LYS B 1 28 ? 10.703 -36.094 -5.281 1 96.81 28 LYS B O 1
ATOM 2817 N N . PHE B 1 29 ? 10.734 -34.031 -6.254 1 97.5 29 PHE B N 1
ATOM 2818 C CA . PHE B 1 29 ? 9.766 -34.438 -7.27 1 97.5 29 PHE B CA 1
ATOM 2819 C C . PHE B 1 29 ? 10.297 -35.625 -8.086 1 97.5 29 PHE B C 1
ATOM 2821 O O . PHE B 1 29 ? 11.484 -35.656 -8.422 1 97.5 29 PHE B O 1
ATOM 2828 N N . PRO B 1 30 ? 9.508 -36.594 -8.445 1 96.88 30 PRO B N 1
ATOM 2829 C CA . PRO B 1 30 ? 9.984 -37.812 -9.086 1 96.88 30 PRO B CA 1
ATOM 2830 C C . PRO B 1 30 ? 10.242 -37.625 -10.578 1 96.88 30 PRO B C 1
ATOM 2832 O O . PRO B 1 30 ? 9.508 -38.188 -11.406 1 96.88 30 PRO B O 1
ATOM 2835 N N . VAL B 1 31 ? 11.359 -37.031 -10.914 1 97.12 31 VAL B N 1
ATOM 2836 C CA . VAL B 1 31 ? 11.75 -36.75 -12.289 1 97.12 31 VAL B CA 1
ATOM 2837 C C . VAL B 1 31 ? 12.578 -37.938 -12.836 1 97.12 31 VAL B C 1
ATOM 2839 O O . VAL B 1 31 ? 13.555 -38.344 -12.203 1 97.12 31 VAL B O 1
ATOM 2842 N N . ASP B 1 32 ? 12.18 -38.469 -13.906 1 96.38 32 ASP B N 1
ATOM 2843 C CA . ASP B 1 32 ? 12.969 -39.438 -14.641 1 96.38 32 ASP B CA 1
ATOM 2844 C C . ASP B 1 32 ? 13.93 -38.75 -15.617 1 96.38 32 ASP B C 1
ATOM 2846 O O . ASP B 1 32 ? 15.148 -38.844 -15.461 1 96.38 32 ASP B O 1
ATOM 2850 N N . ASN B 1 33 ? 13.336 -38.031 -16.547 1 96.75 33 ASN B N 1
ATOM 2851 C CA . ASN B 1 33 ? 14.094 -37.156 -17.438 1 96.75 33 ASN B CA 1
ATOM 2852 C C . ASN B 1 33 ? 13.664 -35.719 -17.328 1 96.75 33 ASN B C 1
ATOM 2854 O O . ASN B 1 33 ? 12.492 -35.406 -17.078 1 96.75 33 ASN B O 1
ATOM 2858 N N . LEU B 1 34 ? 14.68 -34.875 -17.5 1 98.25 34 LEU B N 1
ATOM 2859 C CA . LEU B 1 34 ? 14.422 -33.438 -17.484 1 98.25 34 LEU B CA 1
ATOM 2860 C C . LEU B 1 34 ? 14.797 -32.812 -18.828 1 98.25 34 LEU B C 1
ATOM 2862 O O . LEU B 1 34 ? 15.883 -33.062 -19.344 1 98.25 34 LEU B O 1
ATOM 2866 N N . TYR B 1 35 ? 13.938 -32.094 -19.422 1 98.5 35 TYR B N 1
ATOM 2867 C CA . TYR B 1 35 ? 14.18 -31.359 -20.656 1 98.5 35 TYR B CA 1
ATOM 2868 C C . TYR B 1 35 ? 14.023 -29.859 -20.422 1 98.5 35 TYR B C 1
ATOM 2870 O O . TYR B 1 35 ? 13.023 -29.406 -19.859 1 98.5 35 TYR B O 1
ATOM 2878 N N . LEU B 1 36 ? 14.992 -29.094 -20.781 1 98.62 36 LEU B N 1
ATOM 2879 C CA . LEU B 1 36 ? 14.992 -27.641 -20.578 1 98.62 36 LEU B CA 1
ATOM 2880 C C . LEU B 1 36 ? 14.875 -26.906 -21.922 1 98.62 36 LEU B C 1
ATOM 2882 O O . LEU B 1 36 ? 15.672 -27.141 -22.828 1 98.62 36 LEU B O 1
ATOM 2886 N N . PHE B 1 37 ? 13.883 -26.094 -22.031 1 98.62 37 PHE B N 1
ATOM 2887 C CA . PHE B 1 37 ? 13.664 -25.344 -23.266 1 98.62 37 PHE B CA 1
ATOM 2888 C C . PHE B 1 37 ? 13.68 -23.844 -23.016 1 98.62 37 PHE B C 1
ATOM 2890 O O . PHE B 1 37 ? 13.18 -23.391 -21.984 1 98.62 37 PHE B O 1
ATOM 2897 N N . ALA B 1 38 ? 14.227 -23.094 -23.906 1 98 38 ALA B N 1
ATOM 2898 C CA . ALA B 1 38 ? 14.227 -21.625 -23.906 1 98 38 ALA B CA 1
ATOM 2899 C C . ALA B 1 38 ? 14.391 -21.078 -25.328 1 98 38 ALA B C 1
ATOM 2901 O O . ALA B 1 38 ? 14.211 -21.797 -26.297 1 98 38 ALA B O 1
ATOM 2902 N N . SER B 1 39 ? 14.57 -19.859 -25.469 1 96.69 39 SER B N 1
ATOM 2903 C CA . SER B 1 39 ? 14.734 -19.219 -26.781 1 96.69 39 SER B CA 1
ATOM 2904 C C . SER B 1 39 ? 16 -19.688 -27.469 1 96.69 39 SER B C 1
ATOM 2906 O O . SER B 1 39 ? 16.875 -20.297 -26.844 1 96.69 39 SER B O 1
ATOM 2908 N N . ALA B 1 40 ? 16.094 -19.281 -28.734 1 97.06 40 ALA B N 1
ATOM 2909 C CA . ALA B 1 40 ? 17.266 -19.641 -29.531 1 97.06 40 ALA B CA 1
ATOM 2910 C C . ALA B 1 40 ? 18.547 -19.062 -28.922 1 97.06 40 ALA B C 1
ATOM 2912 O O . ALA B 1 40 ? 19.594 -19.703 -28.953 1 97.06 40 ALA B O 1
ATOM 2913 N N . ARG B 1 41 ? 18.484 -17.906 -28.422 1 95.69 41 ARG B N 1
ATOM 2914 C CA . ARG B 1 41 ? 19.641 -17.219 -27.859 1 95.69 41 ARG B CA 1
ATOM 2915 C C . ARG B 1 41 ? 20.156 -17.953 -26.625 1 95.69 41 ARG B C 1
ATOM 2917 O O . ARG B 1 41 ? 21.359 -17.875 -26.312 1 95.69 41 ARG B O 1
ATOM 2924 N N . SER B 1 42 ? 19.266 -18.688 -25.969 1 96.62 42 SER B N 1
ATOM 2925 C CA . SER B 1 42 ? 19.641 -19.359 -24.719 1 96.62 42 SER B CA 1
ATOM 2926 C C . SER B 1 42 ? 20.078 -20.797 -24.969 1 96.62 42 SER B C 1
ATOM 2928 O O . SER B 1 42 ? 20.562 -21.469 -24.062 1 96.62 42 SER B O 1
ATOM 2930 N N . ALA B 1 43 ? 19.812 -21.297 -26.172 1 97.31 43 ALA B N 1
ATOM 2931 C CA . ALA B 1 43 ? 20.156 -22.688 -26.5 1 97.31 43 ALA B CA 1
ATOM 2932 C C . ALA B 1 43 ? 21.641 -22.953 -26.266 1 97.31 43 ALA B C 1
ATOM 2934 O O . ALA B 1 43 ? 22.484 -22.125 -26.625 1 97.31 43 ALA B O 1
ATOM 2935 N N . GLY B 1 44 ? 21.922 -24.062 -25.641 1 97.88 44 GLY B N 1
ATOM 2936 C CA . GLY B 1 44 ? 23.297 -24.438 -25.375 1 97.88 44 GLY B CA 1
ATOM 2937 C C . GLY B 1 44 ? 23.75 -24.109 -23.969 1 97.88 44 GLY B C 1
ATOM 2938 O O . GLY B 1 44 ? 24.75 -24.656 -23.484 1 97.88 44 GLY B O 1
ATOM 2939 N N . LYS B 1 45 ? 23.094 -23.156 -23.328 1 97.56 45 LYS B N 1
ATOM 2940 C CA . LYS B 1 45 ? 23.406 -22.859 -21.938 1 97.56 45 LYS B CA 1
ATOM 2941 C C . LYS B 1 45 ? 23.281 -24.109 -21.062 1 97.56 45 LYS B C 1
ATOM 2943 O O . LYS B 1 45 ? 22.453 -24.984 -21.328 1 97.56 45 LYS B O 1
ATOM 2948 N N . LYS B 1 46 ? 24.109 -24.156 -20.062 1 97.62 46 LYS B N 1
ATOM 2949 C CA . LYS B 1 46 ? 24.109 -25.297 -19.141 1 97.62 46 LYS B CA 1
ATOM 2950 C C . LYS B 1 46 ? 23.484 -24.906 -17.812 1 97.62 46 LYS B C 1
ATOM 2952 O O . LYS B 1 46 ? 23.734 -23.812 -17.281 1 97.62 46 LYS B O 1
ATOM 2957 N N . ILE B 1 47 ? 22.609 -25.75 -17.297 1 97.06 47 ILE B N 1
ATOM 2958 C CA . ILE B 1 47 ? 21.969 -25.531 -16 1 97.06 47 ILE B CA 1
ATOM 2959 C C . ILE B 1 47 ? 22.156 -26.75 -15.117 1 97.06 47 ILE B C 1
ATOM 2961 O O . ILE B 1 47 ? 22.031 -27.891 -15.594 1 97.06 47 ILE B O 1
ATOM 2965 N N . GLN B 1 48 ? 22.516 -26.531 -13.898 1 95.38 48 GLN B N 1
ATOM 2966 C CA . GLN B 1 48 ? 22.703 -27.609 -12.93 1 95.38 48 GLN B CA 1
ATOM 2967 C C . GLN B 1 48 ? 21.375 -28 -12.273 1 95.38 48 GLN B C 1
ATOM 2969 O O . GLN B 1 48 ? 20.594 -27.125 -11.891 1 95.38 48 GLN B O 1
ATOM 2974 N N . PHE B 1 49 ? 21.125 -29.328 -12.172 1 95.5 49 PHE B N 1
ATOM 2975 C CA . PHE B 1 49 ? 19.984 -29.906 -11.477 1 95.5 49 PHE B CA 1
ATOM 2976 C C . PHE B 1 49 ? 20.344 -31.25 -10.867 1 95.5 49 PHE B C 1
ATOM 2978 O O . PHE B 1 49 ? 20.812 -32.156 -11.57 1 95.5 49 PHE B O 1
ATOM 2985 N N . CYS B 1 50 ? 20.094 -31.438 -9.531 1 93.12 50 CYS B N 1
ATOM 2986 C CA . CYS B 1 50 ? 20.469 -32.656 -8.789 1 93.12 50 CYS B CA 1
ATOM 2987 C C . CYS B 1 50 ? 21.891 -33.094 -9.133 1 93.12 50 CYS B C 1
ATOM 2989 O O . CYS B 1 50 ? 22.125 -34.25 -9.445 1 93.12 50 CYS B O 1
ATOM 2991 N N . GLU B 1 51 ? 22.844 -32.188 -9.188 1 91.06 51 GLU B N 1
ATOM 2992 C CA . GLU B 1 51 ? 24.281 -32.406 -9.383 1 91.06 51 GLU B CA 1
ATOM 2993 C C . GLU B 1 51 ? 24.578 -32.875 -10.805 1 91.06 51 GLU B C 1
ATOM 2995 O O . GLU B 1 51 ? 25.625 -33.438 -11.07 1 91.06 51 GLU B O 1
ATOM 3000 N N . LYS B 1 52 ? 23.672 -32.844 -11.695 1 95.81 52 LYS B N 1
ATOM 3001 C CA . LYS B 1 52 ? 23.859 -33.125 -13.109 1 95.81 52 LYS B CA 1
ATOM 3002 C C . LYS B 1 52 ? 23.688 -31.844 -13.953 1 95.81 52 LYS B C 1
ATOM 3004 O O . LYS B 1 52 ? 22.938 -30.953 -13.57 1 95.81 52 LYS B O 1
ATOM 3009 N N . GLU B 1 53 ? 24.281 -31.844 -14.992 1 96.94 53 GLU B N 1
ATOM 3010 C CA . GLU B 1 53 ? 24.188 -30.719 -15.914 1 96.94 53 GLU B CA 1
ATOM 3011 C C . GLU B 1 53 ? 23.234 -31.016 -17.062 1 96.94 53 GLU B C 1
ATOM 3013 O O . GLU B 1 53 ? 23.266 -32.094 -17.641 1 96.94 53 GLU B O 1
ATOM 3018 N N . PHE B 1 54 ? 22.422 -30.125 -17.359 1 97.69 54 PHE B N 1
ATOM 3019 C CA . PHE B 1 54 ? 21.469 -30.234 -18.453 1 97.69 54 PHE B CA 1
ATOM 3020 C C . PHE B 1 54 ? 21.688 -29.109 -19.469 1 97.69 54 PHE B C 1
ATOM 3022 O O . PHE B 1 54 ? 22 -27.984 -19.078 1 97.69 54 PHE B O 1
ATOM 3029 N N . THR B 1 55 ? 21.531 -29.422 -20.719 1 98.06 55 THR B N 1
ATOM 3030 C CA . THR B 1 55 ? 21.672 -28.438 -21.781 1 98.06 55 THR B CA 1
ATOM 3031 C C . THR B 1 55 ? 20.312 -27.844 -22.156 1 98.06 55 THR B C 1
ATOM 3033 O O . THR B 1 55 ? 19.359 -28.594 -22.391 1 98.06 55 THR B O 1
ATOM 3036 N N . VAL B 1 56 ? 20.25 -26.562 -22.203 1 98.56 56 VAL B N 1
ATOM 3037 C CA . VAL B 1 56 ? 19.047 -25.875 -22.656 1 98.56 56 VAL B CA 1
ATOM 3038 C C . VAL B 1 56 ? 18.891 -26.031 -24.172 1 98.56 56 VAL B C 1
ATOM 3040 O O . VAL B 1 56 ? 19.844 -25.797 -24.922 1 98.56 56 VAL B O 1
ATOM 3043 N N . GLU B 1 57 ? 17.766 -26.453 -24.562 1 98.5 57 GLU B N 1
ATOM 3044 C CA . GLU B 1 57 ? 17.453 -26.609 -25.984 1 98.5 57 GLU B CA 1
ATOM 3045 C C . GLU B 1 57 ? 16.562 -25.469 -26.469 1 98.5 57 GLU B C 1
ATOM 3047 O O . GLU B 1 57 ? 15.797 -24.891 -25.703 1 98.5 57 GLU B O 1
ATOM 3052 N N . GLU B 1 58 ? 16.734 -25.156 -27.797 1 98.38 58 GLU B N 1
ATOM 3053 C CA . GLU B 1 58 ? 15.82 -24.188 -28.391 1 98.38 58 GLU B CA 1
ATOM 3054 C C . GLU B 1 58 ? 14.391 -24.719 -28.406 1 98.38 58 GLU B C 1
ATOM 3056 O O . GLU B 1 58 ? 14.156 -25.875 -28.766 1 98.38 58 GLU B O 1
ATOM 3061 N N . LEU B 1 59 ? 13.461 -23.922 -28.031 1 98.62 59 LEU B N 1
ATOM 3062 C CA . LEU B 1 59 ? 12.055 -24.266 -28.078 1 98.62 59 LEU B CA 1
ATOM 3063 C C . LEU B 1 59 ? 11.547 -24.281 -29.531 1 98.62 59 LEU B C 1
ATOM 3065 O O . LEU B 1 59 ? 11.266 -23.219 -30.094 1 98.62 59 LEU B O 1
ATOM 3069 N N . LYS B 1 60 ? 11.438 -25.328 -30.062 1 98.06 60 LYS B N 1
ATOM 3070 C CA . LYS B 1 60 ? 10.859 -25.594 -31.375 1 98.06 60 LYS B CA 1
ATOM 3071 C C . LYS B 1 60 ? 10.32 -27.016 -31.484 1 98.06 60 LYS B C 1
ATOM 3073 O O . LYS B 1 60 ? 10.773 -27.906 -30.766 1 98.06 60 LYS B O 1
ATOM 3078 N N . GLU B 1 61 ? 9.398 -27.25 -32.281 1 97.94 61 GLU B N 1
ATOM 3079 C CA . GLU B 1 61 ? 8.688 -28.516 -32.344 1 97.94 61 GLU B CA 1
ATOM 3080 C C . GLU B 1 61 ? 9.641 -29.672 -32.656 1 97.94 61 GLU B C 1
ATOM 3082 O O . GLU B 1 61 ? 9.484 -30.766 -32.094 1 97.94 61 GLU B O 1
ATOM 3087 N N . ASP B 1 62 ? 10.648 -29.453 -33.469 1 97.69 62 ASP B N 1
ATOM 3088 C CA . ASP B 1 62 ? 11.609 -30.484 -33.844 1 97.69 62 ASP B CA 1
ATOM 3089 C C . ASP B 1 62 ? 12.344 -31.016 -32.625 1 97.69 62 ASP B C 1
ATOM 3091 O O . ASP B 1 62 ? 12.75 -32.188 -32.594 1 97.69 62 ASP B O 1
ATOM 3095 N N . ASN B 1 63 ? 12.508 -30.188 -31.625 1 97.88 63 ASN B N 1
ATOM 3096 C CA . ASN B 1 63 ? 13.219 -30.594 -30.422 1 97.88 63 ASN B CA 1
ATOM 3097 C C . ASN B 1 63 ? 12.289 -31.25 -29.422 1 97.88 63 ASN B C 1
ATOM 3099 O O . ASN B 1 63 ? 12.734 -31.766 -28.391 1 97.88 63 ASN B O 1
ATOM 3103 N N . ILE B 1 64 ? 10.992 -31.312 -29.688 1 97.5 64 ILE B N 1
ATOM 3104 C CA . ILE B 1 64 ? 9.992 -31.797 -28.734 1 97.5 64 ILE B CA 1
ATOM 3105 C C . ILE B 1 64 ? 9.406 -33.125 -29.219 1 97.5 64 ILE B C 1
ATOM 3107 O O . ILE B 1 64 ? 9.141 -34.031 -28.422 1 97.5 64 ILE B O 1
ATOM 3111 N N . LYS B 1 65 ? 9.211 -33.281 -30.5 1 96 65 LYS B N 1
ATOM 3112 C CA . LYS B 1 65 ? 8.375 -34.281 -31.125 1 96 65 LYS B CA 1
ATOM 3113 C C . LYS B 1 65 ? 8.906 -35.688 -30.797 1 96 65 LYS B C 1
ATOM 3115 O O . LYS B 1 65 ? 8.141 -36.656 -30.75 1 96 65 LYS B O 1
ATOM 3120 N N . ASN B 1 66 ? 10.211 -35.906 -30.594 1 94.25 66 ASN B N 1
ATOM 3121 C CA . ASN B 1 66 ? 10.75 -37.25 -30.359 1 94.25 66 ASN B CA 1
ATOM 3122 C C . ASN B 1 66 ? 10.984 -37.5 -28.859 1 94.25 66 ASN B C 1
ATOM 3124 O O . ASN B 1 66 ? 11.578 -38.5 -28.484 1 94.25 66 ASN B O 1
ATOM 3128 N N . LYS B 1 67 ? 10.492 -36.594 -28.078 1 97.19 67 LYS B N 1
ATOM 3129 C CA . LYS B 1 67 ? 10.672 -36.75 -26.641 1 97.19 67 LYS B CA 1
ATOM 3130 C C . LYS B 1 67 ? 9.391 -37.25 -25.969 1 97.19 67 LYS B C 1
ATOM 3132 O O . LYS B 1 67 ? 8.289 -36.812 -26.359 1 97.19 67 LYS B O 1
ATOM 3137 N N . LYS B 1 68 ? 9.578 -38.156 -25.109 1 97.69 68 LYS B N 1
ATOM 3138 C CA . LYS B 1 68 ? 8.461 -38.5 -24.25 1 97.69 68 LYS B CA 1
ATOM 3139 C C . LYS B 1 68 ? 8.375 -37.562 -23.047 1 97.69 68 LYS B C 1
ATOM 3141 O O . LYS B 1 68 ? 9.211 -37.625 -22.141 1 97.69 68 LYS B O 1
ATOM 3146 N N . ILE B 1 69 ? 7.391 -36.688 -23.047 1 98.38 69 ILE B N 1
ATOM 3147 C CA . ILE B 1 69 ? 7.188 -35.719 -21.984 1 98.38 69 ILE B CA 1
ATOM 3148 C C . ILE B 1 69 ? 5.836 -35.969 -21.312 1 98.38 69 ILE B C 1
ATOM 3150 O O . ILE B 1 69 ? 4.805 -36.031 -21.984 1 98.38 69 ILE B O 1
ATOM 3154 N N . ASP B 1 70 ? 5.852 -36.188 -20 1 98.19 70 ASP B N 1
ATOM 3155 C CA . ASP B 1 70 ? 4.617 -36.375 -19.25 1 98.19 70 ASP B CA 1
ATOM 3156 C C . ASP B 1 70 ? 4.027 -35.062 -18.766 1 98.19 70 ASP B C 1
ATOM 3158 O O . ASP B 1 70 ? 2.82 -34.844 -18.891 1 98.19 70 ASP B O 1
ATOM 3162 N N . ILE B 1 71 ? 4.855 -34.188 -18.141 1 98.75 71 ILE B N 1
ATOM 3163 C CA . ILE B 1 71 ? 4.449 -32.906 -17.578 1 98.75 71 ILE B CA 1
ATOM 3164 C C . ILE B 1 71 ? 5.355 -31.812 -18.094 1 98.75 71 ILE B C 1
ATOM 3166 O O . ILE B 1 71 ? 6.582 -31.953 -18.109 1 98.75 71 ILE B O 1
ATOM 3170 N N . ALA B 1 72 ? 4.785 -30.75 -18.578 1 98.94 72 ALA B N 1
ATOM 3171 C CA . ALA B 1 72 ? 5.547 -29.578 -19.031 1 98.94 72 ALA B CA 1
ATOM 3172 C C . ALA B 1 72 ? 5.18 -28.344 -18.234 1 98.94 72 ALA B C 1
ATOM 3174 O O . ALA B 1 72 ? 4.012 -27.938 -18.188 1 98.94 72 ALA B O 1
ATOM 3175 N N . LEU B 1 73 ? 6.121 -27.719 -17.547 1 98.94 73 LEU B N 1
ATOM 3176 C CA . LEU B 1 73 ? 5.949 -26.5 -16.766 1 98.94 73 LEU B CA 1
ATOM 3177 C C . LEU B 1 73 ? 6.348 -25.281 -17.594 1 98.94 73 LEU B C 1
ATOM 3179 O O . LEU B 1 73 ? 7.496 -25.156 -18.016 1 98.94 73 LEU B O 1
ATOM 3183 N N . PHE B 1 74 ? 5.391 -24.406 -17.797 1 98.81 74 PHE B N 1
ATOM 3184 C CA . PHE B 1 74 ? 5.602 -23.281 -18.688 1 98.81 74 PHE B CA 1
ATOM 3185 C C . PHE B 1 74 ? 5.734 -21.984 -17.906 1 98.81 74 PHE B C 1
ATOM 3187 O O . PHE B 1 74 ? 4.875 -21.656 -17.078 1 98.81 74 PHE B O 1
ATOM 3194 N N . SER B 1 75 ? 6.762 -21.219 -18.125 1 98.06 75 SER B N 1
ATOM 3195 C CA . SER B 1 75 ? 6.961 -19.859 -17.625 1 98.06 75 SER B CA 1
ATOM 3196 C C . SER B 1 75 ? 7.707 -19 -18.641 1 98.06 75 SER B C 1
ATOM 3198 O O . SER B 1 75 ? 8.727 -18.391 -18.312 1 98.06 75 SER B O 1
ATOM 3200 N N . ALA B 1 76 ? 7.211 -18.891 -19.875 1 96.62 76 ALA B N 1
ATOM 3201 C CA . ALA B 1 76 ? 7.906 -18.172 -20.953 1 96.62 76 ALA B CA 1
ATOM 3202 C C . ALA B 1 76 ? 7.027 -17.078 -21.531 1 96.62 76 ALA B C 1
ATOM 3204 O O . ALA B 1 76 ? 7.344 -16.516 -22.578 1 96.62 76 ALA B O 1
ATOM 3205 N N . GLY B 1 77 ? 5.906 -16.797 -20.922 1 96.19 77 GLY B N 1
ATOM 3206 C CA . GLY B 1 77 ? 5.035 -15.734 -21.375 1 96.19 77 GLY B CA 1
ATOM 3207 C C . GLY B 1 77 ? 3.84 -16.234 -22.172 1 96.19 77 GLY B C 1
ATOM 3208 O O . GLY B 1 77 ? 3.824 -17.391 -22.609 1 96.19 77 GLY B O 1
ATOM 3209 N N . GLY B 1 78 ? 2.883 -15.406 -22.359 1 97.75 78 GLY B N 1
ATOM 3210 C CA . GLY B 1 78 ? 1.604 -15.766 -22.938 1 97.75 78 GLY B CA 1
ATOM 3211 C C . GLY B 1 78 ? 1.707 -16.125 -24.422 1 97.75 78 GLY B C 1
ATOM 3212 O O . GLY B 1 78 ? 1.069 -17.078 -24.875 1 97.75 78 GLY B O 1
ATOM 3213 N N . THR B 1 79 ? 2.48 -15.352 -25.156 1 97.88 79 THR B N 1
ATOM 3214 C CA . THR B 1 79 ? 2.635 -15.594 -26.578 1 97.88 79 THR B CA 1
ATOM 3215 C C . THR B 1 79 ? 3.236 -16.969 -26.828 1 97.88 79 THR B C 1
ATOM 3217 O O . THR B 1 79 ? 2.727 -17.734 -27.656 1 97.88 79 THR B O 1
ATOM 3220 N N . ILE B 1 80 ? 4.215 -17.297 -26.078 1 98.06 80 ILE B N 1
ATOM 3221 C CA . ILE B 1 80 ? 4.891 -18.578 -26.219 1 98.06 80 ILE B CA 1
ATOM 3222 C C . ILE B 1 80 ? 3.941 -19.703 -25.797 1 98.06 80 ILE B C 1
ATOM 3224 O O . ILE B 1 80 ? 3.863 -20.734 -26.469 1 98.06 80 ILE B O 1
ATOM 3228 N N . SER B 1 81 ? 3.244 -19.484 -24.75 1 98.62 81 SER B N 1
ATOM 3229 C CA . SER B 1 81 ? 2.312 -20.5 -24.266 1 98.62 81 SER B CA 1
ATOM 3230 C C . SER B 1 81 ? 1.22 -20.781 -25.297 1 98.62 81 SER B C 1
ATOM 3232 O O . SER B 1 81 ? 0.868 -21.938 -25.516 1 98.62 81 SER B O 1
ATOM 3234 N N . THR B 1 82 ? 0.683 -19.734 -25.859 1 98.62 82 THR B N 1
ATOM 3235 C CA . THR B 1 82 ? -0.381 -19.891 -26.844 1 98.62 82 THR B CA 1
ATOM 3236 C C . THR B 1 82 ? 0.097 -20.719 -28.031 1 98.62 82 THR B C 1
ATOM 3238 O O . THR B 1 82 ? -0.663 -21.516 -28.578 1 98.62 82 THR B O 1
ATOM 3241 N N . GLU B 1 83 ? 1.318 -20.562 -28.359 1 98.5 83 GLU B N 1
ATOM 3242 C CA . GLU B 1 83 ? 1.884 -21.266 -29.516 1 98.5 83 GLU B CA 1
ATOM 3243 C C . GLU B 1 83 ? 2.279 -22.688 -29.156 1 98.5 83 GLU B C 1
ATOM 3245 O O . GLU B 1 83 ? 1.974 -23.625 -29.906 1 98.5 83 GLU B O 1
ATOM 3250 N N . TYR B 1 84 ? 2.875 -22.922 -28.031 1 98.75 84 TYR B N 1
ATOM 3251 C CA . TYR B 1 84 ? 3.604 -24.156 -27.828 1 98.75 84 TYR B CA 1
ATOM 3252 C C . TYR B 1 84 ? 2.84 -25.094 -26.906 1 98.75 84 TYR B C 1
ATOM 3254 O O . TYR B 1 84 ? 3.045 -26.312 -26.922 1 98.75 84 TYR B O 1
ATOM 3262 N N . ALA B 1 85 ? 1.991 -24.594 -26.016 1 98.81 85 ALA B N 1
ATOM 3263 C CA . ALA B 1 85 ? 1.275 -25.469 -25.094 1 98.81 85 ALA B CA 1
ATOM 3264 C C . ALA B 1 85 ? 0.485 -26.531 -25.844 1 98.81 85 ALA B C 1
ATOM 3266 O O . ALA B 1 85 ? 0.603 -27.734 -25.562 1 98.81 85 ALA B O 1
ATOM 3267 N N . PRO B 1 86 ? -0.284 -26.141 -26.906 1 98.56 86 PRO B N 1
ATOM 3268 C CA . PRO B 1 86 ? -1.016 -27.156 -27.672 1 98.56 86 PRO B CA 1
ATOM 3269 C C . PRO B 1 86 ? -0.091 -28.172 -28.344 1 98.56 86 PRO B C 1
ATOM 3271 O O . PRO B 1 86 ? -0.459 -29.328 -28.5 1 98.56 86 PRO B O 1
ATOM 3274 N N . ILE B 1 87 ? 1.097 -27.734 -28.781 1 98.69 87 ILE B N 1
ATOM 3275 C CA . ILE B 1 87 ? 2.064 -28.625 -29.406 1 98.69 87 ILE B CA 1
ATOM 3276 C C . ILE B 1 87 ? 2.496 -29.703 -28.406 1 98.69 87 ILE B C 1
ATOM 3278 O O . ILE B 1 87 ? 2.5 -30.891 -28.734 1 98.69 87 ILE B O 1
ATOM 3282 N N . PHE B 1 88 ? 2.855 -29.328 -27.172 1 98.81 88 PHE B N 1
ATOM 3283 C CA . PHE B 1 88 ? 3.244 -30.266 -26.141 1 98.81 88 PHE B CA 1
ATOM 3284 C C . PHE B 1 88 ? 2.113 -31.25 -25.859 1 98.81 88 PHE B C 1
ATOM 3286 O O . PHE B 1 88 ? 2.35 -32.438 -25.703 1 98.81 88 PHE B O 1
ATOM 3293 N N . VAL B 1 89 ? 0.902 -30.766 -25.781 1 98.69 89 VAL B N 1
ATOM 3294 C CA . VAL B 1 89 ? -0.266 -31.594 -25.516 1 98.69 89 VAL B CA 1
ATOM 3295 C C . VAL B 1 89 ? -0.441 -32.625 -26.625 1 98.69 89 VAL B C 1
ATOM 3297 O O . VAL B 1 89 ? -0.745 -33.781 -26.359 1 98.69 89 VAL B O 1
ATOM 3300 N N . ARG B 1 90 ? -0.24 -32.188 -27.844 1 98.19 90 ARG B N 1
ATOM 3301 C CA . ARG B 1 90 ? -0.368 -33.094 -28.984 1 98.19 90 ARG B CA 1
ATOM 3302 C C . ARG B 1 90 ? 0.6 -34.25 -28.875 1 98.19 90 ARG B C 1
ATOM 3304 O O . ARG B 1 90 ? 0.31 -35.375 -29.344 1 98.19 90 ARG B O 1
ATOM 3311 N N . TYR B 1 91 ? 1.69 -34.062 -28.234 1 98.06 91 TYR B N 1
ATOM 3312 C CA . TYR B 1 91 ? 2.695 -35.125 -28.125 1 98.06 91 TYR B CA 1
ATOM 3313 C C . TYR B 1 91 ? 2.557 -35.844 -26.797 1 98.06 91 TYR B C 1
ATOM 3315 O O . TYR B 1 91 ? 3.443 -36.625 -26.406 1 98.06 91 TYR B O 1
ATOM 3323 N N . GLY B 1 92 ? 1.475 -35.594 -26.047 1 97.5 92 GLY B N 1
ATOM 3324 C CA . GLY B 1 92 ? 1.094 -36.438 -24.938 1 97.5 92 GLY B CA 1
ATOM 3325 C C . GLY B 1 92 ? 1.36 -35.812 -23.578 1 97.5 92 GLY B C 1
ATOM 3326 O O . GLY B 1 92 ? 1.04 -36.406 -22.547 1 97.5 92 GLY B O 1
ATOM 3327 N N . ALA B 1 93 ? 1.854 -34.594 -23.531 1 98.5 93 ALA B N 1
ATOM 3328 C CA . ALA B 1 93 ? 2.201 -33.938 -22.266 1 98.5 93 ALA B CA 1
ATOM 3329 C C . ALA B 1 93 ? 0.99 -33.25 -21.641 1 98.5 93 ALA B C 1
ATOM 3331 O O . ALA B 1 93 ? 0.08 -32.812 -22.359 1 98.5 93 ALA B O 1
ATOM 3332 N N . THR B 1 94 ? 0.916 -33.156 -20.344 1 98.69 94 THR B N 1
ATOM 3333 C CA . THR B 1 94 ? 0.074 -32.188 -19.656 1 98.69 94 THR B CA 1
ATOM 3334 C C . THR B 1 94 ? 0.856 -30.922 -19.359 1 98.69 94 THR B C 1
ATOM 3336 O O . THR B 1 94 ? 1.922 -30.969 -18.734 1 98.69 94 THR B O 1
ATOM 3339 N N . VAL B 1 95 ? 0.313 -29.797 -19.812 1 98.94 95 VAL B N 1
ATOM 3340 C CA . VAL B 1 95 ? 0.988 -28.516 -19.656 1 98.94 95 VAL B CA 1
ATOM 3341 C C . VAL B 1 95 ? 0.404 -27.766 -18.453 1 98.94 95 VAL B C 1
ATOM 3343 O O . VAL B 1 95 ? -0.817 -27.672 -18.297 1 98.94 95 VAL B O 1
ATOM 3346 N N . ILE B 1 96 ? 1.233 -27.328 -17.531 1 98.94 96 ILE B N 1
ATOM 3347 C CA . ILE B 1 96 ? 0.87 -26.375 -16.484 1 98.94 96 ILE B CA 1
ATOM 3348 C C . ILE B 1 96 ? 1.478 -25.016 -16.797 1 98.94 96 ILE B C 1
ATOM 3350 O O . ILE B 1 96 ? 2.699 -24.844 -16.75 1 98.94 96 ILE B O 1
ATOM 3354 N N . ASP B 1 97 ? 0.615 -24.031 -17.062 1 98.94 97 ASP B N 1
ATOM 3355 C CA . ASP B 1 97 ? 1.055 -22.781 -17.672 1 98.94 97 ASP B CA 1
ATOM 3356 C C . ASP B 1 97 ? 0.954 -21.625 -16.688 1 98.94 97 ASP B C 1
ATOM 3358 O O . ASP B 1 97 ? -0.131 -21.328 -16.188 1 98.94 97 ASP B O 1
ATOM 3362 N N . ASN B 1 98 ? 2.07 -20.938 -16.516 1 98.5 98 ASN B N 1
ATOM 3363 C CA . ASN B 1 98 ? 2.143 -19.828 -15.57 1 98.5 98 ASN B CA 1
ATOM 3364 C C . ASN B 1 98 ? 1.721 -18.516 -16.219 1 98.5 98 ASN B C 1
ATOM 3366 O O . ASN B 1 98 ? 1.538 -17.5 -15.531 1 98.5 98 ASN B O 1
ATOM 3370 N N . SER B 1 99 ? 1.571 -18.484 -17.531 1 97.94 99 SER B N 1
ATOM 3371 C CA . SER B 1 99 ? 1.17 -17.234 -18.172 1 97.94 99 SER B CA 1
ATOM 3372 C C . SER B 1 99 ? -0.336 -17.016 -18.062 1 97.94 99 SER B C 1
ATOM 3374 O O . SER B 1 99 ? -1.066 -17.906 -17.625 1 97.94 99 SER B O 1
ATOM 3376 N N . SER B 1 100 ? -0.746 -15.867 -18.484 1 98.12 100 SER B N 1
ATOM 3377 C CA . SER B 1 100 ? -2.166 -15.547 -18.391 1 98.12 100 SER B CA 1
ATOM 3378 C C . SER B 1 100 ? -2.932 -16.078 -19.609 1 98.12 100 SER B C 1
ATOM 3380 O O . SER B 1 100 ? -4.152 -15.914 -19.703 1 98.12 100 SER B O 1
ATOM 3382 N N . ALA B 1 101 ? -2.342 -16.797 -20.5 1 98.38 101 ALA B N 1
ATOM 3383 C CA . ALA B 1 101 ? -2.867 -17.125 -21.828 1 98.38 101 ALA B CA 1
ATOM 3384 C C . ALA B 1 101 ? -4.148 -17.953 -21.719 1 98.38 101 ALA B C 1
ATOM 3386 O O . ALA B 1 101 ? -5.062 -17.797 -22.531 1 98.38 101 ALA B O 1
ATOM 3387 N N . TRP B 1 102 ? -4.234 -18.781 -20.656 1 98.75 102 TRP B N 1
ATOM 3388 C CA . TRP B 1 102 ? -5.297 -19.781 -20.656 1 98.75 102 TRP B CA 1
ATOM 3389 C C . TRP B 1 102 ? -6.176 -19.641 -19.406 1 98.75 102 TRP B C 1
ATOM 3391 O O . TRP B 1 102 ? -7.113 -20.406 -19.219 1 98.75 102 TRP B O 1
ATOM 3401 N N . ARG B 1 103 ? -5.91 -18.672 -18.562 1 98.88 103 ARG B N 1
ATOM 3402 C CA . ARG B 1 103 ? -6.457 -18.625 -17.203 1 98.88 103 ARG B CA 1
ATOM 3403 C C . ARG B 1 103 ? -7.977 -18.484 -17.234 1 98.88 103 ARG B C 1
ATOM 3405 O O . ARG B 1 103 ? -8.672 -19.062 -16.406 1 98.88 103 ARG B O 1
ATOM 3412 N N . MET B 1 104 ? -8.438 -17.797 -18.281 1 98.69 104 MET B N 1
ATOM 3413 C CA . MET B 1 104 ? -9.875 -17.562 -18.281 1 98.69 104 MET B CA 1
ATOM 3414 C C . MET B 1 104 ? -10.562 -18.391 -19.359 1 98.69 104 MET B C 1
ATOM 3416 O O . MET B 1 104 ? -11.766 -18.25 -19.578 1 98.69 104 MET B O 1
ATOM 3420 N N . ASP B 1 105 ? -9.805 -19.25 -20.094 1 98.56 105 ASP B N 1
ATOM 3421 C CA . ASP B 1 105 ? -10.406 -20.219 -21.016 1 98.56 105 ASP B CA 1
ATOM 3422 C C . ASP B 1 105 ? -11.328 -21.188 -20.281 1 98.56 105 ASP B C 1
ATOM 3424 O O . ASP B 1 105 ? -10.914 -21.828 -19.312 1 98.56 105 ASP B O 1
ATOM 3428 N N . PRO B 1 106 ? -12.578 -21.281 -20.672 1 97.88 106 PRO B N 1
ATOM 3429 C CA . PRO B 1 106 ? -13.539 -22.109 -19.938 1 97.88 106 PRO B CA 1
ATOM 3430 C C . PRO B 1 106 ? -13.18 -23.578 -19.953 1 97.88 106 PRO B C 1
ATOM 3432 O O . PRO B 1 106 ? -13.625 -24.344 -19.078 1 97.88 106 PRO B O 1
ATOM 3435 N N . SER B 1 107 ? -12.391 -24.031 -20.875 1 98.12 107 SER B N 1
ATOM 3436 C CA . SER B 1 107 ? -12.047 -25.453 -21 1 98.12 107 SER B CA 1
ATOM 3437 C C . SER B 1 107 ? -10.766 -25.781 -20.234 1 98.12 107 SER B C 1
ATOM 3439 O O . SER B 1 107 ? -10.383 -26.938 -20.125 1 98.12 107 SER B O 1
ATOM 3441 N N . VAL B 1 108 ? -10.086 -24.797 -19.688 1 98.88 108 VAL B N 1
ATOM 3442 C CA . VAL B 1 108 ? -8.828 -24.953 -18.969 1 98.88 108 VAL B CA 1
ATOM 3443 C C . VAL B 1 108 ? -9.031 -24.656 -17.484 1 98.88 108 VAL B C 1
ATOM 3445 O O . VAL B 1 108 ? -9.453 -23.562 -17.125 1 98.88 108 VAL B O 1
ATOM 3448 N N . PRO B 1 109 ? -8.789 -25.641 -16.625 1 98.88 109 PRO B N 1
ATOM 3449 C CA . PRO B 1 109 ? -8.93 -25.359 -15.195 1 98.88 109 PRO B CA 1
ATOM 3450 C C . PRO B 1 109 ? -7.871 -24.375 -14.68 1 98.88 109 PRO B C 1
ATOM 3452 O O . PRO B 1 109 ? -6.746 -24.359 -15.188 1 98.88 109 PRO B O 1
ATOM 3455 N N . LEU B 1 110 ? -8.219 -23.562 -13.758 1 98.94 110 LEU B N 1
ATOM 3456 C CA . LEU B 1 110 ? -7.375 -22.641 -13.008 1 98.94 110 LEU B CA 1
ATOM 3457 C C . LEU B 1 110 ? -7.23 -23.094 -11.555 1 98.94 110 LEU B C 1
ATOM 3459 O O . LEU B 1 110 ? -8.203 -23.062 -10.797 1 98.94 110 LEU B O 1
ATOM 3463 N N . VAL B 1 111 ? -5.984 -23.453 -11.164 1 98.94 111 VAL B N 1
ATOM 3464 C CA . VAL B 1 111 ? -5.949 -24.328 -9.992 1 98.94 111 VAL B CA 1
ATOM 3465 C C . VAL B 1 111 ? -5.008 -23.75 -8.938 1 98.94 111 VAL B C 1
ATOM 3467 O O . VAL B 1 111 ? -3.9 -23.312 -9.266 1 98.94 111 VAL B O 1
ATOM 3470 N N . VAL B 1 112 ? -5.441 -23.672 -7.801 1 98.94 112 VAL B N 1
ATOM 3471 C CA . VAL B 1 112 ? -4.668 -23.516 -6.57 1 98.94 112 VAL B CA 1
ATOM 3472 C C . VAL B 1 112 ? -4.883 -24.75 -5.68 1 98.94 112 VAL B C 1
ATOM 3474 O O . VAL B 1 112 ? -5.977 -24.938 -5.145 1 98.94 112 VAL B O 1
ATOM 3477 N N . PRO B 1 113 ? -3.867 -25.484 -5.465 1 98.69 113 PRO B N 1
ATOM 3478 C CA . PRO B 1 113 ? -4.035 -26.797 -4.832 1 98.69 113 PRO B CA 1
ATOM 3479 C C . PRO B 1 113 ? -4.684 -26.719 -3.455 1 98.69 113 PRO B C 1
ATOM 3481 O O . PRO B 1 113 ? -5.469 -27.594 -3.082 1 98.69 113 PRO B O 1
ATOM 3484 N N . GLU B 1 114 ? -4.426 -25.656 -2.672 1 98.5 114 GLU B N 1
ATOM 3485 C CA . GLU B 1 114 ? -5.023 -25.484 -1.351 1 98.5 114 GLU B CA 1
ATOM 3486 C C . GLU B 1 114 ? -6.5 -25.125 -1.457 1 98.5 114 GLU B C 1
ATOM 3488 O O . GLU B 1 114 ? -7.23 -25.172 -0.465 1 98.5 114 GLU B O 1
ATOM 3493 N N . VAL B 1 115 ? -6.984 -24.766 -2.648 1 98.75 115 VAL B N 1
ATOM 3494 C CA . VAL B 1 115 ? -8.32 -24.188 -2.779 1 98.75 115 VAL B CA 1
ATOM 3495 C C . VAL B 1 115 ? -9.203 -25.125 -3.598 1 98.75 115 VAL B C 1
ATOM 3497 O O . VAL B 1 115 ? -10.32 -25.453 -3.178 1 98.75 115 VAL B O 1
ATOM 3500 N N . ASN B 1 116 ? -8.711 -25.594 -4.711 1 98.62 116 ASN B N 1
ATOM 3501 C CA . ASN B 1 116 ? -9.523 -26.422 -5.605 1 98.62 116 ASN B CA 1
ATOM 3502 C C . ASN B 1 116 ? -8.688 -27.5 -6.289 1 98.62 116 ASN B C 1
ATOM 3504 O O . ASN B 1 116 ? -8.719 -27.641 -7.512 1 98.62 116 ASN B O 1
ATOM 3508 N N . PRO B 1 117 ? -8.055 -28.375 -5.531 1 98.12 117 PRO B N 1
ATOM 3509 C CA . PRO B 1 117 ? -7.137 -29.375 -6.082 1 98.12 117 PRO B CA 1
ATOM 3510 C C . PRO B 1 117 ? -7.816 -30.312 -7.078 1 98.12 117 PRO B C 1
ATOM 3512 O O . PRO B 1 117 ? -7.188 -30.75 -8.047 1 98.12 117 PRO B O 1
ATOM 3515 N N . ASP B 1 118 ? -9.055 -30.609 -6.969 1 97.81 118 ASP B N 1
ATOM 3516 C CA . ASP B 1 118 ? -9.742 -31.594 -7.785 1 97.81 118 ASP B CA 1
ATOM 3517 C C . ASP B 1 118 ? -9.977 -31.078 -9.203 1 97.81 118 ASP B C 1
ATOM 3519 O O . ASP B 1 118 ? -10.289 -31.844 -10.109 1 97.81 118 ASP B O 1
ATOM 3523 N N . ASP B 1 119 ? -9.82 -29.766 -9.391 1 98.5 119 ASP B N 1
ATOM 3524 C CA . ASP B 1 119 ? -10.055 -29.188 -10.711 1 98.5 119 ASP B CA 1
ATOM 3525 C C . ASP B 1 119 ? -9.023 -29.688 -11.719 1 98.5 119 ASP B C 1
ATOM 3527 O O . ASP B 1 119 ? -9.234 -29.578 -12.93 1 98.5 119 ASP B O 1
ATOM 3531 N N . VAL B 1 120 ? -7.918 -30.297 -11.266 1 98.38 120 VAL B N 1
ATOM 3532 C CA . VAL B 1 120 ? -6.914 -30.828 -12.18 1 98.38 120 VAL B CA 1
ATOM 3533 C C . VAL B 1 120 ? -7.531 -31.922 -13.039 1 98.38 120 VAL B C 1
ATOM 3535 O O . VAL B 1 120 ? -7.086 -32.156 -14.172 1 98.38 120 VAL B O 1
ATOM 3538 N N . LYS B 1 121 ? -8.547 -32.562 -12.586 1 97.44 121 LYS B N 1
ATOM 3539 C CA . LYS B 1 121 ? -9.195 -33.688 -13.281 1 97.44 121 LYS B CA 1
ATOM 3540 C C . LYS B 1 121 ? -9.969 -33.188 -14.5 1 97.44 121 LYS B C 1
ATOM 3542 O O . LYS B 1 121 ? -10.32 -33.969 -15.383 1 97.44 121 LYS B O 1
ATOM 3547 N N . LEU B 1 122 ? -10.242 -31.891 -14.484 1 97.5 122 LEU B N 1
ATOM 3548 C CA . LEU B 1 122 ? -11.016 -31.312 -15.578 1 97.5 122 LEU B CA 1
ATOM 3549 C C . LEU B 1 122 ? -10.117 -31 -16.766 1 97.5 122 LEU B C 1
ATOM 3551 O O . LEU B 1 122 ? -10.609 -30.625 -17.844 1 97.5 122 LEU B O 1
ATOM 3555 N N . SER B 1 123 ? -8.844 -31.25 -16.641 1 97.62 123 SER B N 1
ATOM 3556 C CA . SER B 1 123 ? -7.883 -30.844 -17.656 1 97.62 123 SER B CA 1
ATOM 3557 C C . SER B 1 123 ? -8.008 -31.719 -18.906 1 97.62 123 SER B C 1
ATOM 3559 O O . SER B 1 123 ? -8.203 -32.938 -18.797 1 97.62 123 SER B O 1
ATOM 3561 N N . LYS B 1 124 ? -7.867 -31.141 -20.078 1 97.69 124 LYS B N 1
ATOM 3562 C CA . LYS B 1 124 ? -7.754 -31.828 -21.359 1 97.69 124 LYS B CA 1
ATOM 3563 C C . LYS B 1 124 ? -6.348 -31.672 -21.938 1 97.69 124 LYS B C 1
ATOM 3565 O O . LYS B 1 124 ? -6.164 -31.703 -23.156 1 97.69 124 LYS B O 1
ATOM 3570 N N . GLY B 1 125 ? -5.43 -31.391 -20.984 1 98.5 125 GLY B N 1
ATOM 3571 C CA . GLY B 1 125 ? -4.047 -31.297 -21.422 1 98.5 125 GLY B CA 1
ATOM 3572 C C . GLY B 1 125 ? -3.361 -30.016 -20.969 1 98.5 125 GLY B C 1
ATOM 3573 O O . GLY B 1 125 ? -2.131 -29.953 -20.922 1 98.5 125 GLY B O 1
ATOM 3574 N N . ILE B 1 126 ? -4.148 -28.969 -20.672 1 98.88 126 ILE B N 1
ATOM 3575 C CA . ILE B 1 126 ? -3.59 -27.719 -20.172 1 98.88 126 ILE B CA 1
ATOM 3576 C C . ILE B 1 126 ? -4.242 -27.344 -18.844 1 98.88 126 ILE B C 1
ATOM 3578 O O . ILE B 1 126 ? -5.465 -27.438 -18.703 1 98.88 126 ILE B O 1
ATOM 3582 N N . ILE B 1 127 ? -3.459 -27.031 -17.859 1 98.94 127 ILE B N 1
ATOM 3583 C CA . ILE B 1 127 ? -3.867 -26.469 -16.578 1 98.94 127 ILE B CA 1
ATOM 3584 C C . ILE B 1 127 ? -3.217 -25.094 -16.391 1 98.94 127 ILE B C 1
ATOM 3586 O O . ILE B 1 127 ? -2.02 -24.938 -16.625 1 98.94 127 ILE B O 1
ATOM 3590 N N . ALA B 1 128 ? -4.004 -24.141 -16.016 1 98.94 128 ALA B N 1
ATOM 3591 C CA . ALA B 1 128 ? -3.467 -22.797 -15.82 1 98.94 128 ALA B CA 1
ATOM 3592 C C . ALA B 1 128 ? -3.133 -22.547 -14.359 1 98.94 128 ALA B C 1
ATOM 3594 O O . ALA B 1 128 ? -3.869 -22.969 -13.461 1 98.94 128 ALA B O 1
ATOM 3595 N N . ASN B 1 129 ? -1.993 -21.953 -14.102 1 98.94 129 ASN B N 1
ATOM 3596 C CA . ASN B 1 129 ? -1.586 -21.391 -12.82 1 98.94 129 ASN B CA 1
ATOM 3597 C C . ASN B 1 129 ? -2.002 -19.922 -12.68 1 98.94 129 ASN B C 1
ATOM 3599 O O . ASN B 1 129 ? -1.744 -19.125 -13.578 1 98.94 129 ASN B O 1
ATOM 3603 N N . PRO B 1 130 ? -2.697 -19.547 -11.609 1 98.94 130 PRO B N 1
ATOM 3604 C CA . PRO B 1 130 ? -3.232 -18.188 -11.484 1 98.94 130 PRO B CA 1
ATOM 3605 C C . PRO B 1 130 ? -2.141 -17.156 -11.266 1 98.94 130 PRO B C 1
ATOM 3607 O O . PRO B 1 130 ? -0.964 -17.5 -11.133 1 98.94 130 PRO B O 1
ATOM 3610 N N . ASN B 1 131 ? -2.539 -15.898 -11.234 1 98.81 131 ASN B N 1
ATOM 3611 C CA . ASN B 1 131 ? -1.721 -14.734 -10.906 1 98.81 131 ASN B CA 1
ATOM 3612 C C . ASN B 1 131 ? -1.179 -14.805 -9.484 1 98.81 131 ASN B C 1
ATOM 3614 O O . ASN B 1 131 ? -1.879 -15.25 -8.57 1 98.81 131 ASN B O 1
ATOM 3618 N N . CYS B 1 132 ? 0.043 -14.391 -9.336 1 98.88 132 CYS B N 1
ATOM 3619 C CA . CYS B 1 132 ? 0.733 -14.484 -8.055 1 98.88 132 CYS B CA 1
ATOM 3620 C C . CYS B 1 132 ? -0.079 -13.828 -6.949 1 98.88 132 CYS B C 1
ATOM 3622 O O . CYS B 1 132 ? -0.225 -14.391 -5.863 1 98.88 132 CYS B O 1
ATOM 3624 N N . SER B 1 133 ? -0.637 -12.594 -7.168 1 98.88 133 SER B N 1
ATOM 3625 C CA . SER B 1 133 ? -1.421 -11.898 -6.152 1 98.88 133 SER B CA 1
ATOM 3626 C C . SER B 1 133 ? -2.727 -12.633 -5.863 1 98.88 133 SER B C 1
ATOM 3628 O O . SER B 1 133 ? -3.197 -12.648 -4.723 1 98.88 133 SER B O 1
ATOM 3630 N N . THR B 1 134 ? -3.299 -13.25 -6.922 1 98.94 134 THR B N 1
ATOM 3631 C CA . THR B 1 134 ? -4.531 -14.008 -6.738 1 98.94 134 THR B CA 1
ATOM 3632 C C . THR B 1 134 ? -4.285 -15.242 -5.887 1 98.94 134 THR B C 1
ATOM 3634 O O . THR B 1 134 ? -5.07 -15.555 -4.984 1 98.94 134 THR B O 1
ATOM 3637 N N . ILE B 1 135 ? -3.182 -15.953 -6.125 1 98.94 135 ILE B N 1
ATOM 3638 C CA . ILE B 1 135 ? -2.889 -17.203 -5.422 1 98.94 135 ILE B CA 1
ATOM 3639 C C . ILE B 1 135 ? -2.838 -16.938 -3.918 1 98.94 135 ILE B C 1
ATOM 3641 O O . ILE B 1 135 ? -3.543 -17.594 -3.145 1 98.94 135 ILE B O 1
ATOM 3645 N N . GLN B 1 136 ? -2.02 -15.969 -3.484 1 98.94 136 GLN B N 1
ATOM 3646 C CA . GLN B 1 136 ? -1.904 -15.734 -2.049 1 98.94 136 GLN B CA 1
ATOM 3647 C C . GLN B 1 136 ? -3.238 -15.289 -1.457 1 98.94 136 GLN B C 1
ATOM 3649 O O . GLN B 1 136 ? -3.57 -15.641 -0.324 1 98.94 136 GLN B O 1
ATOM 3654 N N . ALA B 1 137 ? -4.027 -14.539 -2.199 1 98.94 137 ALA B N 1
ATOM 3655 C CA . ALA B 1 137 ? -5.309 -14.055 -1.699 1 98.94 137 ALA B CA 1
ATOM 3656 C C . ALA B 1 137 ? -6.289 -15.203 -1.482 1 98.94 137 ALA B C 1
ATOM 3658 O O . ALA B 1 137 ? -6.875 -15.336 -0.406 1 98.94 137 ALA B O 1
ATOM 3659 N N . VAL B 1 138 ? -6.434 -16.078 -2.502 1 98.94 138 VAL B N 1
ATOM 3660 C CA . VAL B 1 138 ? -7.477 -17.094 -2.436 1 98.94 138 VAL B CA 1
ATOM 3661 C C . VAL B 1 138 ? -7.09 -18.172 -1.425 1 98.94 138 VAL B C 1
ATOM 3663 O O . VAL B 1 138 ? -7.953 -18.734 -0.756 1 98.94 138 VAL B O 1
ATOM 3666 N N . VAL B 1 139 ? -5.773 -18.453 -1.264 1 98.94 139 VAL B N 1
ATOM 3667 C CA . VAL B 1 139 ? -5.348 -19.391 -0.221 1 98.94 139 VAL B CA 1
ATOM 3668 C C . VAL B 1 139 ? -5.754 -18.844 1.148 1 98.94 139 VAL B C 1
ATOM 3670 O O . VAL B 1 139 ? -6.293 -19.578 1.979 1 98.94 139 VAL B O 1
ATOM 3673 N N . ALA B 1 140 ? -5.543 -17.578 1.39 1 98.94 140 ALA B N 1
ATOM 3674 C CA . ALA B 1 140 ? -5.887 -16.938 2.662 1 98.94 140 ALA B CA 1
ATOM 3675 C C . ALA B 1 140 ? -7.402 -16.875 2.852 1 98.94 140 ALA B C 1
ATOM 3677 O O . ALA B 1 140 ? -7.898 -16.984 3.975 1 98.94 140 ALA B O 1
ATOM 3678 N N . LEU B 1 141 ? -8.18 -16.703 1.775 1 98.94 141 LEU B N 1
ATOM 3679 C CA . LEU B 1 141 ? -9.609 -16.422 1.856 1 98.94 141 LEU B CA 1
ATOM 3680 C C . LEU B 1 141 ? -10.414 -17.719 1.909 1 98.94 141 LEU B C 1
ATOM 3682 O O . LEU B 1 141 ? -11.547 -17.734 2.389 1 98.94 141 LEU B O 1
ATOM 3686 N N . LYS B 1 142 ? -9.852 -18.844 1.388 1 98.88 142 LYS B N 1
ATOM 3687 C CA . LYS B 1 142 ? -10.602 -20.094 1.212 1 98.88 142 LYS B CA 1
ATOM 3688 C C . LYS B 1 142 ? -11.148 -20.594 2.543 1 98.88 142 LYS B C 1
ATOM 3690 O O . LYS B 1 142 ? -12.32 -20.969 2.633 1 98.88 142 LYS B O 1
ATOM 3695 N N . PRO B 1 143 ? -10.328 -20.641 3.664 1 98.81 143 PRO B N 1
ATOM 3696 C CA . PRO B 1 143 ? -10.898 -21.078 4.938 1 98.81 143 PRO B CA 1
ATOM 3697 C C . PRO B 1 143 ? -12.094 -20.234 5.375 1 98.81 143 PRO B C 1
ATOM 3699 O O . PRO B 1 143 ? -13.07 -20.766 5.902 1 98.81 143 PRO B O 1
ATOM 3702 N N . LEU B 1 144 ? -12.078 -18.906 5.191 1 98.88 144 LEU B N 1
ATOM 3703 C CA . LEU B 1 144 ? -13.195 -18.031 5.523 1 98.88 144 LEU B CA 1
ATOM 3704 C C . LEU B 1 144 ? -14.398 -18.312 4.633 1 98.88 144 LEU B C 1
ATOM 3706 O O . LEU B 1 144 ? -15.531 -18.344 5.109 1 98.88 144 LEU B O 1
ATOM 3710 N N . TYR B 1 145 ? -14.094 -18.438 3.318 1 98.81 145 TYR B N 1
ATOM 3711 C CA . TYR B 1 145 ? -15.148 -18.734 2.346 1 98.81 145 TYR B CA 1
ATOM 3712 C C . TYR B 1 145 ? -15.914 -20 2.732 1 98.81 145 TYR B C 1
ATOM 3714 O O . TYR B 1 145 ? -17.141 -20.016 2.703 1 98.81 145 TYR B O 1
ATOM 3722 N N . ASP B 1 146 ? -15.172 -21.062 3.098 1 98.62 146 ASP B N 1
ATOM 3723 C CA . ASP B 1 146 ? -15.781 -22.359 3.424 1 98.62 146 ASP B CA 1
ATOM 3724 C C . ASP B 1 146 ? -16.578 -22.281 4.719 1 98.62 146 ASP B C 1
ATOM 3726 O O . ASP B 1 146 ? -17.672 -22.844 4.816 1 98.62 146 ASP B O 1
ATOM 3730 N N . GLU B 1 147 ? -16.047 -21.562 5.703 1 98.56 147 GLU B N 1
ATOM 3731 C CA . GLU B 1 147 ? -16.656 -21.562 7.035 1 98.56 147 GLU B CA 1
ATOM 3732 C C . GLU B 1 147 ? -17.781 -20.547 7.137 1 98.56 147 GLU B C 1
ATOM 3734 O O . GLU B 1 147 ? -18.812 -20.797 7.766 1 98.56 147 GLU B O 1
ATOM 3739 N N . TYR B 1 148 ? -17.641 -19.344 6.504 1 98.69 148 TYR B N 1
ATOM 3740 C CA . TYR B 1 148 ? -18.547 -18.234 6.789 1 98.69 148 TYR B CA 1
ATOM 3741 C C . TYR B 1 148 ? -19.219 -17.734 5.516 1 98.69 148 TYR B C 1
ATOM 3743 O O . TYR B 1 148 ? -20.219 -17.016 5.574 1 98.69 148 TYR B O 1
ATOM 3751 N N . GLY B 1 149 ? -18.719 -18.125 4.348 1 98.75 149 GLY B N 1
ATOM 3752 C CA . GLY B 1 149 ? -19.125 -17.438 3.127 1 98.75 149 GLY B CA 1
ATOM 3753 C C . GLY B 1 149 ? -18.562 -16.031 3.01 1 98.75 149 GLY B C 1
ATOM 3754 O O . GLY B 1 149 ? -18.328 -15.367 4.02 1 98.75 149 GLY B O 1
ATOM 3755 N N . ILE B 1 150 ? -18.359 -15.562 1.784 1 98.88 150 ILE B N 1
ATOM 3756 C CA . ILE B 1 150 ? -17.844 -14.219 1.547 1 98.88 150 ILE B CA 1
ATOM 3757 C C . ILE B 1 150 ? -18.828 -13.445 0.666 1 98.88 150 ILE B C 1
ATOM 3759 O O . ILE B 1 150 ? -19.25 -13.938 -0.386 1 98.88 150 ILE B O 1
ATOM 3763 N N . LYS B 1 151 ? -19.188 -12.281 1.116 1 98.69 151 LYS B N 1
ATOM 3764 C CA . LYS B 1 151 ? -20.094 -11.406 0.383 1 98.69 151 LYS B CA 1
ATOM 3765 C C . LYS B 1 151 ? -19.328 -10.469 -0.547 1 98.69 151 LYS B C 1
ATOM 3767 O O . LYS B 1 151 ? -19.766 -10.211 -1.671 1 98.69 151 LYS B O 1
ATOM 3772 N N . ARG B 1 152 ? -18.234 -9.906 -0.09 1 98.94 152 ARG B N 1
ATOM 3773 C CA . ARG B 1 152 ? -17.516 -8.898 -0.854 1 98.94 152 ARG B CA 1
ATOM 3774 C C . ARG B 1 152 ? -16.047 -8.844 -0.433 1 98.94 152 ARG B C 1
ATOM 3776 O O . ARG B 1 152 ? -15.719 -9.062 0.735 1 98.94 152 ARG B O 1
ATOM 3783 N N . ILE B 1 153 ? -15.195 -8.586 -1.379 1 98.94 153 ILE B N 1
ATOM 3784 C CA . ILE B 1 153 ? -13.766 -8.469 -1.136 1 98.94 153 ILE B CA 1
ATOM 3785 C C . ILE B 1 153 ? -13.25 -7.148 -1.714 1 98.94 153 ILE B C 1
ATOM 3787 O O . ILE B 1 153 ? -13.555 -6.805 -2.857 1 98.94 153 ILE B O 1
ATOM 3791 N N . VAL B 1 154 ? -12.477 -6.359 -0.973 1 98.94 154 VAL B N 1
ATOM 3792 C CA . VAL B 1 154 ? -11.711 -5.203 -1.441 1 98.94 154 VAL B CA 1
ATOM 3793 C C . VAL B 1 154 ? -10.219 -5.48 -1.31 1 98.94 154 VAL B C 1
ATOM 3795 O O . VAL B 1 154 ? -9.695 -5.59 -0.198 1 98.94 154 VAL B O 1
ATOM 3798 N N . TYR B 1 155 ? -9.508 -5.551 -2.449 1 98.94 155 TYR B N 1
ATOM 3799 C CA . TYR B 1 155 ? -8.07 -5.793 -2.471 1 98.94 155 TYR B CA 1
ATOM 3800 C C . TYR B 1 155 ? -7.301 -4.484 -2.609 1 98.94 155 TYR B C 1
ATOM 3802 O O . TYR B 1 155 ? -7.648 -3.637 -3.434 1 98.94 155 TYR B O 1
ATOM 3810 N N . SER B 1 156 ? -6.281 -4.277 -1.858 1 98.94 156 SER B N 1
ATOM 3811 C CA . SER B 1 156 ? -5.199 -3.328 -2.1 1 98.94 156 SER B CA 1
ATOM 3812 C C . SER B 1 156 ? -3.836 -4 -1.992 1 98.94 156 SER B C 1
ATOM 3814 O O . SER B 1 156 ? -3.455 -4.473 -0.919 1 98.94 156 SER B O 1
ATOM 3816 N N . THR B 1 157 ? -3.088 -3.988 -3.066 1 99 157 THR B N 1
ATOM 3817 C CA . THR B 1 157 ? -1.87 -4.789 -3.039 1 99 157 THR B CA 1
ATOM 3818 C C . THR B 1 157 ? -0.636 -3.898 -2.93 1 99 157 THR B C 1
ATOM 3820 O O . THR B 1 157 ? -0.68 -2.723 -3.297 1 99 157 THR B O 1
ATOM 3823 N N . TYR B 1 158 ? 0.374 -4.41 -2.385 1 98.94 158 TYR B N 1
ATOM 3824 C CA . TYR B 1 158 ? 1.743 -3.918 -2.293 1 98.94 158 TYR B CA 1
ATOM 3825 C C . TYR B 1 158 ? 2.719 -4.891 -2.941 1 98.94 158 TYR B C 1
ATOM 3827 O O . TYR B 1 158 ? 3.361 -5.688 -2.254 1 98.94 158 TYR B O 1
ATOM 3835 N N . GLN B 1 159 ? 2.814 -4.77 -4.273 1 98.94 159 GLN B N 1
ATOM 3836 C CA . GLN B 1 159 ? 3.479 -5.844 -5.004 1 98.94 159 GLN B CA 1
ATOM 3837 C C . GLN B 1 159 ? 4.961 -5.547 -5.191 1 98.94 159 GLN B C 1
ATOM 3839 O O . GLN B 1 159 ? 5.34 -4.41 -5.5 1 98.94 159 GLN B O 1
ATOM 3844 N N . ALA B 1 160 ? 5.75 -6.512 -5.082 1 98.94 160 ALA B N 1
ATOM 3845 C CA . ALA B 1 160 ? 7.195 -6.449 -5.27 1 98.94 160 ALA B CA 1
ATOM 3846 C C . ALA B 1 160 ? 7.555 -6.363 -6.75 1 98.94 160 ALA B C 1
ATOM 3848 O O . ALA B 1 160 ? 6.777 -6.777 -7.609 1 98.94 160 ALA B O 1
ATOM 3849 N N . VAL B 1 161 ? 8.766 -5.926 -7.02 1 98.81 161 VAL B N 1
ATOM 3850 C CA . VAL B 1 161 ? 9.219 -5.703 -8.391 1 98.81 161 VAL B CA 1
ATOM 3851 C C . VAL B 1 161 ? 9.531 -7.043 -9.055 1 98.81 161 VAL B C 1
ATOM 3853 O O . VAL B 1 161 ? 9.516 -7.152 -10.281 1 98.81 161 VAL B O 1
ATOM 3856 N N . SER B 1 162 ? 9.758 -8.047 -8.234 1 98.62 162 SER B N 1
ATOM 3857 C CA . SER B 1 162 ? 10.016 -9.367 -8.797 1 98.62 162 SER B CA 1
ATOM 3858 C C . SER B 1 162 ? 8.828 -9.859 -9.609 1 98.62 162 SER B C 1
ATOM 3860 O O . SER B 1 162 ? 8.977 -10.719 -10.484 1 98.62 162 SER B O 1
ATOM 3862 N N . GLY B 1 163 ? 7.645 -9.297 -9.336 1 98.19 163 GLY B N 1
ATOM 3863 C CA . GLY B 1 163 ? 6.477 -9.617 -10.141 1 98.19 163 GLY B CA 1
ATOM 3864 C C . GLY B 1 163 ? 6.637 -9.242 -11.602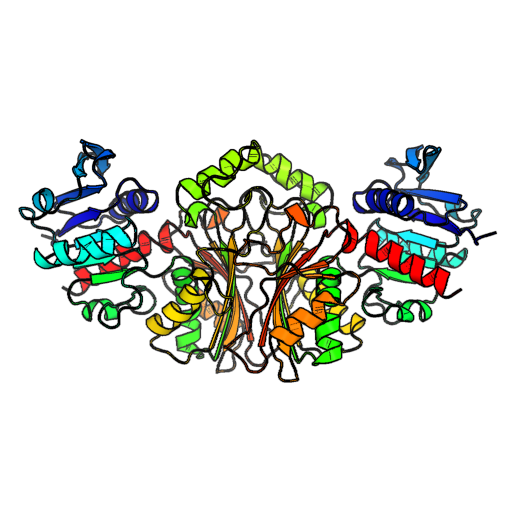 1 98.19 163 GLY B C 1
ATOM 3865 O O . GLY B 1 163 ? 5.887 -9.719 -12.453 1 98.19 163 GLY B O 1
ATOM 3866 N N . ALA B 1 164 ? 7.621 -8.406 -11.883 1 97.81 164 ALA B N 1
ATOM 3867 C CA . ALA B 1 164 ? 7.906 -7.984 -13.25 1 97.81 164 ALA B CA 1
ATOM 3868 C C . ALA B 1 164 ? 9.18 -8.648 -13.773 1 97.81 164 ALA B C 1
ATOM 3870 O O . ALA B 1 164 ? 9.797 -8.148 -14.719 1 97.81 164 ALA B O 1
ATOM 3871 N N . GLY B 1 165 ? 9.617 -9.727 -13.109 1 96.19 165 GLY B N 1
ATOM 3872 C CA . GLY B 1 165 ? 10.789 -10.477 -13.539 1 96.19 165 GLY B CA 1
ATOM 3873 C C . GLY B 1 165 ? 12.094 -9.766 -13.234 1 96.19 165 GLY B C 1
ATOM 3874 O O . GLY B 1 165 ? 12.133 -8.844 -12.422 1 96.19 165 GLY B O 1
ATOM 3875 N N . MET B 1 166 ? 13.094 -10.266 -13.891 1 95.81 166 MET B N 1
ATOM 3876 C CA . MET B 1 166 ? 14.43 -9.734 -13.672 1 95.81 166 MET B CA 1
ATOM 3877 C C . MET B 1 166 ? 14.508 -8.266 -14.07 1 95.81 166 MET B C 1
ATOM 3879 O O . MET B 1 166 ? 15.242 -7.488 -13.461 1 95.81 166 MET B O 1
ATOM 3883 N N . ALA B 1 167 ? 13.773 -7.934 -15.07 1 97.38 167 ALA B N 1
ATOM 3884 C CA . ALA B 1 167 ? 13.781 -6.547 -15.531 1 97.38 167 ALA B CA 1
ATOM 3885 C C . ALA B 1 167 ? 13.242 -5.609 -14.453 1 97.38 167 ALA B C 1
ATOM 3887 O O . ALA B 1 167 ? 13.773 -4.52 -14.242 1 97.38 167 ALA B O 1
ATOM 3888 N N . GLY B 1 168 ? 12.148 -6.008 -13.75 1 98.25 168 GLY B N 1
ATOM 3889 C CA . GLY B 1 168 ? 11.633 -5.223 -12.641 1 98.25 168 GLY B CA 1
ATOM 3890 C C . GLY B 1 168 ? 12.602 -5.137 -11.469 1 98.25 168 GLY B C 1
ATOM 3891 O O . GLY B 1 168 ? 12.805 -4.062 -10.906 1 98.25 168 GLY B O 1
ATOM 3892 N N . TYR B 1 169 ? 13.188 -6.273 -11.172 1 97.81 169 TYR B N 1
ATOM 3893 C CA . TYR B 1 169 ? 14.195 -6.34 -10.125 1 97.81 169 TYR B CA 1
ATOM 3894 C C . TYR B 1 169 ? 15.336 -5.367 -10.406 1 97.81 169 TYR B C 1
ATOM 3896 O O . TYR B 1 169 ? 15.734 -4.602 -9.523 1 97.81 169 TYR B O 1
ATOM 3904 N N . ASN B 1 170 ? 15.82 -5.371 -11.641 1 98.19 170 ASN B N 1
ATOM 3905 C CA . ASN B 1 170 ? 16.938 -4.523 -12.039 1 98.19 170 ASN B CA 1
ATOM 3906 C C . ASN B 1 170 ? 16.562 -3.045 -12.008 1 98.19 170 ASN B C 1
ATOM 3908 O O . ASN B 1 170 ? 17.391 -2.193 -11.672 1 98.19 170 ASN B O 1
ATOM 3912 N N . ASP B 1 171 ? 15.336 -2.721 -12.43 1 98.69 171 ASP B N 1
ATOM 3913 C CA . ASP B 1 171 ? 14.883 -1.334 -12.383 1 98.69 171 ASP B CA 1
ATOM 3914 C C . ASP B 1 171 ? 15 -0.765 -10.969 1 98.69 171 ASP B C 1
ATOM 3916 O O . ASP B 1 171 ? 15.336 0.407 -10.789 1 98.69 171 ASP B O 1
ATOM 3920 N N . LEU B 1 172 ? 14.68 -1.574 -9.938 1 98.5 172 LEU B N 1
ATOM 3921 C CA . LEU B 1 172 ? 14.789 -1.098 -8.562 1 98.5 172 LEU B CA 1
ATOM 3922 C C . LEU B 1 172 ? 16.25 -0.974 -8.148 1 98.5 172 LEU B C 1
ATOM 3924 O O . LEU B 1 172 ? 16.672 0.068 -7.641 1 98.5 172 LEU B O 1
ATOM 3928 N N . LYS B 1 173 ? 16.969 -1.991 -8.391 1 97.38 173 LYS B N 1
ATOM 3929 C CA . LYS B 1 173 ? 18.391 -2.016 -8.016 1 97.38 173 LYS B CA 1
ATOM 3930 C C . LYS B 1 173 ? 19.141 -0.843 -8.633 1 97.38 173 LYS B C 1
ATOM 3932 O O . LYS B 1 173 ? 19.828 -0.095 -7.926 1 97.38 173 LYS B O 1
ATOM 3937 N N . ASP B 1 174 ? 18.969 -0.726 -9.93 1 97.88 174 ASP B N 1
ATOM 3938 C CA . ASP B 1 174 ? 19.688 0.31 -10.672 1 97.88 174 ASP B CA 1
ATOM 3939 C C . ASP B 1 174 ? 19.109 1.692 -10.375 1 97.88 174 ASP B C 1
ATOM 3941 O O . ASP B 1 174 ? 19.828 2.693 -10.43 1 97.88 174 ASP B O 1
ATOM 3945 N N . GLY B 1 175 ? 17.828 1.747 -10.102 1 97.12 175 GLY B N 1
ATOM 3946 C CA . GLY B 1 175 ? 17.172 3.01 -9.797 1 97.12 175 GLY B CA 1
ATOM 3947 C C . GLY B 1 175 ? 17.75 3.709 -8.586 1 97.12 175 GLY B C 1
ATOM 3948 O O . GLY B 1 175 ? 17.812 4.938 -8.539 1 97.12 175 GLY B O 1
ATOM 3949 N N . TYR B 1 176 ? 18.203 3.006 -7.602 1 94.25 176 TYR B N 1
ATOM 3950 C CA . TYR B 1 176 ? 18.812 3.584 -6.414 1 94.25 176 TYR B CA 1
ATOM 3951 C C . TYR B 1 176 ? 20.156 4.215 -6.746 1 94.25 176 TYR B C 1
ATOM 3953 O O . TYR B 1 176 ? 20.688 5.02 -5.973 1 94.25 176 TYR B O 1
ATOM 3961 N N . ASN B 1 177 ? 20.641 3.873 -7.867 1 94.88 177 ASN B N 1
ATOM 3962 C CA . ASN B 1 177 ? 21.891 4.457 -8.328 1 94.88 177 ASN B CA 1
ATOM 3963 C C . ASN B 1 177 ? 21.656 5.566 -9.344 1 94.88 177 ASN B C 1
ATOM 3965 O O . ASN B 1 177 ? 22.578 6 -10.023 1 94.88 177 ASN B O 1
ATOM 3969 N N . GLY B 1 178 ? 20.438 5.879 -9.555 1 94.69 178 GLY B N 1
ATOM 3970 C CA . GLY B 1 178 ? 20.109 7.008 -10.406 1 94.69 178 GLY B CA 1
ATOM 3971 C C . GLY B 1 178 ? 19.906 6.621 -11.859 1 94.69 178 GLY B C 1
ATOM 3972 O O . GLY B 1 178 ? 19.797 7.484 -12.727 1 94.69 178 GLY B O 1
ATOM 3973 N N . VAL B 1 179 ? 19.797 5.297 -12.148 1 97.38 179 VAL B N 1
ATOM 3974 C CA . VAL B 1 179 ? 19.609 4.828 -13.516 1 97.38 179 VAL B CA 1
ATOM 3975 C C . VAL B 1 179 ? 18.125 4.875 -13.875 1 97.38 179 VAL B C 1
ATOM 3977 O O . VAL B 1 179 ? 17.266 4.434 -13.094 1 97.38 179 VAL B O 1
ATOM 3980 N N . ALA B 1 180 ? 17.734 5.414 -15.016 1 97.38 180 ALA B N 1
ATOM 3981 C CA . ALA B 1 180 ? 16.359 5.496 -15.477 1 97.38 180 ALA B CA 1
ATOM 3982 C C . ALA B 1 180 ? 15.758 4.105 -15.672 1 97.38 180 ALA B C 1
ATOM 3984 O O . ALA B 1 180 ? 16.453 3.168 -16.062 1 97.38 180 ALA B O 1
ATOM 3985 N N . PRO B 1 181 ? 14.5 3.977 -15.453 1 98.25 181 PRO B N 1
ATOM 3986 C CA . PRO B 1 181 ? 13.883 2.656 -15.594 1 98.25 181 PRO B CA 1
ATOM 3987 C C . PRO B 1 181 ? 13.812 2.186 -17.047 1 98.25 181 PRO B C 1
ATOM 3989 O O . PRO B 1 181 ? 13.695 3.008 -17.953 1 98.25 181 PRO B O 1
ATOM 3992 N N . LYS B 1 182 ? 13.844 0.884 -17.266 1 98.06 182 LYS B N 1
ATOM 3993 C CA . LYS B 1 182 ? 13.703 0.258 -18.578 1 98.06 182 LYS B CA 1
ATOM 3994 C C . LYS B 1 182 ? 12.43 -0.576 -18.656 1 98.06 182 LYS B C 1
ATOM 3996 O O . LYS B 1 182 ? 11.828 -0.694 -19.734 1 98.06 182 LYS B O 1
ATOM 4001 N N . LYS B 1 183 ? 12.008 -1.148 -17.562 1 98.19 183 LYS B N 1
ATOM 4002 C CA . LYS B 1 183 ? 10.836 -2.012 -17.5 1 98.19 183 LYS B CA 1
ATOM 4003 C C . LYS B 1 183 ? 9.586 -1.215 -17.125 1 98.19 183 LYS B C 1
ATOM 4005 O O . LYS B 1 183 ? 8.547 -1.339 -17.781 1 98.19 183 LYS B O 1
ATOM 4010 N N . PHE B 1 184 ? 9.695 -0.407 -16.125 1 98.62 184 PHE B N 1
ATOM 4011 C CA . PHE B 1 184 ? 8.57 0.388 -15.648 1 98.62 184 PHE B CA 1
ATOM 4012 C C . PHE B 1 184 ? 8.539 1.746 -16.344 1 98.62 184 PHE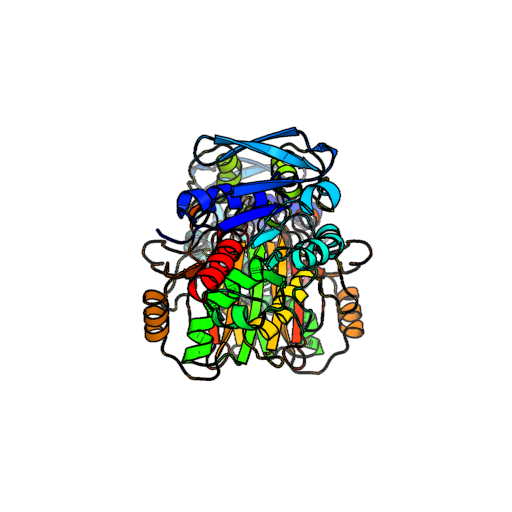 B C 1
ATOM 4014 O O . PHE B 1 184 ? 9.578 2.279 -16.719 1 98.62 184 PHE B O 1
ATOM 4021 N N . PRO B 1 185 ? 7.352 2.322 -16.5 1 98.25 185 PRO B N 1
ATOM 4022 C CA . PRO B 1 185 ? 7.27 3.619 -17.172 1 98.25 185 PRO B CA 1
ATOM 4023 C C . PRO B 1 185 ? 7.824 4.762 -16.328 1 98.25 185 PRO B C 1
ATOM 4025 O O . PRO B 1 185 ? 8.195 5.809 -16.859 1 98.25 185 PRO B O 1
ATOM 4028 N N . TYR B 1 186 ? 7.902 4.598 -15 1 98.56 186 TYR B N 1
ATOM 4029 C CA . TYR B 1 186 ? 8.461 5.555 -14.055 1 98.56 186 TYR B CA 1
ATOM 4030 C C . TYR B 1 186 ? 9.406 4.867 -13.078 1 98.56 186 TYR B C 1
ATOM 4032 O O . TYR B 1 186 ? 9.367 3.643 -12.922 1 98.56 186 TYR B O 1
ATOM 4040 N N . ALA B 1 187 ? 10.25 5.68 -12.438 1 98.25 187 ALA B N 1
ATOM 4041 C CA . ALA B 1 187 ? 11.141 5.137 -11.422 1 98.25 187 ALA B CA 1
ATOM 4042 C C . ALA B 1 187 ? 10.352 4.453 -10.305 1 98.25 187 ALA B C 1
ATOM 4044 O O . ALA B 1 187 ? 9.367 5.004 -9.805 1 98.25 187 ALA B O 1
ATOM 4045 N N . ILE B 1 188 ? 10.789 3.266 -9.984 1 98.62 188 ILE B N 1
ATOM 4046 C CA . ILE B 1 188 ? 10.141 2.533 -8.898 1 98.62 188 ILE B CA 1
ATOM 4047 C C . ILE B 1 188 ? 10.875 2.789 -7.586 1 98.62 188 ILE B C 1
ATOM 4049 O O . ILE B 1 188 ? 10.273 2.756 -6.512 1 98.62 188 ILE B O 1
ATOM 4053 N N . ALA B 1 189 ? 12.195 3.068 -7.699 1 96.88 189 ALA B N 1
ATOM 4054 C CA . ALA B 1 189 ? 12.953 3.457 -6.512 1 96.88 189 ALA B CA 1
ATOM 4055 C C . ALA B 1 189 ? 12.375 4.719 -5.883 1 96.88 189 ALA B C 1
ATOM 4057 O O . ALA B 1 189 ? 12.289 5.762 -6.531 1 96.88 189 ALA B O 1
ATOM 4058 N N . GLY B 1 190 ? 11.891 4.527 -4.594 1 95.06 190 GLY B N 1
ATOM 4059 C CA . GLY B 1 190 ? 11.344 5.676 -3.881 1 95.06 190 GLY B CA 1
ATOM 4060 C C . GLY B 1 190 ? 9.961 6.066 -4.348 1 95.06 190 GLY B C 1
ATOM 4061 O O . GLY B 1 190 ? 9.531 7.207 -4.16 1 95.06 190 GLY B O 1
ATOM 4062 N N . ASN B 1 191 ? 9.289 5.152 -4.977 1 98.38 191 ASN B N 1
ATOM 4063 C CA . ASN B 1 191 ? 7.988 5.469 -5.559 1 98.38 191 ASN B CA 1
ATOM 4064 C C . ASN B 1 191 ? 6.984 4.34 -5.34 1 98.38 191 ASN B C 1
ATOM 4066 O O . ASN B 1 191 ? 7.348 3.266 -4.855 1 98.38 191 ASN B O 1
ATOM 4070 N N . ALA B 1 192 ? 5.719 4.574 -5.523 1 98.75 192 ALA B N 1
ATOM 4071 C CA . ALA B 1 192 ? 4.629 3.605 -5.621 1 98.75 192 ALA B CA 1
ATOM 4072 C C . ALA B 1 192 ? 3.838 3.801 -6.91 1 98.75 192 ALA B C 1
ATOM 4074 O O . ALA B 1 192 ? 3.316 4.887 -7.168 1 98.75 192 ALA B O 1
ATOM 4075 N N . LEU B 1 193 ? 3.803 2.816 -7.75 1 98.94 193 LEU B N 1
ATOM 4076 C CA . LEU B 1 193 ? 3.139 2.928 -9.047 1 98.94 193 LEU B CA 1
ATOM 4077 C C . LEU B 1 193 ? 1.759 2.279 -9.008 1 98.94 193 LEU B C 1
ATOM 4079 O O . LEU B 1 193 ? 1.646 1.062 -8.844 1 98.94 193 LEU B O 1
ATOM 4083 N N . PRO B 1 194 ? 0.697 3.076 -9.102 1 98.88 194 PRO B N 1
ATOM 4084 C CA . PRO B 1 194 ? -0.649 2.5 -9.148 1 98.88 194 PRO B CA 1
ATOM 4085 C C . PRO B 1 194 ? -1.017 1.97 -10.539 1 98.88 194 PRO B C 1
ATOM 4087 O O . PRO B 1 194 ? -2.104 2.258 -11.047 1 98.88 194 PRO B O 1
ATOM 4090 N N . HIS B 1 195 ? -0.04 1.241 -11.094 1 98.62 195 HIS B N 1
ATOM 4091 C CA . HIS B 1 195 ? -0.118 0.759 -12.469 1 98.62 195 HIS B CA 1
ATOM 4092 C C . HIS B 1 195 ? 0.658 -0.542 -12.641 1 98.62 195 HIS B C 1
ATOM 4094 O O . HIS B 1 195 ? 1.885 -0.527 -12.766 1 98.62 195 HIS B O 1
ATOM 4100 N N . ILE B 1 196 ? -0.026 -1.585 -12.648 1 98.75 196 ILE B N 1
ATOM 4101 C CA . ILE B 1 196 ? 0.536 -2.896 -12.945 1 98.75 196 ILE B CA 1
ATOM 4102 C C . ILE B 1 196 ? -0.205 -3.516 -14.133 1 98.75 196 ILE B C 1
ATOM 4104 O O . ILE B 1 196 ? -1.42 -3.719 -14.07 1 98.75 196 ILE B O 1
ATOM 4108 N N . ASP B 1 197 ? 0.619 -3.881 -15.219 1 97.94 197 ASP B N 1
ATOM 4109 C CA . ASP B 1 197 ? 0.066 -4.371 -16.469 1 97.94 197 ASP B CA 1
ATOM 4110 C C . ASP B 1 197 ? -0.591 -3.242 -17.266 1 97.94 197 ASP B C 1
ATOM 4112 O O . ASP B 1 197 ? -0.216 -2.078 -17.125 1 97.94 197 ASP B O 1
ATOM 4116 N N . SER B 1 198 ? -1.475 -3.443 -18.188 1 98.12 198 SER B N 1
ATOM 4117 C CA . SER B 1 198 ? -2.023 -2.432 -19.078 1 98.12 198 SER B CA 1
ATOM 4118 C C . SER B 1 198 ? -3.4 -1.97 -18.625 1 98.12 198 SER B C 1
ATOM 4120 O O . SER B 1 198 ? -4.117 -2.715 -17.953 1 98.12 198 SER B O 1
ATOM 4122 N N . PHE B 1 199 ? -3.748 -0.768 -18.984 1 98.44 199 PHE B N 1
ATOM 4123 C CA . PHE B 1 199 ? -5.051 -0.204 -18.641 1 98.44 199 PHE B CA 1
ATOM 4124 C C . PHE B 1 199 ? -6.129 -0.736 -19.578 1 98.44 199 PHE B C 1
ATOM 4126 O O . PHE B 1 199 ? -5.863 -0.999 -20.75 1 98.44 199 PHE B O 1
ATOM 4133 N N . LEU B 1 200 ? -7.301 -0.928 -19.016 1 98.19 200 LEU B N 1
ATOM 4134 C CA . LEU B 1 200 ? -8.484 -1.343 -19.781 1 98.19 200 LEU B CA 1
ATOM 4135 C C . LEU B 1 200 ? -9.484 -0.199 -19.891 1 98.19 200 LEU B C 1
ATOM 4137 O O . LEU B 1 200 ? -9.352 0.821 -19.203 1 98.19 200 LEU B O 1
ATOM 4141 N N . ASP B 1 201 ? -10.57 -0.359 -20.641 1 96.5 201 ASP B N 1
ATOM 4142 C CA . ASP B 1 201 ? -11.547 0.687 -20.922 1 96.5 201 ASP B CA 1
ATOM 4143 C C . ASP B 1 201 ? -12.344 1.054 -19.672 1 96.5 201 ASP B C 1
ATOM 4145 O O . ASP B 1 201 ? -12.789 2.193 -19.531 1 96.5 201 ASP B O 1
ATOM 4149 N N . ASN B 1 202 ? -12.414 0.152 -18.766 1 96.31 202 ASN B N 1
ATOM 4150 C CA . ASN B 1 202 ? -13.234 0.381 -17.578 1 96.31 202 ASN B CA 1
ATOM 4151 C C . ASN B 1 202 ? -12.445 1.1 -16.484 1 96.31 202 ASN B C 1
ATOM 4153 O O . ASN B 1 202 ? -12.93 1.246 -15.359 1 96.31 202 ASN B O 1
ATOM 4157 N N . GLY B 1 203 ? -11.203 1.456 -16.703 1 96.5 203 GLY B N 1
ATOM 4158 C CA . GLY B 1 203 ? -10.375 2.199 -15.766 1 96.5 203 GLY B CA 1
ATOM 4159 C C . GLY B 1 203 ? -9.484 1.31 -14.922 1 96.5 203 GLY B C 1
ATOM 4160 O O . GLY B 1 203 ? -8.547 1.792 -14.281 1 96.5 203 GLY B O 1
ATOM 4161 N N . TYR B 1 204 ? -9.766 0.017 -14.93 1 98.69 204 TYR B N 1
ATOM 4162 C CA . TYR B 1 204 ? -8.93 -0.943 -14.227 1 98.69 204 TYR B CA 1
ATOM 4163 C C . TYR B 1 204 ? -7.727 -1.345 -15.07 1 98.69 204 TYR B C 1
ATOM 4165 O O . TYR B 1 204 ? -7.727 -1.159 -16.281 1 98.69 204 TYR B O 1
ATOM 4173 N N . THR B 1 205 ? -6.688 -1.831 -14.422 1 98.81 205 THR B N 1
ATOM 4174 C CA . THR B 1 205 ? -5.617 -2.508 -15.141 1 98.81 205 THR B CA 1
ATOM 4175 C C . THR B 1 205 ? -5.938 -3.988 -15.328 1 98.81 205 THR B C 1
ATOM 4177 O O . THR B 1 205 ? -6.785 -4.535 -14.617 1 98.81 205 THR B O 1
ATOM 4180 N N . LYS B 1 206 ? -5.262 -4.613 -16.203 1 98.62 206 LYS B N 1
ATOM 4181 C CA . LYS B 1 206 ? -5.406 -6.059 -16.375 1 98.62 206 LYS B CA 1
ATOM 4182 C C . LYS B 1 206 ? -5.062 -6.801 -15.094 1 98.62 206 LYS B C 1
ATOM 4184 O O . LYS B 1 206 ? -5.703 -7.801 -14.758 1 98.62 206 LYS B O 1
ATOM 4189 N N . GLU B 1 207 ? -4.02 -6.332 -14.375 1 98.88 207 GLU B N 1
ATOM 4190 C CA . GLU B 1 207 ? -3.666 -6.953 -13.102 1 98.88 207 GLU B CA 1
ATOM 4191 C C . GLU B 1 207 ? -4.84 -6.922 -12.133 1 98.88 207 GLU B C 1
ATOM 4193 O O . GLU B 1 207 ? -5.137 -7.922 -11.477 1 98.88 207 GLU B O 1
ATOM 4198 N N . GLU B 1 208 ? -5.48 -5.793 -12.016 1 98.94 208 GLU B N 1
ATOM 4199 C CA . GLU B 1 208 ? -6.637 -5.648 -11.141 1 98.94 208 GLU B CA 1
ATOM 4200 C C . GLU B 1 208 ? -7.773 -6.574 -11.555 1 98.94 208 GLU B C 1
ATOM 4202 O O . GLU B 1 208 ? -8.375 -7.242 -10.711 1 98.94 208 GLU B O 1
ATOM 4207 N N . MET B 1 209 ? -8 -6.656 -12.82 1 98.88 209 MET B N 1
ATOM 4208 C CA . MET B 1 209 ? -9.086 -7.508 -13.305 1 98.88 209 MET B CA 1
ATOM 4209 C C . MET B 1 209 ? -8.727 -8.984 -13.148 1 98.88 209 MET B C 1
ATOM 4211 O O . MET B 1 209 ? -9.602 -9.812 -12.914 1 98.88 209 MET B O 1
ATOM 4215 N N . LYS B 1 210 ? -7.438 -9.352 -13.273 1 98.88 210 LYS B N 1
ATOM 4216 C CA . LYS B 1 210 ? -7.023 -10.727 -12.992 1 98.88 210 LYS B CA 1
ATOM 4217 C C . LYS B 1 210 ? -7.434 -11.141 -11.578 1 98.88 210 LYS B C 1
ATOM 4219 O O . LYS B 1 210 ? -7.957 -12.234 -11.375 1 98.88 210 LYS B O 1
ATOM 4224 N N . MET B 1 211 ? -7.242 -10.281 -10.594 1 98.88 211 MET B N 1
ATOM 4225 C CA . MET B 1 211 ? -7.586 -10.617 -9.211 1 98.88 211 MET B CA 1
ATOM 4226 C C . MET B 1 211 ? -9.094 -10.828 -9.062 1 98.88 211 MET B C 1
ATOM 4228 O O . MET B 1 211 ? -9.531 -11.688 -8.305 1 98.88 211 MET B O 1
ATOM 4232 N N . VAL B 1 212 ? -9.867 -10.055 -9.844 1 98.88 212 VAL B N 1
ATOM 4233 C CA . VAL B 1 212 ? -11.32 -10.164 -9.781 1 98.88 212 VAL B CA 1
ATOM 4234 C C . VAL B 1 212 ? -11.766 -11.461 -10.453 1 98.88 212 VAL B C 1
ATOM 4236 O O . VAL B 1 212 ? -12.359 -12.328 -9.805 1 98.88 212 VAL B O 1
ATOM 4239 N N . ASN B 1 213 ? -11.367 -11.641 -11.688 1 98.88 213 ASN B N 1
ATOM 4240 C CA . ASN B 1 213 ? -11.906 -12.711 -12.523 1 98.88 213 ASN B CA 1
ATOM 4241 C C . ASN B 1 213 ? -11.352 -14.078 -12.117 1 98.88 213 ASN B C 1
ATOM 4243 O O . ASN B 1 213 ? -12.086 -15.062 -12.094 1 98.88 213 ASN B O 1
ATOM 4247 N N . GLU B 1 214 ? -10.102 -14.156 -11.805 1 98.94 214 GLU B N 1
ATOM 4248 C CA . GLU B 1 214 ? -9.508 -15.438 -11.43 1 98.94 214 GLU B CA 1
ATOM 4249 C C . GLU B 1 214 ? -10.047 -15.922 -10.078 1 98.94 214 GLU B C 1
ATOM 4251 O O . GLU B 1 214 ? -10.266 -17.125 -9.891 1 98.94 214 GLU B O 1
ATOM 4256 N N . THR B 1 215 ? -10.234 -14.977 -9.117 1 98.94 215 THR B N 1
ATOM 4257 C CA . THR B 1 215 ? -10.836 -15.352 -7.844 1 98.94 215 THR B CA 1
ATOM 4258 C C . THR B 1 215 ? -12.211 -15.984 -8.062 1 98.94 215 THR B C 1
ATOM 4260 O O . THR B 1 215 ? -12.516 -17.031 -7.488 1 98.94 215 THR B O 1
ATOM 4263 N N . ARG B 1 216 ? -13.023 -15.352 -8.898 1 98.94 216 ARG B N 1
ATOM 4264 C CA . ARG B 1 216 ? -14.359 -15.867 -9.203 1 98.94 216 ARG B CA 1
ATOM 4265 C C . ARG B 1 216 ? -14.281 -17.266 -9.781 1 98.94 216 ARG B C 1
ATOM 4267 O O . ARG B 1 216 ? -15.023 -18.156 -9.359 1 98.94 216 ARG B O 1
ATOM 4274 N N . LYS B 1 217 ? -13.375 -17.484 -10.727 1 98.88 217 LYS B N 1
ATOM 4275 C CA . LYS B 1 217 ? -13.25 -18.781 -11.391 1 98.88 217 LYS B CA 1
ATOM 4276 C C . LYS B 1 217 ? -12.758 -19.844 -10.414 1 98.88 217 LYS B C 1
ATOM 4278 O O . LYS B 1 217 ? -13.305 -20.953 -10.367 1 98.88 217 LYS B O 1
ATOM 4283 N N . ILE B 1 218 ? -11.773 -19.531 -9.586 1 98.94 218 ILE B N 1
ATOM 4284 C CA . ILE B 1 218 ? -11.164 -20.484 -8.656 1 98.94 218 ILE B CA 1
ATOM 4285 C C . ILE B 1 218 ? -12.18 -20.891 -7.594 1 98.94 218 ILE B C 1
ATOM 4287 O O . ILE B 1 218 ? -12.25 -22.062 -7.219 1 98.94 218 ILE B O 1
ATOM 4291 N N . PHE B 1 219 ? -12.977 -19.938 -7.133 1 98.88 219 PHE B N 1
ATOM 4292 C CA . PHE B 1 219 ? -13.977 -20.203 -6.102 1 98.88 219 PHE B CA 1
ATOM 4293 C C . PHE B 1 219 ? -15.25 -20.766 -6.715 1 98.88 219 PHE B C 1
ATOM 4295 O O . PHE B 1 219 ? -16.188 -21.141 -5.992 1 98.88 219 PHE B O 1
ATOM 4302 N N . HIS B 1 220 ? -15.344 -20.906 -8.047 1 98.62 220 HIS B N 1
ATOM 4303 C CA . HIS B 1 220 ? -16.547 -21.312 -8.758 1 98.62 220 HIS B CA 1
ATOM 4304 C C . HIS B 1 220 ? -17.75 -20.453 -8.359 1 98.62 220 HIS B C 1
ATOM 4306 O O . HIS B 1 220 ? -18.828 -20.984 -8.07 1 98.62 220 HIS B O 1
ATOM 4312 N N . ASN B 1 221 ? -17.516 -19.109 -8.242 1 98.69 221 ASN B N 1
ATOM 4313 C CA . ASN B 1 221 ? -18.516 -18.125 -7.84 1 98.69 221 ASN B CA 1
ATOM 4314 C C . ASN B 1 221 ? -18.453 -16.859 -8.703 1 98.69 221 ASN B C 1
ATOM 4316 O O . ASN B 1 221 ? -17.875 -15.852 -8.297 1 98.69 221 ASN B O 1
ATOM 4320 N N . GLU B 1 222 ? -19.109 -16.891 -9.828 1 97.44 222 GLU B N 1
ATOM 4321 C CA . GLU B 1 222 ? -19.031 -15.836 -10.836 1 97.44 222 GLU B CA 1
ATOM 4322 C C . GLU B 1 222 ? -19.625 -14.531 -10.305 1 97.44 222 GLU B C 1
ATOM 4324 O O . GLU B 1 222 ? -19.281 -13.445 -10.789 1 97.44 222 GLU B O 1
ATOM 4329 N N . GLY B 1 223 ? -20.453 -14.602 -9.336 1 97.62 223 GLY B N 1
ATOM 4330 C CA . GLY B 1 223 ? -21.141 -13.43 -8.828 1 97.62 223 GLY B CA 1
ATOM 4331 C C . GLY B 1 223 ? -20.453 -12.805 -7.629 1 97.62 223 GLY B C 1
ATOM 4332 O O . GLY B 1 223 ? -20.906 -11.789 -7.102 1 97.62 223 GLY B O 1
ATOM 4333 N N . LEU B 1 224 ? -19.344 -13.406 -7.184 1 98.81 224 LEU B N 1
ATOM 4334 C CA . LEU B 1 224 ? -18.625 -12.867 -6.031 1 98.81 224 LEU B CA 1
ATOM 4335 C C . LEU B 1 224 ? -18.234 -11.414 -6.27 1 98.81 224 LEU B C 1
ATOM 4337 O O . LEU B 1 224 ? -17.672 -11.086 -7.316 1 98.81 224 LEU B O 1
ATOM 4341 N N . LYS B 1 225 ? -18.594 -10.484 -5.336 1 98.94 225 LYS B N 1
ATOM 4342 C CA . LYS B 1 225 ? -18.344 -9.055 -5.445 1 98.94 225 LYS B CA 1
ATOM 4343 C C . LYS B 1 225 ? -16.906 -8.727 -5.043 1 98.94 225 LYS B C 1
ATOM 4345 O O . LYS B 1 225 ? -16.516 -8.922 -3.887 1 98.94 225 LYS B O 1
ATOM 4350 N N . ILE B 1 226 ? -16.141 -8.188 -6.016 1 98.94 226 ILE B N 1
ATOM 4351 C CA . ILE B 1 226 ? -14.719 -7.965 -5.777 1 98.94 226 ILE B CA 1
ATOM 4352 C C . ILE B 1 226 ? -14.281 -6.672 -6.457 1 98.94 226 ILE B C 1
ATOM 4354 O O . ILE B 1 226 ? -14.695 -6.379 -7.582 1 98.94 226 ILE B O 1
ATOM 4358 N N . THR B 1 227 ? -13.523 -5.867 -5.824 1 98.94 227 THR B N 1
ATOM 4359 C CA . THR B 1 227 ? -12.766 -4.797 -6.453 1 98.94 227 THR B CA 1
ATOM 4360 C C . THR B 1 227 ? -11.305 -4.844 -6.023 1 98.94 227 THR B C 1
ATOM 4362 O O . THR B 1 227 ? -10.969 -5.469 -5.012 1 98.94 227 THR B O 1
ATOM 4365 N N . ALA B 1 228 ? -10.398 -4.281 -6.863 1 98.94 228 ALA B N 1
ATOM 4366 C CA . ALA B 1 228 ? -8.969 -4.379 -6.578 1 98.94 228 ALA B CA 1
ATOM 4367 C C . ALA B 1 228 ? -8.234 -3.119 -7.031 1 98.94 228 ALA B C 1
ATOM 4369 O O . ALA B 1 228 ? -8.547 -2.557 -8.086 1 98.94 228 ALA B O 1
ATOM 4370 N N . THR B 1 229 ? -7.352 -2.617 -6.223 1 98.94 229 THR B N 1
ATOM 4371 C CA . THR B 1 229 ? -6.316 -1.658 -6.59 1 98.94 229 THR B CA 1
ATOM 4372 C C . THR B 1 229 ? -4.93 -2.273 -6.438 1 98.94 229 THR B C 1
ATOM 4374 O O . THR B 1 229 ? -4.543 -2.68 -5.34 1 98.94 229 THR B O 1
ATOM 4377 N N . THR B 1 230 ? -4.219 -2.381 -7.512 1 98.94 230 THR B N 1
ATOM 4378 C CA . THR B 1 230 ? -2.906 -3.018 -7.473 1 98.94 230 THR B CA 1
ATOM 4379 C C . THR B 1 230 ? -1.797 -1.983 -7.652 1 98.94 230 THR B C 1
ATOM 4381 O O . THR B 1 230 ? -1.894 -1.106 -8.516 1 98.94 230 THR B O 1
ATOM 4384 N N . VAL B 1 231 ? -0.806 -2.061 -6.773 1 99 231 VAL B N 1
ATOM 4385 C CA . VAL B 1 231 ? 0.251 -1.058 -6.719 1 99 231 VAL B CA 1
ATOM 4386 C C . VAL B 1 231 ? 1.612 -1.745 -6.629 1 99 231 VAL B C 1
ATOM 4388 O O . VAL B 1 231 ? 1.787 -2.693 -5.859 1 99 231 VAL B O 1
ATOM 4391 N N . ARG B 1 232 ? 2.57 -1.329 -7.5 1 98.94 232 ARG B N 1
ATOM 4392 C CA . ARG B 1 232 ? 3.959 -1.764 -7.395 1 98.94 232 ARG B CA 1
ATOM 4393 C C . ARG B 1 232 ? 4.73 -0.89 -6.41 1 98.94 232 ARG B C 1
ATOM 4395 O O . ARG B 1 232 ? 4.648 0.339 -6.469 1 98.94 232 ARG B O 1
ATOM 4402 N N . ILE B 1 233 ? 5.383 -1.493 -5.434 1 98.94 233 ILE B N 1
ATOM 4403 C CA . ILE B 1 233 ? 6.156 -0.73 -4.465 1 98.94 233 ILE B CA 1
ATOM 4404 C C . ILE B 1 233 ? 7.629 -1.131 -4.551 1 98.94 233 ILE B C 1
ATOM 4406 O O . ILE B 1 233 ? 7.969 -2.131 -5.184 1 98.94 233 ILE B O 1
ATOM 4410 N N . PRO B 1 234 ? 8.57 -0.364 -4.004 1 98.75 234 PRO B N 1
ATOM 4411 C CA . PRO B 1 234 ? 10.008 -0.644 -4.125 1 98.75 234 PRO B CA 1
ATOM 4412 C C . PRO B 1 234 ? 10.484 -1.719 -3.152 1 98.75 234 PRO B C 1
ATOM 4414 O O . PRO B 1 234 ? 11.359 -1.464 -2.328 1 98.75 234 PRO B O 1
ATOM 4417 N N . VAL B 1 235 ? 9.93 -2.863 -3.242 1 98.81 235 VAL B N 1
ATOM 4418 C CA . VAL B 1 235 ? 10.273 -4.094 -2.541 1 98.81 235 VAL B CA 1
ATOM 4419 C C . VAL B 1 235 ? 10.703 -5.16 -3.547 1 98.81 235 VAL B C 1
ATOM 4421 O O . VAL B 1 235 ? 10.102 -5.297 -4.613 1 98.81 235 VAL B O 1
ATOM 4424 N N . PHE B 1 236 ? 11.758 -5.859 -3.268 1 98.38 236 PHE B N 1
ATOM 4425 C CA . PHE B 1 236 ? 12.367 -6.73 -4.266 1 98.38 236 PHE B CA 1
ATOM 4426 C C . PHE B 1 236 ? 11.531 -7.992 -4.465 1 98.38 236 PHE B C 1
ATOM 4428 O O . PHE B 1 236 ? 11.336 -8.438 -5.598 1 98.38 236 PHE B O 1
ATOM 4435 N N . ASN B 1 237 ? 11.125 -8.578 -3.322 1 98.62 237 ASN B N 1
ATOM 4436 C CA . ASN B 1 237 ? 10.438 -9.867 -3.408 1 98.62 237 ASN B CA 1
ATOM 4437 C C . ASN B 1 237 ? 9.328 -9.977 -2.365 1 98.62 237 ASN B C 1
ATOM 4439 O O . ASN B 1 237 ? 9.375 -9.312 -1.329 1 98.62 237 ASN B O 1
ATOM 4443 N N . SER B 1 238 ? 8.305 -10.812 -2.686 1 98.88 238 SER B N 1
ATOM 4444 C CA . SER B 1 238 ? 7.148 -11.117 -1.854 1 98.88 238 SER B CA 1
ATOM 4445 C C . SER B 1 238 ? 6.109 -10 -1.933 1 98.88 238 SER B C 1
ATOM 4447 O O . SER B 1 238 ? 6.438 -8.828 -1.767 1 98.88 238 SER B O 1
ATOM 4449 N N . HIS B 1 239 ? 4.941 -10.359 -2.295 1 98.94 239 HIS B N 1
ATOM 4450 C CA . HIS B 1 239 ? 3.814 -9.438 -2.336 1 98.94 239 HIS B CA 1
ATOM 4451 C C . HIS B 1 239 ? 3.133 -9.336 -0.975 1 98.94 239 HIS B C 1
ATOM 4453 O O . HIS B 1 239 ? 3.094 -10.312 -0.224 1 98.94 239 HIS B O 1
ATOM 4459 N N . SER B 1 240 ? 2.645 -8.141 -0.683 1 99 240 SER B N 1
ATOM 4460 C CA . SER B 1 240 ? 1.74 -7.93 0.443 1 99 240 SER B CA 1
ATOM 4461 C C . SER B 1 240 ? 0.372 -7.449 -0.032 1 99 240 SER B C 1
ATOM 4463 O O . SER B 1 240 ? 0.254 -6.852 -1.104 1 99 240 SER B O 1
ATOM 4465 N N . GLU B 1 241 ? -0.646 -7.801 0.736 1 98.94 241 GLU B N 1
ATOM 4466 C CA . GLU B 1 241 ? -2.002 -7.391 0.382 1 98.94 241 GLU B CA 1
ATOM 4467 C C . GLU B 1 241 ? -2.799 -6.988 1.62 1 98.94 241 GLU B C 1
ATOM 4469 O O . GLU B 1 241 ? -2.789 -7.699 2.627 1 98.94 241 GLU B O 1
ATOM 4474 N N . SER B 1 242 ? -3.355 -5.793 1.596 1 99 242 SER B N 1
ATOM 4475 C CA . SER B 1 242 ? -4.465 -5.469 2.486 1 99 242 SER B CA 1
ATOM 4476 C C . SER B 1 242 ? -5.793 -5.945 1.91 1 99 242 SER B C 1
ATOM 4478 O O . SER B 1 242 ? -6.172 -5.559 0.803 1 99 242 SER B O 1
ATOM 4480 N N . ILE B 1 243 ? -6.484 -6.82 2.668 1 99 243 ILE B N 1
ATOM 4481 C CA . ILE B 1 243 ? -7.742 -7.379 2.186 1 99 243 ILE B CA 1
ATOM 4482 C C . ILE B 1 243 ? -8.859 -7.055 3.172 1 99 243 ILE B C 1
ATOM 4484 O O . ILE B 1 243 ? -8.797 -7.434 4.344 1 99 243 ILE B O 1
ATOM 4488 N N . ASN B 1 244 ? -9.844 -6.285 2.771 1 98.94 244 ASN B N 1
ATOM 4489 C CA . ASN B 1 244 ? -11.086 -6.07 3.512 1 98.94 244 ASN B CA 1
ATOM 4490 C C . ASN B 1 244 ? -12.195 -6.996 3.023 1 98.94 244 ASN B C 1
ATOM 4492 O O . ASN B 1 244 ? -12.492 -7.039 1.828 1 98.94 244 ASN B O 1
ATOM 4496 N N . VAL B 1 245 ? -12.797 -7.754 3.902 1 98.88 245 VAL B N 1
ATOM 4497 C CA . VAL B 1 245 ? -13.758 -8.773 3.49 1 98.88 245 VAL B CA 1
ATOM 4498 C C . VAL B 1 245 ? -15.055 -8.617 4.281 1 98.88 245 VAL B C 1
ATOM 4500 O O . VAL B 1 245 ? -15.023 -8.344 5.484 1 98.88 245 VAL B O 1
ATOM 4503 N N . GLU B 1 246 ? -16.141 -8.672 3.609 1 98.88 246 GLU B N 1
ATOM 4504 C CA . GLU B 1 246 ? -17.453 -8.828 4.23 1 98.88 246 GLU B CA 1
ATOM 4505 C C . GLU B 1 246 ? -17.922 -10.281 4.172 1 98.88 246 GLU B C 1
ATOM 4507 O O . GLU B 1 246 ? -18.062 -10.852 3.086 1 98.88 246 GLU B O 1
ATOM 4512 N N . LEU B 1 247 ? -18.109 -10.906 5.336 1 98.88 247 LEU B N 1
ATOM 4513 C CA . LEU B 1 247 ? -18.547 -12.297 5.398 1 98.88 247 LEU B CA 1
ATOM 4514 C C . LEU B 1 247 ? -20.062 -12.398 5.418 1 98.88 247 LEU B C 1
ATOM 4516 O O . LEU B 1 247 ? -20.75 -11.43 5.75 1 98.88 247 LEU B O 1
ATOM 4520 N N . GLU B 1 248 ? -20.609 -13.539 5.031 1 98.69 248 GLU B N 1
ATOM 4521 C CA . GLU B 1 248 ? -22.047 -13.781 5.031 1 98.69 248 GLU B CA 1
ATOM 4522 C C . GLU B 1 248 ? -22.562 -14.055 6.438 1 98.69 248 GLU B C 1
ATOM 4524 O O . GLU B 1 248 ? -23.656 -13.633 6.793 1 98.69 248 GLU B O 1
ATOM 4529 N N . LYS B 1 249 ? -21.734 -14.719 7.25 1 98.62 249 LYS B N 1
ATOM 4530 C CA . LYS B 1 249 ? -22.141 -15.133 8.594 1 98.62 249 LYS B CA 1
ATOM 4531 C C . LYS B 1 249 ? -21.375 -14.352 9.664 1 98.62 249 LYS B C 1
ATOM 4533 O O . LYS B 1 249 ? -20.25 -13.914 9.43 1 98.62 249 LYS B O 1
ATOM 4538 N N . GLU B 1 250 ? -22.016 -14.242 10.82 1 98.38 250 GLU B N 1
ATOM 4539 C CA . GLU B 1 250 ? -21.344 -13.664 11.977 1 98.38 250 GLU B CA 1
ATOM 4540 C C . GLU B 1 250 ? -20.172 -14.523 12.414 1 98.38 250 GLU B C 1
ATOM 4542 O O . GLU B 1 250 ? -20.172 -15.734 12.211 1 98.38 250 GLU B O 1
ATOM 4547 N N . PHE B 1 251 ? -19.219 -13.844 12.977 1 98.31 251 PHE B N 1
ATOM 4548 C CA . PHE B 1 251 ? -18.031 -14.57 13.422 1 98.31 251 PHE B CA 1
ATOM 4549 C C . PHE B 1 251 ? -17.516 -14.008 14.742 1 98.31 251 PHE B C 1
ATOM 4551 O O . PHE B 1 251 ? -17.828 -12.875 15.109 1 98.31 251 PHE B O 1
ATOM 4558 N N . ASN B 1 252 ? -16.797 -14.828 15.453 1 97.81 252 ASN B N 1
ATOM 4559 C CA . ASN B 1 252 ? -15.938 -14.406 16.547 1 97.81 252 ASN B CA 1
ATOM 4560 C C . ASN B 1 252 ? -14.469 -14.375 16.125 1 97.81 252 ASN B C 1
ATOM 4562 O O . ASN B 1 252 ? -13.984 -15.32 15.492 1 97.81 252 ASN B O 1
ATOM 4566 N N . LEU B 1 253 ? -13.805 -13.359 16.469 1 97.81 253 LEU B N 1
ATOM 4567 C CA . LEU B 1 253 ? -12.422 -13.188 16.031 1 97.81 253 LEU B CA 1
ATOM 4568 C C . LEU B 1 253 ? -11.555 -14.352 16.484 1 97.81 253 LEU B C 1
ATOM 4570 O O . LEU B 1 253 ? -10.672 -14.797 15.758 1 97.81 253 LEU B O 1
ATOM 4574 N N . GLU B 1 254 ? -11.766 -14.828 17.656 1 97.69 254 GLU B N 1
ATOM 4575 C CA . GLU B 1 254 ? -11.008 -15.953 18.188 1 97.69 254 GLU B CA 1
ATOM 4576 C C . GLU B 1 254 ? -11.148 -17.188 17.312 1 97.69 254 GLU B C 1
ATOM 4578 O O . GLU B 1 254 ? -10.188 -17.938 17.125 1 97.69 254 GLU B O 1
ATOM 4583 N N . ASP B 1 255 ? -12.375 -17.406 16.781 1 98.38 255 ASP B N 1
ATOM 4584 C CA . ASP B 1 255 ? -12.617 -18.547 15.906 1 98.38 255 ASP B CA 1
ATOM 4585 C C . ASP B 1 255 ? -11.867 -18.391 14.586 1 98.38 255 ASP B C 1
ATOM 4587 O O . ASP B 1 255 ? -11.422 -19.391 14 1 98.38 255 ASP B O 1
ATOM 4591 N N . VAL B 1 256 ? -11.75 -17.172 14.117 1 98.62 256 VAL B N 1
ATOM 4592 C CA . VAL B 1 256 ? -11.008 -16.906 12.891 1 98.62 256 VAL B CA 1
ATOM 4593 C C . VAL B 1 256 ? -9.531 -17.234 13.086 1 98.62 256 VAL B C 1
ATOM 4595 O O . VAL B 1 256 ? -8.906 -17.844 12.219 1 98.62 256 VAL B O 1
ATOM 4598 N N . PHE B 1 257 ? -8.961 -16.828 14.266 1 98.44 257 PHE B N 1
ATOM 4599 C CA . PHE B 1 257 ? -7.574 -17.156 14.578 1 98.44 257 PHE B CA 1
ATOM 4600 C C . PHE B 1 257 ? -7.367 -18.672 14.609 1 98.44 257 PHE B C 1
ATOM 4602 O O . PHE B 1 257 ? -6.398 -19.188 14.047 1 98.44 257 PHE B O 1
ATOM 4609 N N . GLU B 1 258 ? -8.25 -19.375 15.25 1 98.25 258 GLU B N 1
ATOM 4610 C CA . GLU B 1 258 ? -8.164 -20.828 15.344 1 98.25 258 GLU B CA 1
ATOM 4611 C C . GLU B 1 258 ? -8.258 -21.484 13.969 1 98.25 258 GLU B C 1
ATOM 4613 O O . GLU B 1 258 ? -7.574 -22.469 13.688 1 98.25 258 GLU B O 1
ATOM 4618 N N . LEU B 1 259 ? -9.125 -20.938 13.211 1 98.06 259 LEU B N 1
ATOM 4619 C CA . LEU B 1 259 ? -9.289 -21.438 11.844 1 98.06 259 LEU B CA 1
ATOM 4620 C C . LEU B 1 259 ? -7.969 -21.391 11.086 1 98.06 259 LEU B C 1
ATOM 4622 O O . LEU B 1 259 ? -7.574 -22.391 10.484 1 98.06 259 LEU B O 1
ATOM 4626 N N . TYR B 1 260 ? -7.211 -20.297 11.141 1 98.56 260 TYR B N 1
ATOM 4627 C CA . TYR B 1 260 ? -5.977 -20.125 10.383 1 98.56 260 TYR B CA 1
ATOM 4628 C C . TYR B 1 260 ? -4.859 -20.984 10.953 1 98.56 260 TYR B C 1
ATOM 4630 O O . TYR B 1 260 ? -3.965 -21.422 10.219 1 98.56 260 TYR B O 1
ATOM 4638 N N . LYS B 1 261 ? -4.879 -21.297 12.211 1 97.44 261 LYS B N 1
ATOM 4639 C CA . LYS B 1 261 ? -3.852 -22.109 12.852 1 97.44 261 LYS B CA 1
ATOM 4640 C C . LYS B 1 261 ? -3.869 -23.547 12.32 1 97.44 261 LYS B C 1
ATOM 4642 O O . LYS B 1 261 ? -2.854 -24.25 12.367 1 97.44 261 LYS B O 1
ATOM 4647 N N . ASN B 1 262 ? -4.961 -23.906 11.734 1 94.75 262 ASN B N 1
ATOM 4648 C CA . ASN B 1 262 ? -5.156 -25.328 11.43 1 94.75 262 ASN B CA 1
ATOM 4649 C C . ASN B 1 262 ? -5.211 -25.562 9.922 1 94.75 262 ASN B C 1
ATOM 4651 O O . ASN B 1 262 ? -5.645 -26.625 9.477 1 94.75 262 ASN B O 1
ATOM 4655 N N . VAL B 1 263 ? -4.789 -24.641 9.172 1 96.5 263 VAL B N 1
ATOM 4656 C CA . VAL B 1 263 ? -4.863 -24.797 7.719 1 96.5 263 VAL B CA 1
ATOM 4657 C C . VAL B 1 263 ? -3.465 -25.016 7.148 1 96.5 263 VAL B C 1
ATOM 4659 O O . VAL B 1 263 ? -2.562 -24.203 7.375 1 96.5 263 VAL B O 1
ATOM 4662 N N . GLN B 1 264 ? -3.322 -26.109 6.453 1 95.19 264 GLN B N 1
ATOM 4663 C CA . GLN B 1 264 ? -2.049 -26.391 5.797 1 95.19 264 GLN B CA 1
ATOM 4664 C C . GLN B 1 264 ? -1.748 -25.344 4.727 1 95.19 264 GLN B C 1
ATOM 4666 O O . GLN B 1 264 ? -2.637 -24.938 3.967 1 95.19 264 GLN B O 1
ATOM 4671 N N . GLY B 1 265 ? -0.514 -24.875 4.668 1 97.62 265 GLY B N 1
ATOM 4672 C CA . GLY B 1 265 ? -0.1 -23.906 3.662 1 97.62 265 GLY B CA 1
ATOM 4673 C C . GLY B 1 265 ? -0.231 -22.469 4.129 1 97.62 265 GLY B C 1
ATOM 4674 O O . GLY B 1 265 ? 0.188 -21.547 3.43 1 97.62 265 GLY B O 1
ATOM 4675 N N . ILE B 1 266 ? -0.861 -22.297 5.34 1 98.81 266 ILE B N 1
ATOM 4676 C CA . ILE B 1 266 ? -1.007 -20.969 5.922 1 98.81 266 ILE B CA 1
ATOM 4677 C C . ILE B 1 266 ? -0.245 -20.891 7.246 1 98.81 266 ILE B C 1
ATOM 4679 O O . ILE B 1 266 ? -0.287 -21.844 8.039 1 98.81 266 ILE B O 1
ATOM 4683 N N . THR B 1 267 ? 0.533 -19.922 7.473 1 98.88 267 THR B N 1
ATOM 4684 C CA . THR B 1 267 ? 1.121 -19.594 8.766 1 98.88 267 THR B CA 1
ATOM 4685 C C . THR B 1 267 ? 0.499 -18.312 9.336 1 98.88 267 THR B C 1
ATOM 4687 O O . THR B 1 267 ? 0.541 -17.266 8.703 1 98.88 267 THR B O 1
ATOM 4690 N N . LEU B 1 268 ? -0.122 -18.438 10.5 1 98.81 268 LEU B N 1
ATOM 4691 C CA . LEU B 1 268 ? -0.679 -17.297 11.203 1 98.81 268 LEU B CA 1
ATOM 4692 C C . LEU B 1 268 ? 0.41 -16.547 11.961 1 98.81 268 LEU B C 1
ATOM 4694 O O . LEU B 1 268 ? 1.128 -17.125 12.773 1 98.81 268 LEU B O 1
ATOM 4698 N N . GLU B 1 269 ? 0.683 -15.289 11.609 1 98.75 269 GLU B N 1
ATOM 4699 C CA . GLU B 1 269 ? 1.551 -14.359 12.336 1 98.75 269 GLU B CA 1
ATOM 4700 C C . GLU B 1 269 ? 0.775 -13.141 12.82 1 98.75 269 GLU B C 1
ATOM 4702 O O . GLU B 1 269 ? 0.705 -12.125 12.117 1 98.75 269 GLU B O 1
ATOM 4707 N N . ASP B 1 270 ? 0.27 -13.195 14.086 1 98.44 270 ASP B N 1
ATOM 4708 C CA . ASP B 1 270 ? -0.567 -12.102 14.562 1 98.44 270 ASP B CA 1
ATOM 4709 C C . ASP B 1 270 ? -0.403 -11.906 16.078 1 98.44 270 ASP B C 1
ATOM 4711 O O . ASP B 1 270 ? -1.39 -11.75 16.797 1 98.44 270 ASP B O 1
ATOM 4715 N N . ASP B 1 271 ? 0.797 -11.969 16.578 1 98 271 ASP B N 1
ATOM 4716 C CA . ASP B 1 271 ? 1.15 -11.586 17.938 1 98 271 ASP B CA 1
ATOM 4717 C C . ASP B 1 271 ? 1.704 -10.156 17.984 1 98 271 ASP B C 1
ATOM 4719 O O . ASP B 1 271 ? 2.908 -9.961 18.172 1 98 271 ASP B O 1
ATOM 4723 N N . VAL B 1 272 ? 0.843 -9.164 17.859 1 97 272 VAL B N 1
ATOM 4724 C CA . VAL B 1 272 ? 1.235 -7.773 17.656 1 97 272 VAL B CA 1
ATOM 4725 C C . VAL B 1 272 ? 1.915 -7.246 18.922 1 97 272 VAL B C 1
ATOM 4727 O O . VAL B 1 272 ? 2.77 -6.363 18.859 1 97 272 VAL B O 1
ATOM 4730 N N . GLU B 1 273 ? 1.582 -7.75 20.109 1 96.56 273 GLU B N 1
ATOM 4731 C CA . GLU B 1 273 ? 2.236 -7.352 21.344 1 96.56 273 GLU B CA 1
ATOM 4732 C C . GLU B 1 273 ? 3.736 -7.625 21.297 1 96.56 273 GLU B C 1
ATOM 4734 O O . GLU B 1 273 ? 4.527 -6.902 21.906 1 96.56 273 GLU B O 1
ATOM 4739 N N . ASN B 1 274 ? 4.047 -8.68 20.531 1 97.94 274 ASN B N 1
ATOM 4740 C CA . ASN B 1 274 ? 5.453 -9.039 20.406 1 97.94 274 ASN B CA 1
ATOM 4741 C C . ASN B 1 274 ? 5.984 -8.734 19 1 97.94 274 ASN B C 1
ATOM 4743 O O . ASN B 1 274 ? 6.977 -9.32 18.562 1 97.94 274 ASN B O 1
ATOM 4747 N N . LEU B 1 275 ? 5.27 -7.938 18.266 1 97.94 275 LEU B N 1
ATOM 4748 C CA . LEU B 1 275 ? 5.668 -7.402 16.969 1 97.94 275 LEU B CA 1
ATOM 4749 C C . LEU B 1 275 ? 5.844 -8.523 15.945 1 97.94 275 LEU B C 1
ATOM 4751 O O . LEU B 1 275 ? 6.809 -8.531 15.18 1 97.94 275 LEU B O 1
ATOM 4755 N N . VAL B 1 276 ? 4.93 -9.516 16.016 1 98.62 276 VAL B N 1
ATOM 4756 C CA . VAL B 1 276 ? 4.926 -10.602 15.031 1 98.62 276 VAL B CA 1
ATOM 4757 C C . VAL B 1 276 ? 3.779 -10.406 14.047 1 98.62 276 VAL B C 1
ATOM 4759 O O . VAL B 1 276 ? 2.607 -10.461 14.422 1 98.62 276 VAL B O 1
ATOM 4762 N N . TYR B 1 277 ? 4.039 -10.094 12.867 1 98.81 277 TYR B N 1
ATOM 4763 C CA . TYR B 1 277 ? 3.123 -9.945 11.742 1 98.81 277 TYR B CA 1
ATOM 4764 C C . TYR B 1 277 ? 3.836 -10.203 10.422 1 98.81 277 TYR B C 1
ATOM 4766 O O . TYR B 1 277 ? 5.066 -10.156 10.352 1 98.81 277 TYR B O 1
ATOM 4774 N N . PRO B 1 278 ? 3.102 -10.484 9.336 1 98.94 278 PRO B N 1
ATOM 4775 C CA . PRO B 1 278 ? 3.734 -10.852 8.062 1 98.94 278 PRO B CA 1
ATOM 4776 C C . PRO B 1 278 ? 4.473 -9.68 7.418 1 98.94 278 PRO B C 1
ATOM 4778 O O . PRO B 1 278 ? 3.975 -8.555 7.426 1 98.94 278 PRO B O 1
ATOM 4781 N N . MET B 1 279 ? 5.637 -9.961 6.871 1 98.94 279 MET B N 1
ATOM 4782 C CA . MET B 1 279 ? 6.426 -8.977 6.133 1 98.94 279 MET B CA 1
ATOM 4783 C C . MET B 1 279 ? 7.043 -9.594 4.887 1 98.94 279 MET B C 1
ATOM 4785 O O . MET B 1 279 ? 7.301 -10.805 4.852 1 98.94 279 MET B O 1
ATOM 4789 N N . ALA B 1 280 ? 7.277 -8.812 3.932 1 98.81 280 ALA B N 1
ATOM 4790 C CA . ALA B 1 280 ? 7.855 -9.273 2.672 1 98.81 280 ALA B CA 1
ATOM 4791 C C . ALA B 1 280 ? 9.211 -9.945 2.9 1 98.81 280 ALA B C 1
ATOM 4793 O O . ALA B 1 280 ? 9.477 -11.016 2.359 1 98.81 280 ALA B O 1
ATOM 4794 N N . ILE B 1 281 ? 10.023 -9.367 3.764 1 97.81 281 ILE B N 1
ATOM 4795 C CA . ILE B 1 281 ? 11.391 -9.844 3.943 1 97.81 281 ILE B CA 1
ATOM 4796 C C . ILE B 1 281 ? 11.383 -11.203 4.633 1 97.81 281 ILE B C 1
ATOM 4798 O O . ILE B 1 281 ? 12.219 -12.062 4.348 1 97.81 281 ILE B O 1
ATOM 4802 N N . THR B 1 282 ? 10.445 -11.43 5.512 1 98.38 282 THR B N 1
ATOM 4803 C CA . THR B 1 282 ? 10.43 -12.68 6.254 1 98.38 282 THR B CA 1
ATOM 4804 C C . THR B 1 282 ? 9.703 -13.766 5.469 1 98.38 282 THR B C 1
ATOM 4806 O O . THR B 1 282 ? 9.945 -14.961 5.672 1 98.38 282 THR B O 1
ATOM 4809 N N . ALA B 1 283 ? 8.828 -13.406 4.551 1 98.81 283 ALA B N 1
ATOM 4810 C CA . ALA B 1 283 ? 8.07 -14.367 3.758 1 98.81 283 ALA B CA 1
ATOM 4811 C C . ALA B 1 283 ? 8.891 -14.891 2.582 1 98.81 283 ALA B C 1
ATOM 4813 O O . ALA B 1 283 ? 8.625 -15.969 2.055 1 98.81 283 ALA B O 1
ATOM 4814 N N . SER B 1 284 ? 9.938 -14.109 2.176 1 98.62 284 SER B N 1
ATOM 4815 C CA . SER B 1 284 ? 10.734 -14.461 1.006 1 98.62 284 SER B CA 1
ATOM 4816 C C . SER B 1 284 ? 11.43 -15.805 1.197 1 98.62 284 SER B C 1
ATOM 4818 O O . SER B 1 284 ? 12.055 -16.047 2.23 1 98.62 284 SER B O 1
ATOM 4820 N N . GLY B 1 285 ? 11.266 -16.609 0.248 1 98.44 285 GLY B N 1
ATOM 4821 C CA . GLY B 1 285 ? 11.93 -17.906 0.266 1 98.44 285 GLY B CA 1
ATOM 4822 C C . GLY B 1 285 ? 11.133 -18.984 0.986 1 98.44 285 GLY B C 1
ATOM 4823 O O . GLY B 1 285 ? 11.531 -20.141 1.03 1 98.44 285 GLY B O 1
ATOM 4824 N N . LYS B 1 286 ? 9.945 -18.625 1.499 1 98.75 286 LYS B N 1
ATOM 4825 C CA . LYS B 1 286 ? 9.148 -19.578 2.262 1 98.75 286 LYS B CA 1
ATOM 4826 C C . LYS B 1 286 ? 7.93 -20.031 1.47 1 98.75 286 LYS B C 1
ATOM 4828 O O . LYS B 1 286 ? 7.469 -19.328 0.568 1 98.75 286 LYS B O 1
ATOM 4833 N N . ASP B 1 287 ? 7.387 -21.141 1.799 1 98.75 287 ASP B N 1
ATOM 4834 C CA . ASP B 1 287 ? 6.332 -21.781 1.011 1 98.75 287 ASP B CA 1
ATOM 4835 C C . ASP B 1 287 ? 4.957 -21.25 1.404 1 98.75 287 ASP B C 1
ATOM 4837 O O . ASP B 1 287 ? 4.066 -21.141 0.562 1 98.75 287 ASP B O 1
ATOM 4841 N N . ASP B 1 288 ? 4.797 -20.891 2.641 1 98.88 288 ASP B N 1
ATOM 4842 C CA . ASP B 1 288 ? 3.461 -20.641 3.172 1 98.88 288 ASP B CA 1
ATOM 4843 C C . ASP B 1 288 ? 2.943 -19.281 2.744 1 98.88 288 ASP B C 1
ATOM 4845 O O . ASP B 1 288 ? 3.721 -18.422 2.324 1 98.88 288 ASP B O 1
ATOM 4849 N N . VAL B 1 289 ? 1.65 -19.125 2.762 1 98.94 289 VAL B N 1
ATOM 4850 C CA . VAL B 1 289 ? 0.985 -17.812 2.799 1 98.94 289 VAL B CA 1
ATOM 4851 C C . VAL B 1 289 ? 0.863 -17.344 4.246 1 98.94 289 VAL B C 1
ATOM 4853 O O . VAL B 1 289 ? 0.362 -18.062 5.105 1 98.94 289 VAL B O 1
ATOM 4856 N N . PHE B 1 290 ? 1.324 -16.156 4.512 1 98.94 290 PHE B N 1
ATOM 4857 C CA . PHE B 1 290 ? 1.322 -15.617 5.871 1 98.94 290 PHE B CA 1
ATOM 4858 C C . PHE B 1 290 ? 0.163 -14.648 6.07 1 98.94 290 PHE B C 1
ATOM 4860 O O . PHE B 1 290 ? -0.043 -13.742 5.262 1 98.94 290 PHE B O 1
ATOM 4867 N N . VAL B 1 291 ? -0.619 -14.898 7.121 1 98.94 291 VAL B N 1
ATOM 4868 C CA . VAL B 1 291 ? -1.796 -14.086 7.41 1 98.94 291 VAL B CA 1
ATOM 4869 C C . VAL B 1 291 ? -1.657 -13.453 8.797 1 98.94 291 VAL B C 1
ATOM 4871 O O . VAL B 1 291 ? -1.196 -14.102 9.734 1 98.94 291 VAL B O 1
ATOM 4874 N N . GLY B 1 292 ? -1.888 -12.188 8.883 1 98.88 292 GLY B N 1
ATOM 4875 C CA . GLY B 1 292 ? -1.88 -11.477 10.156 1 98.88 292 GLY B CA 1
ATOM 4876 C C . GLY B 1 292 ? -2.637 -10.164 10.109 1 98.88 292 GLY B C 1
ATOM 4877 O O . GLY B 1 292 ? -3.455 -9.945 9.211 1 98.88 292 GLY B O 1
ATOM 4878 N N . ARG B 1 293 ? -2.486 -9.359 11.242 1 98.88 293 ARG B N 1
ATOM 4879 C CA . ARG B 1 293 ? -3.223 -8.109 11.383 1 98.88 293 ARG B CA 1
ATOM 4880 C C . ARG B 1 293 ? -4.719 -8.328 11.203 1 98.88 293 ARG B C 1
ATOM 4882 O O . ARG B 1 293 ? -5.391 -7.562 10.508 1 98.88 293 ARG B O 1
ATOM 4889 N N . ILE B 1 294 ? -5.148 -9.445 11.727 1 98.81 294 ILE B N 1
ATOM 4890 C CA . ILE B 1 294 ? -6.559 -9.805 11.633 1 98.81 294 ILE B CA 1
ATOM 4891 C C . ILE B 1 294 ? -7.375 -8.977 12.625 1 98.81 294 ILE B C 1
ATOM 4893 O O . ILE B 1 294 ? -7.098 -8.977 13.82 1 98.81 294 ILE B O 1
ATOM 4897 N N . ARG B 1 295 ? -8.344 -8.297 12.203 1 98.5 295 ARG B N 1
ATOM 4898 C CA . ARG B 1 295 ? -9.156 -7.488 13.109 1 98.5 295 ARG B CA 1
ATOM 4899 C C . ARG B 1 295 ? -10.547 -7.254 12.531 1 98.5 295 ARG B C 1
ATOM 4901 O O . ARG B 1 295 ? -10.727 -7.254 11.312 1 98.5 295 ARG B O 1
ATOM 4908 N N . ARG B 1 296 ? -11.469 -7.086 13.398 1 98.62 296 ARG B N 1
ATOM 4909 C CA . ARG B 1 296 ? -12.836 -6.781 13 1 98.62 296 ARG B CA 1
ATOM 4910 C C . ARG B 1 296 ? -12.914 -5.43 12.297 1 98.62 296 ARG B C 1
ATOM 4912 O O . ARG B 1 296 ? -12.273 -4.465 12.719 1 98.62 296 ARG B O 1
ATOM 4919 N N . ASP B 1 297 ? -13.578 -5.43 11.234 1 98.75 297 ASP B N 1
ATOM 4920 C CA . ASP B 1 297 ? -13.992 -4.164 10.625 1 98.75 297 ASP B CA 1
ATOM 4921 C C . ASP B 1 297 ? -15.297 -3.664 11.234 1 98.75 297 ASP B C 1
ATOM 4923 O O . ASP B 1 297 ? -16.375 -4.215 10.961 1 98.75 297 ASP B O 1
ATOM 4927 N N . PHE B 1 298 ? -15.266 -2.539 11.938 1 97.88 298 PHE B N 1
ATOM 4928 C CA . PHE B 1 298 ? -16.438 -2.057 12.664 1 97.88 298 PHE B CA 1
ATOM 4929 C C . PHE B 1 298 ? -17.328 -1.213 11.758 1 97.88 298 PHE B C 1
ATOM 4931 O O . PHE B 1 298 ? -18.406 -0.778 12.172 1 97.88 298 PHE B O 1
ATOM 4938 N N . SER B 1 299 ? -16.859 -1.027 10.5 1 98.62 299 SER B N 1
ATOM 4939 C CA . SER B 1 299 ? -17.609 -0.135 9.609 1 98.62 299 SER B CA 1
ATOM 4940 C C . SER B 1 299 ? -18.719 -0.882 8.875 1 98.62 299 SER B C 1
ATOM 4942 O O . SER B 1 299 ? -19.516 -0.271 8.164 1 98.62 299 SER B O 1
ATOM 4944 N N . ILE B 1 300 ? -18.781 -2.211 8.984 1 98.31 300 ILE B N 1
ATOM 4945 C CA . ILE B 1 300 ? -19.812 -3.01 8.32 1 98.31 300 ILE B CA 1
ATOM 4946 C C . ILE B 1 300 ? -20.078 -4.273 9.133 1 98.31 300 ILE B C 1
ATOM 4948 O O . ILE B 1 300 ? -19.219 -4.75 9.867 1 98.31 300 ILE B O 1
ATOM 4952 N N . ASN B 1 301 ? -21.281 -4.82 8.992 1 97.94 301 ASN B N 1
ATOM 4953 C CA . ASN B 1 301 ? -21.594 -6.082 9.656 1 97.94 301 ASN B CA 1
ATOM 4954 C C . ASN B 1 301 ? -20.75 -7.23 9.094 1 97.94 301 ASN B C 1
ATOM 4956 O O . ASN B 1 301 ? -20.609 -7.363 7.879 1 97.94 301 ASN B O 1
ATOM 4960 N N . ASN B 1 302 ? -20.141 -8.023 9.945 1 98.56 302 ASN B N 1
ATOM 4961 C CA . ASN B 1 302 ? -19.359 -9.203 9.594 1 98.56 302 ASN B CA 1
ATOM 4962 C C . ASN B 1 302 ? -18.125 -8.836 8.766 1 98.56 302 ASN B C 1
ATOM 4964 O O . ASN B 1 302 ? -17.734 -9.578 7.859 1 98.56 302 ASN B O 1
ATOM 4968 N N . GLY B 1 303 ? -17.594 -7.613 9 1 98.81 303 GLY B N 1
ATOM 4969 C CA . GLY B 1 303 ? -16.406 -7.164 8.297 1 98.81 303 GLY B CA 1
ATOM 4970 C C . GLY B 1 303 ? -15.125 -7.625 8.945 1 98.81 303 GLY B C 1
ATOM 4971 O O . GLY B 1 303 ? -15.039 -7.711 10.172 1 98.81 303 GLY B O 1
ATOM 4972 N N . LEU B 1 304 ? -14.148 -7.898 8.133 1 98.88 304 LEU B N 1
ATOM 4973 C CA . LEU B 1 304 ? -12.852 -8.391 8.586 1 98.88 304 LEU B CA 1
ATOM 4974 C C . LEU B 1 304 ? -11.719 -7.777 7.758 1 98.88 304 LEU B C 1
ATOM 4976 O O . LEU B 1 304 ? -11.828 -7.68 6.531 1 98.88 304 LEU B O 1
ATOM 4980 N N . ASN B 1 305 ? -10.672 -7.312 8.422 1 98.94 305 ASN B N 1
ATOM 4981 C CA . ASN B 1 305 ? -9.445 -6.875 7.762 1 98.94 305 ASN B CA 1
ATOM 4982 C C . ASN B 1 305 ? -8.336 -7.91 7.906 1 98.94 305 ASN B C 1
ATOM 4984 O O . ASN B 1 305 ? -8.148 -8.477 8.984 1 98.94 305 ASN B O 1
ATOM 4988 N N . LEU B 1 306 ? -7.648 -8.148 6.809 1 98.94 306 LEU B N 1
ATOM 4989 C CA . LEU B 1 306 ? -6.52 -9.078 6.777 1 98.94 306 LEU B CA 1
ATOM 4990 C C . LEU B 1 306 ? -5.293 -8.414 6.152 1 98.94 306 LEU B C 1
ATOM 4992 O O . LEU B 1 306 ? -5.422 -7.535 5.301 1 98.94 306 LEU B O 1
ATOM 4996 N N . TRP B 1 307 ? -4.148 -8.836 6.586 1 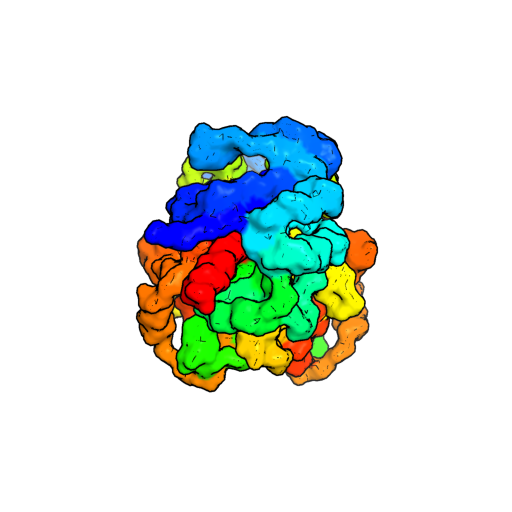98.94 307 TRP B N 1
ATOM 4997 C CA . TRP B 1 307 ? -2.865 -8.609 5.93 1 98.94 307 TRP B CA 1
ATOM 4998 C C . TRP B 1 307 ? -2.23 -9.922 5.492 1 98.94 307 TRP B C 1
ATOM 5000 O O . TRP B 1 307 ? -2.053 -10.828 6.309 1 98.94 307 TRP B O 1
ATOM 5010 N N . VAL B 1 308 ? -1.958 -10.047 4.188 1 99 308 VAL B N 1
ATOM 5011 C CA . VAL B 1 308 ? -1.521 -11.32 3.625 1 99 308 VAL B CA 1
ATOM 5012 C C . VAL B 1 308 ? -0.214 -11.125 2.859 1 99 308 VAL B C 1
ATOM 5014 O O . VAL B 1 308 ? -0.098 -10.211 2.039 1 99 308 VAL B O 1
ATOM 5017 N N . VAL B 1 309 ? 0.794 -11.984 3.141 1 99 309 VAL B N 1
ATOM 5018 C CA . VAL B 1 309 ? 2.09 -11.883 2.477 1 99 309 VAL B CA 1
ATOM 5019 C C . VAL B 1 309 ? 2.535 -13.258 1.988 1 99 309 VAL B C 1
ATOM 5021 O O . VAL B 1 309 ? 2.322 -14.266 2.67 1 99 309 VAL B O 1
ATOM 5024 N N . ALA B 1 310 ? 3.088 -13.305 0.824 1 98.94 310 ALA B N 1
ATOM 5025 C CA . ALA B 1 310 ? 3.672 -14.539 0.303 1 98.94 310 ALA B CA 1
ATOM 5026 C C . ALA B 1 310 ? 4.766 -14.234 -0.719 1 98.94 310 ALA B C 1
ATOM 5028 O O . ALA B 1 310 ? 4.75 -13.188 -1.36 1 98.94 310 ALA B O 1
ATOM 5029 N N . ASP B 1 311 ? 5.707 -15.125 -0.846 1 98.88 311 ASP B N 1
ATOM 5030 C CA . ASP B 1 311 ? 6.703 -15.055 -1.908 1 98.88 311 ASP B CA 1
ATOM 5031 C C . ASP B 1 311 ? 6.062 -15.234 -3.281 1 98.88 311 ASP B C 1
ATOM 5033 O O . ASP B 1 311 ? 5.66 -16.344 -3.646 1 98.88 311 ASP B O 1
ATOM 5037 N N . ASN B 1 312 ? 6.023 -14.141 -4.074 1 98.88 312 ASN B N 1
ATOM 5038 C CA . ASN B 1 312 ? 5.281 -14.117 -5.328 1 98.88 312 ASN B CA 1
ATOM 5039 C C . ASN B 1 312 ? 5.965 -14.953 -6.402 1 98.88 312 ASN B C 1
ATOM 5041 O O . ASN B 1 312 ? 5.328 -15.375 -7.371 1 98.88 312 ASN B O 1
ATOM 5045 N N . ILE B 1 313 ? 7.25 -15.25 -6.242 1 98.62 313 ILE B N 1
ATOM 5046 C CA . ILE B 1 313 ? 7.98 -16.062 -7.207 1 98.62 313 ILE B CA 1
ATOM 5047 C C . ILE B 1 313 ? 7.895 -17.531 -6.812 1 98.62 313 ILE B C 1
ATOM 5049 O O . ILE B 1 313 ? 7.836 -18.406 -7.676 1 98.62 313 ILE B O 1
ATOM 5053 N N . ARG B 1 314 ? 7.91 -17.766 -5.512 1 98.69 314 ARG B N 1
ATOM 5054 C CA . ARG B 1 314 ? 7.824 -19.125 -4.988 1 98.69 314 ARG B CA 1
ATOM 5055 C C . ARG B 1 314 ? 6.371 -19.578 -4.863 1 98.69 314 ARG B C 1
ATOM 5057 O O . ARG B 1 314 ? 5.785 -20.094 -5.82 1 98.69 314 ARG B O 1
ATOM 5064 N N . LYS B 1 315 ? 5.613 -19.281 -3.809 1 98.81 315 LYS B N 1
ATOM 5065 C CA . LYS B 1 315 ? 4.227 -19.703 -3.646 1 98.81 315 LYS B CA 1
ATOM 5066 C C . LYS B 1 315 ? 3.346 -19.125 -4.754 1 98.81 315 LYS B C 1
ATOM 5068 O O . LYS B 1 315 ? 2.469 -19.812 -5.277 1 98.81 315 LYS B O 1
ATOM 5073 N N . GLY B 1 316 ? 3.613 -17.906 -5.176 1 98.62 316 GLY B N 1
ATOM 5074 C CA . GLY B 1 316 ? 2.76 -17.203 -6.113 1 98.62 316 GLY B CA 1
ATOM 5075 C C . GLY B 1 316 ? 2.975 -17.625 -7.555 1 98.62 316 GLY B C 1
ATOM 5076 O O . GLY B 1 316 ? 2.309 -17.109 -8.461 1 98.62 316 GLY B O 1
ATOM 5077 N N . ALA B 1 317 ? 3.963 -18.531 -7.789 1 98.62 317 ALA B N 1
ATOM 5078 C CA . ALA B 1 317 ? 4.215 -18.938 -9.172 1 98.62 317 ALA B CA 1
ATOM 5079 C C . ALA B 1 317 ? 4.762 -20.359 -9.227 1 98.62 317 ALA B C 1
ATOM 5081 O O . ALA B 1 317 ? 4.008 -21.312 -9.469 1 98.62 317 ALA B O 1
ATOM 5082 N N . ALA B 1 318 ? 6.02 -20.578 -8.844 1 98.81 318 ALA B N 1
ATOM 5083 C CA . ALA B 1 318 ? 6.73 -21.828 -9.07 1 98.81 318 ALA B CA 1
ATOM 5084 C C . ALA B 1 318 ? 6.168 -22.953 -8.188 1 98.81 318 ALA B C 1
ATOM 5086 O O . ALA B 1 318 ? 5.863 -24.047 -8.672 1 98.81 318 ALA B O 1
ATOM 5087 N N . LEU B 1 319 ? 6.051 -22.641 -6.922 1 98.88 319 LEU B N 1
ATOM 5088 C CA . LEU B 1 319 ? 5.586 -23.672 -5.996 1 98.88 319 LEU B CA 1
ATOM 5089 C C . LEU B 1 319 ? 4.156 -24.094 -6.328 1 98.88 319 LEU B C 1
ATOM 5091 O O . LEU B 1 319 ? 3.838 -25.281 -6.312 1 98.88 319 LEU B O 1
ATOM 5095 N N . ASN B 1 320 ? 3.268 -23.078 -6.582 1 98.94 320 ASN B N 1
ATOM 5096 C CA . ASN B 1 320 ? 1.902 -23.453 -6.938 1 98.94 320 ASN B CA 1
ATOM 5097 C C . ASN B 1 320 ? 1.869 -24.359 -8.156 1 98.94 320 ASN B C 1
ATOM 5099 O O . ASN B 1 320 ? 1.129 -25.344 -8.18 1 98.94 320 ASN B O 1
ATOM 5103 N N . THR B 1 321 ? 2.67 -24.094 -9.156 1 98.88 321 THR B N 1
ATOM 5104 C CA . THR B 1 321 ? 2.756 -24.875 -10.375 1 98.88 321 THR B CA 1
ATOM 5105 C C . THR B 1 321 ? 3.18 -26.312 -10.062 1 98.88 321 THR B C 1
ATOM 5107 O O . THR B 1 321 ? 2.572 -27.266 -10.555 1 98.88 321 THR B O 1
ATOM 5110 N N . ILE B 1 322 ? 4.188 -26.453 -9.242 1 98.81 322 ILE B N 1
ATOM 5111 C CA . ILE B 1 322 ? 4.715 -27.766 -8.898 1 98.81 322 ILE B CA 1
ATOM 5112 C C . ILE B 1 322 ? 3.701 -28.516 -8.047 1 98.81 322 ILE B C 1
ATOM 5114 O O . ILE B 1 322 ? 3.525 -29.734 -8.203 1 98.81 322 ILE B O 1
ATOM 5118 N N . GLN B 1 323 ? 3.002 -27.781 -7.152 1 98.81 323 GLN B N 1
ATOM 5119 C CA . GLN B 1 323 ? 1.954 -28.422 -6.355 1 98.81 323 GLN B CA 1
ATOM 5120 C C . GLN B 1 323 ? 0.816 -28.922 -7.242 1 98.81 323 GLN B C 1
ATOM 5122 O O . GLN B 1 323 ? 0.203 -29.953 -6.953 1 98.81 323 GLN B O 1
ATOM 5127 N N . ILE B 1 324 ? 0.513 -28.203 -8.312 1 98.81 324 ILE B N 1
ATOM 5128 C CA . ILE B 1 324 ? -0.467 -28.672 -9.281 1 98.81 324 ILE B CA 1
ATOM 5129 C C . ILE B 1 324 ? 0.011 -29.984 -9.898 1 98.81 324 ILE B C 1
ATOM 5131 O O . ILE B 1 324 ? -0.758 -30.938 -10.016 1 98.81 324 ILE B O 1
ATOM 5135 N N . ALA B 1 325 ? 1.263 -30.031 -10.297 1 98.62 325 ALA B N 1
ATOM 5136 C CA . ALA B 1 325 ? 1.844 -31.266 -10.844 1 98.62 325 ALA B CA 1
ATOM 5137 C C . ALA B 1 325 ? 1.736 -32.406 -9.852 1 98.62 325 ALA B C 1
ATOM 5139 O O . ALA B 1 325 ? 1.441 -33.562 -10.234 1 98.62 325 ALA B O 1
ATOM 5140 N N . GLU B 1 326 ? 1.976 -32.094 -8.609 1 98.06 326 GLU B N 1
ATOM 5141 C CA . GLU B 1 326 ? 1.861 -33.125 -7.566 1 98.06 326 GLU B CA 1
ATOM 5142 C C . GLU B 1 326 ? 0.428 -33.625 -7.445 1 98.06 326 GLU B C 1
ATOM 5144 O O . GLU B 1 326 ? 0.203 -34.812 -7.223 1 98.06 326 GLU B O 1
ATOM 5149 N N . CYS B 1 327 ? -0.513 -32.656 -7.555 1 97 327 CYS B N 1
ATOM 5150 C CA . CYS B 1 327 ? -1.915 -33.062 -7.559 1 97 327 CYS B CA 1
ATOM 5151 C C . CYS B 1 327 ? -2.203 -34.031 -8.719 1 97 327 CYS B C 1
ATOM 5153 O O . CYS B 1 327 ? -2.945 -35 -8.562 1 97 327 CYS B O 1
ATOM 5155 N N . LEU B 1 328 ? -1.585 -33.812 -9.852 1 95.69 328 LEU B N 1
ATOM 5156 C CA . LEU B 1 328 ? -1.791 -34.594 -11.055 1 95.69 328 LEU B CA 1
ATOM 5157 C C . LEU B 1 328 ? -1.291 -36.031 -10.852 1 95.69 328 LEU B C 1
ATOM 5159 O O . LEU B 1 328 ? -1.962 -37 -11.242 1 95.69 328 LEU B O 1
ATOM 5163 N N . ILE B 1 329 ? -0.142 -36.219 -10.281 1 94.12 329 ILE B N 1
ATOM 5164 C CA . ILE B 1 329 ? 0.46 -37.531 -10.203 1 94.12 329 ILE B CA 1
ATOM 5165 C C . ILE B 1 329 ? -0.182 -38.344 -9.078 1 94.12 329 ILE B C 1
ATOM 5167 O O . ILE B 1 329 ? -0.146 -39.562 -9.078 1 94.12 329 ILE B O 1
ATOM 5171 N N . LYS B 1 330 ? -0.755 -37.625 -8.078 1 91 330 LYS B N 1
ATOM 5172 C CA . LYS B 1 330 ? -1.488 -38.312 -7.016 1 91 330 LYS B CA 1
ATOM 5173 C C . LYS B 1 330 ? -2.816 -38.844 -7.531 1 91 330 LYS B C 1
ATOM 5175 O O . LYS B 1 330 ? -3.324 -39.844 -7.016 1 91 330 LYS B O 1
ATOM 5180 N N . ASN B 1 331 ? -3.379 -38.188 -8.445 1 82.5 331 ASN B N 1
ATOM 5181 C CA . ASN B 1 331 ? -4.656 -38.594 -9.008 1 82.5 331 ASN B CA 1
ATOM 5182 C C . ASN B 1 331 ? -4.469 -39.656 -10.109 1 82.5 331 ASN B C 1
ATOM 5184 O O . ASN B 1 331 ? -5.441 -40.188 -10.625 1 82.5 331 ASN B O 1
ATOM 5188 N N . LYS B 1 332 ? -3.301 -40 -10.492 1 70.38 332 LYS B N 1
ATOM 5189 C CA . LYS B 1 332 ? -3.041 -41.062 -11.469 1 70.38 332 LYS B CA 1
ATOM 5190 C C . LYS B 1 332 ? -2.787 -42.406 -10.773 1 70.38 332 LYS B C 1
ATOM 5192 O O . LYS B 1 332 ? -2.244 -42.438 -9.672 1 70.38 332 LYS B O 1
#

Foldseek 3Di:
DPDAFAEEEEPLVWLLNVLLLVVCQVVVHRHPHYAAEYAPVQFQDWDDHPNDIDTYHYDDLVVQQPDDHAEYEYDHEQVCCVPCQVSNVVSPYAYEYAYPNCLQPPQEAEDFCLACLVCLVSHPRYHYYAFLVLNLVCNLCRLLCVPFNFQEKEKEKAAALCSQTPLSLVLLVCVVVVDARDRDPGRQHVDKAQDDADADPVGDHPVQVSNVSSSCRSNVHRPRHYGYGYMYHSHHWKMKMKMKTATNHADDQVVSQVSQVPRPQEDEFEPVVVPTADDGVVQAPPRHKYKYPWDADPVDGRMIIIMIIHTCSCNVGSVSSVVSVVSVVVVD/DPDAFAEEEEPLPWLLNVLLQVVCQVVVHRHPHYAAEYAPVQFQDWDDHPNDIDTYHYDDLVVQQPDDHAEYEYDHEQVCCVPCQVSNVVSPYAYEYAYPNCLQPPQEAEDFCLACLVCLVSHSRYHYYAFLVLNLVCSLCRLLCVPFNFQEKEKEKAAALCSQTPLSLVLLVCVVVVDAHDRDPGRQHVDKAQDDADADPVGDHPVFVSNVCSSCRSNVHRPRHYGYGYMYHSHHWKMKMKMKTATNHADDQVVSQVSQVPRPQEDEFEPVVVPTADDGVVQAPPRHKYKYPWDADPVDGRMIIIMIIHTCSCNVGSVSSVVSVVSVVVVD

pLDDT: mean 97.71, std 3.96, range [46.31, 99.0]

Organism: Clostridium tetani (strain Massachusetts / E88) (NCBI:txid212717)

Radius of gyration: 27.49 Å; Cα contacts (8 Å, |Δi|>4): 1642; chains: 2; bounding box: 50×98×65 Å

Solvent-accessible surface area (backbone atoms only — not comparable to full-atom values): 33781 Å² total; per-residue (Å²): 127,86,80,61,35,26,35,32,31,36,19,43,83,41,68,47,24,45,40,37,55,53,47,41,58,76,66,60,54,56,65,67,43,80,44,41,23,30,53,70,89,48,37,68,43,73,45,80,54,95,94,38,78,43,60,27,33,45,70,47,65,85,72,44,74,86,47,80,38,48,39,30,43,38,47,62,42,36,72,51,44,67,63,44,45,60,56,45,31,74,61,61,17,35,30,42,30,54,28,72,67,42,48,81,41,89,72,28,33,48,47,46,56,89,66,35,50,72,44,65,75,60,38,84,33,42,35,18,30,58,54,30,73,38,44,47,48,48,58,67,41,41,65,49,40,76,74,37,34,66,53,35,39,42,42,38,39,44,28,18,27,42,81,57,36,65,52,26,36,45,28,38,64,41,26,73,72,72,43,80,44,82,65,48,98,55,66,40,46,41,22,46,40,77,63,43,80,51,78,48,94,74,60,44,29,50,52,27,46,46,46,42,54,49,48,22,60,52,67,74,32,84,79,60,23,44,45,55,48,46,26,38,34,47,19,55,45,17,28,35,31,46,36,42,34,29,33,68,39,84,78,53,70,70,57,54,54,54,52,41,68,71,36,84,64,43,44,68,28,65,44,65,94,76,71,34,53,52,32,20,67,76,27,44,91,34,72,41,33,26,37,14,63,64,29,74,29,86,49,45,81,42,23,35,34,37,34,40,20,24,8,37,54,41,39,16,41,25,46,44,48,51,46,45,52,50,51,51,62,68,73,98,127,86,80,60,35,25,36,32,32,36,19,41,85,41,67,46,24,45,41,37,56,53,48,41,58,75,65,62,55,56,65,67,43,80,44,41,23,30,53,71,89,49,38,66,45,75,46,81,54,94,93,39,78,42,60,27,32,46,69,47,67,85,73,44,73,87,46,79,38,49,38,31,43,35,48,60,42,35,72,51,43,67,64,45,45,62,56,45,32,74,60,61,16,36,30,42,31,53,29,72,66,42,46,80,41,90,73,28,33,48,47,45,57,89,66,34,50,73,44,64,76,60,39,85,31,43,36,18,30,57,54,30,72,38,45,48,47,47,57,68,42,42,65,48,40,76,74,38,33,65,55,34,40,42,41,38,38,43,28,19,26,42,80,56,38,65,53,26,37,45,27,38,63,40,26,74,72,71,44,80,45,82,67,47,98,55,65,41,46,42,23,47,41,78,64,42,78,53,78,46,95,72,58,45,30,50,51,26,47,46,45,42,54,50,48,20,60,52,68,73,34,85,79,61,24,44,44,55,48,45,26,39,33,48,19,55,45,18,27,37,32,46,37,42,33,30,34,68,38,82,78,55,70,69,57,54,53,54,53,42,69,70,37,86,64,42,44,67,26,65,45,64,94,75,73,34,54,53,31,21,66,76,28,45,92,35,71,42,33,26,38,13,64,64,29,73,28,86,47,46,80,43,23,36,33,38,33,39,20,24,8,37,53,42,38,16,40,25,46,43,47,51,46,44,53,51,49,50,61,68,74,98

Sequence (664 aa):
MCMKYNVALVGCTGMVGQKFLEILEERKFPVDNLYLFASARSAGKKIQFCEKEFTVEELKEDNIKNKKIDIALFSAGGTISTEYAPIFVRYGATVIDNSSAWRMDPSVPLVVPEVNPDDVKLSKGIIANPNCSTIQAVVALKPLYDEYGIKRIVYSTYQAVSGAGMAGYNDLKDGYNGVAPKKFPYAIAGNALPHIDSFLDNGYTKEEMKMVNETRKIFHNEGLKITATTVRIPVFNSHSESINVELEKEFNLEDVFELYKNVQGITLEDDVENLVYPMAITASGKDDVFVGRIRRDFSINNGLNLWVVADNIRKGAALNTIQIAECLIKNKMCMKYNVALVGCTGMVGQKFLEILEERKFPVDNLYLFASARSAGKKIQFCEKEFTVEELKEDNIKNKKIDIALFSAGGTISTEYAPIFVRYGATVIDNSSAWRMDPSVPLVVPEVNPDDVKLSKGIIANPNCSTIQAVVALKPLYDEYGIKRIVYSTYQAVSGAGMAGYNDLKDGYNGVAPKKFPYAIAGNALPHIDSFLDNGYTKEEMKMVNETRKIFHNEGLKITATTVRIPVFNSHSESINVELEKEFNLEDVFELYKNVQGITLEDDVENLVYPMAITASGKDDVFVGRIRRDFSINNGLNLWVVADNIRKGAALNTIQIAECLIKNK